Protein AF-0000000083547717 (afdb_homodimer)

Organism: NCBI:txid360422

pLDDT: mean 96.99, std 3.71, range [54.91, 98.94]

Secondary structure (DSSP, 8-state):
--HHHHHHHHHHHHHHHS---EEEEEEETTEEEEEEEESEEETTTTEEP-TT-BEE-GGGHHHHHHHHHHHHHHTTSS-TTSBHHHHH---S-SS-TT-BHHHHHTT-S-PPPSS-GGGT--GGGGGGTS-GGG--SGGGGGGGTTTSPPSS-TTS-----SHHHHHHHHHHHHHHSS-HHHHHIIIIIIHHT-TT-B---TTS--TTBPPPEEEEE-TT--EEEEEE-TTSS-SS-BTTB--EE-HHHHHHHHHHHHTTSSS-HHHHHHHTS--EEEEE-SSEEEEE-SS-EEEEETTT--EEEEEEEEEETTEEEEEEEEGGGTEEEEEEESB---HHHHHHHHHHHHH----/--HHHHHHHHHHHHHHHS---EEEEEEETTEEEEEEEESEEETTTTEEP-TT-BEE-GGGHHHHHHHHHHHHHHTTSS-TT-BHHHHH---S-SS-TT-BHHHHHTT-S-PPPSS-GGGT--GGGGGGTS-GGG--SGGGGGGGTTTSPPSS-TTS-----SHHHHHHHHHHHHHHSS-HHHHHIIIIIIHHT-TT-B---TTS--TTBPPPEEEEE-TT--EEEEEE-TTSS-SS-BTTB--EE-HHHHHHHHHHHHTTSSS-HHHHHHHTS--EEEEE-SSEEEEE-SS-EEEEETTT--EEEEEEEEEETTEEEEEEEEGGGTEEEEEEESB---HHHHHHHHHHHHH----

Sequence (710 aa):
MNIQEQVKQIFNEYAKENNFSGAALVKKGELTLFHEAYGDAHKGFGIKNTITTKFDTASITKLFTTVGILQLIDKDLISFEDKVLDILDIKDTNISKEVNIYHLLTHTSGIGDDADEEAGEEYEDIWREKPNYSVRETVDFLPQFINKKPNFEPGKGCRYNNVAFVLLGLVIEKITGRKYREYIKENVFEKIGMKDTGFYSMDGVNENVAEGYAEICNEKDEVIGWRKNIYAYPPIGSPDSGAFTTVADLDLFVRQLYNGRVLSKAITEDLFTPKVVHTKYEKITHMMGYGYEFIVSNDNNEVIYITKDGCNPGVACKFNYYPSIDTTLVVLANQDCNVWDLAGKVEKILIGKISMNIQEQVKQIFNEYAKENNFSGAALVKKGELTLFHEAYGDAHKGFGIKNTITTKFDTASITKLFTTVGILQLIDKDLISFEDKVLDILDIKDTNISKEVNIYHLLTHTSGIGDDADEEAGEEYEDIWREKPNYSVRETVDFLPQFINKKPNFEPGKGCRYNNVAFVLLGLVIEKITGRKYREYIKENVFEKIGMKDTGFYSMDGVNENVAEGYAEICNEKDEVIGWRKNIYAYPPIGSPDSGAFTTVADLDLFVRQLYNGRVLSKAITEDLFTPKVVHTKYEKITHMMGYGYEFIVSNDNNEVIYITKDGCNPGVACKFNYYPSIDTTLVVLANQDCNVWDLAGKVEKILIGKIS

Solvent-accessible surface area (backbone atoms only — not comparable to full-atom values): 36397 Å² total; per-residue (Å²): 126,56,71,43,55,50,49,50,49,53,51,57,53,40,40,74,72,46,59,42,22,31,31,34,30,32,30,44,71,89,47,74,53,40,76,48,43,35,52,50,24,35,70,34,77,64,39,61,36,42,68,74,37,18,32,53,30,26,38,43,24,24,46,57,43,39,50,55,53,47,51,37,36,74,67,67,75,47,52,54,75,42,35,48,48,77,73,66,65,71,72,93,54,49,60,63,70,75,27,20,45,46,25,38,40,42,23,13,31,27,59,34,38,68,47,42,56,93,80,66,42,57,63,45,64,65,31,66,72,33,30,30,76,67,36,71,52,72,74,57,54,44,88,60,24,42,70,35,71,51,79,50,58,57,71,74,53,56,52,90,48,58,51,40,31,34,53,51,31,50,47,50,21,68,76,69,74,39,57,49,69,60,46,42,43,57,71,44,31,55,66,73,60,29,83,62,45,47,74,61,43,70,45,45,74,47,70,54,56,43,50,32,28,17,72,34,59,49,98,85,68,43,76,75,47,57,27,43,36,78,67,46,47,51,38,35,40,50,35,35,22,31,31,26,28,25,46,63,41,53,52,52,50,54,52,41,42,72,68,38,74,75,44,54,64,71,58,35,55,53,54,77,38,74,72,41,76,62,49,78,55,92,62,35,32,38,22,25,15,57,52,40,32,30,40,24,31,63,87,78,66,44,70,60,35,40,33,40,55,15,66,49,74,4,26,22,26,37,40,38,38,26,71,89,70,39,30,38,44,28,37,37,18,36,18,52,41,66,49,65,62,53,48,50,59,48,43,36,73,73,73,38,80,86,129,125,56,70,43,56,50,51,50,49,52,51,54,52,38,40,73,71,48,60,42,20,31,30,35,30,31,32,46,72,88,46,74,52,42,76,50,44,34,52,50,25,35,70,33,78,65,38,63,37,42,70,75,37,20,31,52,29,26,38,43,24,25,45,57,43,38,51,53,54,49,50,38,37,74,67,67,75,47,54,55,75,43,36,48,49,78,72,68,67,69,73,93,55,50,61,63,71,74,28,20,45,47,24,37,42,42,23,13,31,27,58,34,38,67,47,42,55,92,79,68,42,56,65,45,62,63,30,67,70,33,30,30,76,67,36,71,52,72,74,56,54,45,87,61,23,42,71,34,70,50,78,48,57,57,70,75,53,56,53,89,46,57,50,40,30,34,52,51,30,49,46,50,20,67,78,68,74,38,57,49,69,60,46,40,43,56,70,43,30,56,67,74,60,27,83,62,45,48,72,60,44,70,45,46,73,48,70,56,56,41,48,32,28,18,72,34,58,51,97,86,66,44,75,76,47,57,27,42,34,76,67,46,46,49,38,36,39,49,36,35,23,31,32,26,29,27,46,64,40,53,52,50,49,54,53,41,41,73,68,39,75,76,44,55,65,70,58,35,54,53,54,76,38,72,72,42,77,60,48,80,54,93,60,36,32,39,22,25,14,57,53,38,32,30,38,24,32,62,87,78,67,43,69,59,32,39,33,40,54,14,66,49,76,3,25,23,26,37,40,38,38,26,70,90,70,41,29,39,43,28,38,36,18,37,19,53,42,68,48,65,60,54,48,50,58,49,42,35,74,74,74,39,81,85,129

InterPro domains:
  IPR001466 Beta-lactamase-related [PF00144] (8-336)
  IPR012338 Beta-lactamase/transpeptidase-like [G3DSA:3.40.710.10] (6-350)
  IPR012338 Beta-lactamase/transpeptidase-like [SSF56601] (3-341)
  IPR050491 Beta-lactamase AmpC-like [PTHR46825] (5-335)

Radius of gyration: 29.64 Å; Cα contacts (8 Å, |Δi|>4): 1596; chains: 2; bounding box: 58×97×63 Å

Structure (mmCIF, N/CA/C/O backbone):
data_AF-0000000083547717-model_v1
#
loop_
_entity.id
_entity.type
_entity.pdbx_description
1 polymer 'Serine hydrolase'
#
loop_
_atom_site.group_PDB
_atom_site.id
_atom_site.type_symbol
_atom_site.label_atom_id
_atom_site.label_alt_id
_atom_site.label_comp_id
_atom_site.label_asym_id
_atom_site.label_entity_id
_atom_site.label_seq_i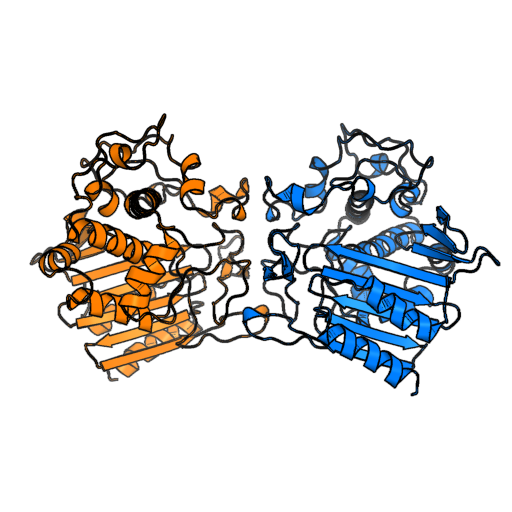d
_atom_site.pdbx_PDB_ins_code
_atom_site.Cartn_x
_atom_site.Cartn_y
_atom_site.Cartn_z
_atom_site.occupancy
_atom_site.B_iso_or_equiv
_atom_site.auth_seq_id
_atom_site.auth_comp_id
_atom_site.auth_asym_id
_atom_site.auth_atom_id
_atom_site.pdbx_PDB_model_num
ATOM 1 N N . MET A 1 1 ? -30.547 33.062 -3.402 1 81.25 1 MET A N 1
ATOM 2 C CA . MET A 1 1 ? -30.078 31.906 -2.652 1 81.25 1 MET A CA 1
ATOM 3 C C . MET A 1 1 ? -29.391 32.344 -1.358 1 81.25 1 MET A C 1
ATOM 5 O O . MET A 1 1 ? -28.625 33.281 -1.348 1 81.25 1 MET A O 1
ATOM 9 N N . ASN A 1 2 ? -29.766 31.766 -0.263 1 93.06 2 ASN A N 1
ATOM 10 C CA . ASN A 1 2 ? -29.047 32.062 0.964 1 93.06 2 ASN A CA 1
ATOM 11 C C . ASN A 1 2 ? -27.625 31.5 0.94 1 93.06 2 ASN A C 1
ATOM 13 O O . ASN A 1 2 ? -27.25 30.812 -0.005 1 93.06 2 ASN A O 1
ATOM 17 N N . ILE A 1 3 ? -26.859 31.922 1.79 1 94.31 3 ILE A N 1
ATOM 18 C CA . ILE A 1 3 ? -25.438 31.609 1.784 1 94.31 3 ILE A CA 1
ATOM 19 C C . ILE A 1 3 ? -25.25 30.094 1.798 1 94.31 3 ILE A C 1
ATOM 21 O O . ILE A 1 3 ? -2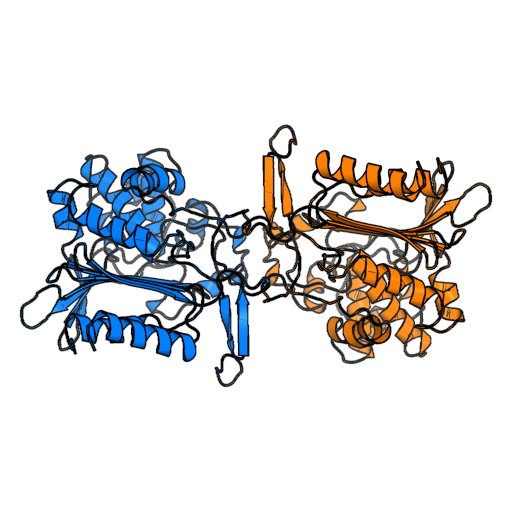4.359 29.562 1.127 1 94.31 3 ILE A O 1
ATOM 25 N N . GLN A 1 4 ? -26.062 29.359 2.514 1 96.75 4 GLN A N 1
ATOM 26 C CA . GLN A 1 4 ? -25.969 27.906 2.588 1 96.75 4 GLN A CA 1
ATOM 27 C C . GLN A 1 4 ? -26.188 27.266 1.219 1 96.75 4 GLN A C 1
ATOM 29 O O . GLN A 1 4 ? -25.438 26.375 0.815 1 96.75 4 GLN A O 1
ATOM 34 N N . GLU A 1 5 ? -27.188 27.75 0.541 1 97 5 GLU A N 1
ATOM 35 C CA . GLU A 1 5 ? -27.5 27.234 -0.786 1 97 5 GLU A CA 1
ATOM 36 C C . GLU A 1 5 ? -26.391 27.547 -1.783 1 97 5 GLU A C 1
ATOM 38 O O . GLU A 1 5 ? -26.078 26.734 -2.652 1 97 5 GLU A O 1
ATOM 43 N N . GLN A 1 6 ? -25.859 28.719 -1.66 1 97.12 6 GLN A N 1
ATOM 44 C CA . GLN A 1 6 ? -24.781 29.141 -2.553 1 97.12 6 GLN A CA 1
ATOM 45 C C . GLN A 1 6 ? -23.547 28.266 -2.361 1 97.12 6 GLN A C 1
ATOM 47 O O . GLN A 1 6 ? -22.938 27.828 -3.336 1 97.12 6 GLN A O 1
ATOM 52 N N . VAL A 1 7 ? -23.156 28.031 -1.105 1 97.69 7 VAL A N 1
ATOM 53 C CA . VAL A 1 7 ? -22 27.219 -0.792 1 97.69 7 VAL A CA 1
ATOM 54 C C . VAL A 1 7 ? -22.219 25.781 -1.277 1 97.69 7 VAL A C 1
ATOM 56 O O . VAL A 1 7 ? -21.344 25.188 -1.905 1 97.69 7 VAL A O 1
ATOM 59 N N . LYS A 1 8 ? -23.375 25.297 -1.029 1 97.44 8 LYS A N 1
ATOM 60 C CA . LYS A 1 8 ? -23.719 23.938 -1.462 1 97.44 8 LYS A CA 1
ATOM 61 C C . LYS A 1 8 ? -23.609 23.812 -2.979 1 97.44 8 LYS A C 1
ATOM 63 O O . LYS A 1 8 ? -23.109 22.797 -3.484 1 97.44 8 LYS A O 1
ATOM 68 N N . GLN A 1 9 ? -24.109 24.766 -3.674 1 97.38 9 GLN A N 1
ATOM 69 C CA . GLN A 1 9 ? -24.062 24.75 -5.133 1 97.38 9 GLN A CA 1
ATOM 70 C C . GLN A 1 9 ? -22.625 24.719 -5.633 1 97.38 9 GLN A C 1
ATOM 72 O O . GLN A 1 9 ? -22.297 24.016 -6.59 1 97.38 9 GLN A O 1
ATOM 77 N N . ILE A 1 10 ? -21.75 25.469 -5.02 1 97.5 10 ILE A N 1
ATOM 78 C CA . ILE A 1 10 ? -20.344 25.516 -5.395 1 97.5 10 ILE A CA 1
ATOM 79 C C . ILE A 1 10 ? -19.734 24.125 -5.25 1 97.5 10 ILE A C 1
ATOM 81 O O . ILE A 1 10 ? -19.078 23.625 -6.172 1 97.5 10 ILE A O 1
ATOM 85 N N . PHE A 1 11 ? -19.984 23.484 -4.109 1 97.81 11 PHE A N 1
ATOM 86 C CA . PHE A 1 11 ? -19.391 22.172 -3.846 1 97.81 11 PHE A CA 1
ATOM 87 C C . PHE A 1 11 ? -19.969 21.109 -4.777 1 97.81 11 PHE A C 1
ATOM 89 O O . PHE A 1 11 ? -19.234 20.266 -5.293 1 97.81 11 PHE A O 1
ATOM 96 N N . ASN A 1 12 ? -21.281 21.141 -5.008 1 97.5 12 ASN A N 1
ATOM 97 C CA . ASN A 1 12 ? -21.938 20.188 -5.906 1 97.5 12 ASN A CA 1
ATOM 98 C C . ASN A 1 12 ? -21.359 20.281 -7.316 1 97.5 12 ASN A C 1
ATOM 100 O O . ASN A 1 12 ? -21.047 19.25 -7.934 1 97.5 12 ASN A O 1
ATOM 104 N N . GLU A 1 13 ? -21.234 21.469 -7.773 1 96.69 13 GLU A N 1
ATOM 105 C CA . GLU A 1 13 ? -20.703 21.688 -9.117 1 96.69 13 GLU A CA 1
ATOM 106 C C . GLU A 1 13 ? -19.234 21.25 -9.203 1 96.69 13 GLU A C 1
ATOM 108 O O . GLU A 1 13 ? -18.828 20.625 -10.18 1 96.69 13 GLU A O 1
ATOM 113 N N . TYR A 1 14 ? -18.5 21.609 -8.156 1 95.69 14 TYR A N 1
ATOM 114 C CA . TYR A 1 14 ? -17.078 21.266 -8.156 1 95.69 14 TYR A CA 1
ATOM 115 C C . TYR A 1 14 ? -16.891 19.75 -8.086 1 95.69 14 TYR A C 1
ATOM 117 O O . TYR A 1 14 ? -16.016 19.203 -8.742 1 95.69 14 TYR A O 1
ATOM 125 N N . ALA A 1 15 ? -17.656 19.047 -7.297 1 95.44 15 ALA A N 1
ATOM 126 C CA . ALA A 1 15 ? -17.578 17.594 -7.168 1 95.44 15 ALA A CA 1
ATOM 127 C C . ALA A 1 15 ? -17.891 16.906 -8.5 1 95.44 15 ALA A C 1
ATOM 129 O O . ALA A 1 15 ? -17.312 15.867 -8.82 1 95.44 15 ALA A O 1
ATOM 130 N N . LYS A 1 16 ? -18.75 17.453 -9.258 1 93.12 16 LYS A N 1
ATOM 131 C CA . LYS A 1 16 ? -19.156 16.891 -10.539 1 93.12 16 LYS A CA 1
ATOM 132 C C . LYS A 1 16 ? -18.109 17.141 -11.609 1 93.12 16 LYS A C 1
ATOM 134 O O . LYS A 1 16 ? -17.859 16.281 -12.461 1 93.12 16 LYS A O 1
ATOM 139 N N . GLU A 1 17 ? -17.391 18.25 -11.461 1 93.19 17 GLU A N 1
ATOM 140 C CA . GLU A 1 17 ? -16.609 18.719 -12.609 1 93.19 17 GLU A CA 1
ATOM 141 C C . GLU A 1 17 ? -15.117 18.594 -12.352 1 93.19 17 GLU A C 1
ATOM 143 O O . GLU A 1 17 ? -14.312 18.609 -13.289 1 93.19 17 GLU A O 1
ATOM 148 N N . ASN A 1 18 ? -14.734 18.531 -11.078 1 91.5 18 ASN A N 1
ATOM 149 C CA . ASN A 1 18 ? -13.312 18.688 -10.781 1 91.5 18 ASN A CA 1
ATOM 150 C C . ASN A 1 18 ? -12.789 17.562 -9.906 1 91.5 18 ASN A C 1
ATOM 152 O O . ASN A 1 18 ? -11.883 17.766 -9.094 1 91.5 18 ASN A O 1
ATOM 156 N N . ASN A 1 19 ? -13.297 16.391 -9.992 1 87.38 19 ASN A N 1
ATOM 157 C CA . ASN A 1 19 ? -12.758 15.18 -9.359 1 87.38 19 ASN A CA 1
ATOM 158 C C . ASN A 1 19 ? -12.648 15.352 -7.848 1 87.38 19 ASN A C 1
ATOM 160 O O . ASN A 1 19 ? -11.727 14.812 -7.227 1 87.38 19 ASN A O 1
ATOM 164 N N . PHE A 1 20 ? -13.516 16.203 -7.281 1 97 20 PHE A N 1
ATOM 165 C CA . PHE A 1 20 ? -13.445 16.375 -5.836 1 97 20 PHE A CA 1
ATOM 166 C C . PHE A 1 20 ? -13.945 15.117 -5.121 1 97 20 PHE A C 1
ATOM 168 O O . PHE A 1 20 ? -15.078 14.688 -5.332 1 97 20 PHE A O 1
ATOM 175 N N . SER A 1 21 ? -13.172 14.523 -4.324 1 98.38 21 SER A N 1
ATOM 176 C CA . SER A 1 21 ? -13.477 13.453 -3.375 1 98.38 21 SER A CA 1
ATOM 177 C C . SER A 1 21 ? -12.953 13.789 -1.981 1 98.38 21 SER A C 1
ATOM 179 O O . SER A 1 21 ? -11.75 13.93 -1.78 1 98.38 21 SER A O 1
ATOM 181 N N . GLY A 1 22 ? -13.773 14.008 -1.066 1 98.62 22 GLY A N 1
ATOM 182 C CA . GLY A 1 22 ? -13.414 14.492 0.257 1 98.62 22 GLY A CA 1
ATOM 183 C C . GLY A 1 22 ? -14.594 15.031 1.038 1 98.62 22 GLY A C 1
ATOM 184 O O . GLY A 1 22 ? -15.742 14.648 0.784 1 98.62 22 GLY A O 1
ATOM 185 N N . ALA A 1 23 ? -14.344 15.742 2.053 1 98.81 23 ALA A N 1
ATOM 186 C CA . ALA A 1 23 ? -15.344 16.375 2.904 1 98.81 23 ALA A CA 1
ATOM 187 C C . ALA A 1 23 ? -15 17.844 3.145 1 98.81 23 ALA A C 1
ATOM 189 O O . ALA A 1 23 ? -13.844 18.25 3.039 1 98.81 23 ALA A O 1
ATOM 190 N N . ALA A 1 24 ? -16.062 18.594 3.43 1 98.81 24 ALA A N 1
ATOM 191 C CA . ALA A 1 24 ? -15.859 20.016 3.701 1 98.81 24 ALA A CA 1
ATOM 192 C C . ALA A 1 24 ? -16.812 20.516 4.785 1 98.81 24 ALA A C 1
ATOM 194 O O . ALA A 1 24 ? -17.891 19.938 4.984 1 98.81 24 ALA A O 1
ATOM 195 N N . LEU A 1 25 ? -16.406 21.5 5.457 1 98.81 25 LEU A N 1
ATOM 196 C CA . LEU A 1 25 ? -17.172 22.172 6.504 1 98.81 25 LEU A CA 1
ATOM 197 C C . LEU A 1 25 ? -16.984 23.688 6.426 1 98.81 25 LEU A C 1
ATOM 199 O O . LEU A 1 25 ? -15.867 24.172 6.281 1 98.81 25 LEU A O 1
ATOM 203 N N . VAL A 1 26 ? -18.078 24.422 6.375 1 98.81 26 VAL A N 1
ATOM 204 C CA . VAL A 1 26 ? -18.125 25.859 6.609 1 98.81 26 VAL A CA 1
ATOM 205 C C . VAL A 1 26 ? -18.969 26.156 7.844 1 98.81 26 VAL A C 1
ATOM 207 O O . VAL A 1 26 ? -20.172 25.859 7.871 1 98.81 26 VAL A O 1
ATOM 210 N N . LYS A 1 27 ? -18.344 26.75 8.805 1 98.62 27 LYS A N 1
ATOM 211 C CA . LYS A 1 27 ? -19.047 27 10.062 1 98.62 27 LYS A CA 1
ATOM 212 C C . LYS A 1 27 ? -18.797 28.422 10.555 1 98.62 27 LYS A C 1
ATOM 214 O O . LYS A 1 27 ? -17.656 28.844 10.695 1 98.62 27 LYS A O 1
ATOM 219 N N . LYS A 1 28 ? -19.797 29.219 10.82 1 97.5 28 LYS A N 1
ATOM 220 C CA . LYS A 1 28 ? -19.781 30.578 11.375 1 97.5 28 LYS A CA 1
ATOM 221 C C . LYS A 1 28 ? -20.234 30.562 12.836 1 97.5 28 LYS A C 1
ATOM 223 O O . LYS A 1 28 ? -21.422 30.469 13.125 1 97.5 28 LYS A O 1
ATOM 228 N N . GLY A 1 29 ? -19.188 30.844 13.711 1 95.56 29 GLY A N 1
ATOM 229 C CA . GLY A 1 29 ? -19.516 30.641 15.117 1 95.56 29 GLY A CA 1
ATOM 230 C C . GLY A 1 29 ? -20.062 29.25 15.406 1 95.56 29 GLY A C 1
ATOM 231 O O . GLY A 1 29 ? -19.406 28.25 15.109 1 95.56 29 GLY A O 1
ATOM 232 N N . GLU A 1 30 ? -21.281 29.188 15.844 1 94.75 30 GLU A N 1
ATOM 233 C CA . GLU A 1 30 ? -21.891 27.891 16.156 1 94.75 30 GLU A CA 1
ATOM 234 C C . GLU A 1 30 ? -22.797 27.422 15.008 1 94.75 30 GLU A C 1
ATOM 236 O O . GLU A 1 30 ? -23.266 26.281 15.008 1 94.75 30 GLU A O 1
ATOM 241 N N . LEU A 1 31 ? -23 28.203 14.031 1 96.69 31 LEU A N 1
ATOM 242 C CA . LEU A 1 31 ? -23.875 27.875 12.914 1 96.69 31 LEU A CA 1
ATOM 243 C C . LEU A 1 31 ? -23.125 27.125 11.828 1 96.69 31 LEU A C 1
ATOM 245 O O . LEU A 1 31 ? -22.172 27.641 11.25 1 96.69 31 LEU A O 1
ATOM 249 N N . THR A 1 32 ? -23.594 25.938 11.547 1 98.19 32 THR A N 1
ATOM 250 C CA . THR A 1 32 ? -23.047 25.188 10.438 1 98.19 32 THR A CA 1
ATOM 251 C C . THR A 1 32 ? -23.672 25.609 9.117 1 98.19 32 THR A C 1
ATOM 253 O O . THR A 1 32 ? -24.859 25.344 8.883 1 98.19 32 THR A O 1
ATOM 256 N N . LEU A 1 33 ? -22.922 26.188 8.258 1 98.06 33 LEU A N 1
ATOM 257 C CA . LEU A 1 33 ? -23.422 26.641 6.961 1 98.06 33 LEU A CA 1
ATOM 258 C C . LEU A 1 33 ? -23.375 25.5 5.945 1 98.06 33 LEU A C 1
ATOM 260 O O . LEU A 1 33 ? -24.188 25.469 5.02 1 98.06 33 LEU A O 1
ATOM 264 N N . PHE A 1 34 ? -22.406 24.625 6.098 1 98.5 34 PHE A N 1
ATOM 265 C CA . PHE A 1 34 ? -22.203 23.531 5.156 1 98.5 34 PHE A CA 1
ATOM 266 C C . PHE A 1 34 ? -21.391 22.406 5.789 1 98.5 34 PHE A C 1
ATOM 268 O O . PHE A 1 34 ? -20.406 22.672 6.492 1 98.5 34 PHE A O 1
ATOM 275 N N . HIS A 1 35 ? -21.766 21.219 5.652 1 98.75 35 HIS A N 1
ATOM 276 C CA . HIS A 1 35 ? -21.078 20.031 6.141 1 98.75 35 HIS A CA 1
ATOM 277 C C . HIS A 1 35 ? -21.453 18.797 5.328 1 98.75 35 HIS A C 1
ATOM 279 O O . HIS A 1 35 ? -22.453 18.141 5.621 1 98.75 35 HIS A O 1
ATOM 285 N N . GLU A 1 36 ? -20.641 18.516 4.277 1 98.62 36 GLU A N 1
ATOM 286 C CA . GLU A 1 36 ? -20.969 17.406 3.383 1 98.62 36 GLU A CA 1
ATOM 287 C C . GLU A 1 36 ? -19.719 16.688 2.9 1 98.62 36 GLU A C 1
ATOM 289 O O . GLU A 1 36 ? -18.594 17.203 3.059 1 98.62 36 GLU A O 1
ATOM 294 N N . ALA A 1 37 ? -19.906 15.5 2.463 1 98.75 37 ALA A N 1
ATOM 295 C CA . ALA A 1 37 ? -18.844 14.68 1.888 1 98.75 37 ALA A CA 1
ATOM 296 C C . ALA A 1 37 ? -19.188 14.242 0.469 1 98.75 37 ALA A C 1
ATOM 298 O O . ALA A 1 37 ? -20.375 14.227 0.092 1 98.75 37 ALA A O 1
ATOM 299 N N . TYR A 1 38 ? -18.219 13.969 -0.305 1 98.62 38 TYR A N 1
ATOM 300 C CA . TYR A 1 38 ? -18.344 13.602 -1.712 1 98.62 38 TYR A CA 1
ATOM 301 C C . TYR A 1 38 ? -17.359 12.492 -2.078 1 98.62 38 TYR A C 1
ATOM 303 O O . TYR A 1 38 ? -16.328 12.336 -1.427 1 98.62 38 TYR A O 1
ATOM 311 N N . GLY A 1 39 ? -17.672 11.68 -3.1 1 98.31 39 GLY A N 1
ATOM 312 C CA . GLY A 1 39 ? -16.75 10.703 -3.666 1 98.31 39 GLY A CA 1
ATOM 313 C C . GLY A 1 39 ? -16.578 9.477 -2.797 1 98.31 39 GLY A C 1
ATOM 314 O O . GLY A 1 39 ? -17.469 9.117 -2.027 1 98.31 39 GLY A O 1
ATOM 315 N N . ASP A 1 40 ? -15.383 8.789 -3.037 1 98.31 40 ASP A N 1
ATOM 316 C CA . ASP A 1 40 ? -15.195 7.477 -2.439 1 98.31 40 ASP A CA 1
ATOM 317 C C . ASP A 1 40 ? -14.023 7.48 -1.46 1 98.31 40 ASP A C 1
ATOM 319 O O . ASP A 1 40 ? -12.938 7.965 -1.788 1 98.31 40 ASP A O 1
ATOM 323 N N . ALA A 1 41 ? -14.258 6.914 -0.239 1 98.75 41 ALA A N 1
ATOM 324 C CA . ALA A 1 41 ? -13.172 6.645 0.702 1 98.75 41 ALA A CA 1
ATOM 325 C C . ALA A 1 41 ? -12.289 5.504 0.211 1 98.75 41 ALA A C 1
ATOM 327 O O . ALA A 1 41 ? -11.094 5.465 0.502 1 98.75 41 ALA A O 1
ATOM 328 N N . HIS A 1 42 ? -12.922 4.574 -0.482 1 98.44 42 HIS A N 1
ATOM 329 C CA . HIS A 1 42 ? -12.242 3.453 -1.12 1 98.44 42 HIS A CA 1
ATOM 330 C C . HIS A 1 42 ? -12.867 3.129 -2.473 1 98.44 42 HIS A C 1
ATOM 332 O O . HIS A 1 42 ? -13.961 2.557 -2.535 1 98.44 42 HIS A O 1
ATOM 338 N N . LYS A 1 43 ? -12.203 3.35 -3.545 1 97.94 43 LYS A N 1
ATOM 339 C CA . LYS A 1 43 ? -12.758 3.215 -4.891 1 97.94 43 LYS A CA 1
ATOM 340 C C . LYS A 1 43 ? -12.977 1.748 -5.246 1 97.94 43 LYS A C 1
ATOM 342 O O . LYS A 1 43 ? -14 1.4 -5.852 1 97.94 43 LYS A O 1
ATOM 347 N N . GLY A 1 44 ? -12.047 0.9 -4.883 1 97.25 44 GLY A N 1
ATOM 348 C CA . GLY A 1 44 ? -12.109 -0.498 -5.277 1 97.25 44 GLY A CA 1
ATOM 349 C C . GLY A 1 44 ? -13.344 -1.21 -4.758 1 97.25 44 GLY A C 1
ATOM 350 O O . GLY A 1 44 ? -13.914 -2.062 -5.441 1 97.25 44 GLY A O 1
ATOM 351 N N . PHE A 1 45 ? -13.797 -0.848 -3.539 1 97.5 45 PHE A N 1
ATOM 352 C CA . PHE A 1 45 ? -14.961 -1.479 -2.93 1 97.5 45 PHE A CA 1
ATOM 353 C C . PHE A 1 45 ? -16.156 -0.54 -2.955 1 97.5 45 PHE A C 1
ATOM 355 O O . PHE A 1 45 ? -17.219 -0.869 -2.426 1 97.5 45 PHE A O 1
ATOM 362 N N . GLY A 1 46 ? -16.016 0.665 -3.498 1 97.62 46 GLY A N 1
ATOM 363 C CA . GLY A 1 46 ? -17.109 1.62 -3.627 1 97.62 46 GLY A CA 1
ATOM 364 C C . GLY A 1 46 ? -17.578 2.174 -2.295 1 97.62 46 GLY A C 1
ATOM 365 O O . GLY A 1 46 ? -18.781 2.395 -2.096 1 97.62 46 GLY A O 1
ATOM 366 N N . ILE A 1 47 ? -16.672 2.295 -1.304 1 98.31 47 ILE A N 1
ATOM 367 C CA . ILE A 1 47 ? -17.031 2.887 -0.017 1 98.31 47 ILE A CA 1
ATOM 368 C C . ILE A 1 47 ? -17.094 4.406 -0.149 1 98.31 47 ILE A C 1
ATOM 370 O O . ILE A 1 47 ? -16.078 5.051 -0.458 1 98.31 47 ILE A O 1
ATOM 374 N N . LYS A 1 48 ? -18.203 4.996 0.142 1 98.62 48 LYS A N 1
ATOM 375 C CA . LYS A 1 48 ? -18.391 6.438 0.013 1 98.62 48 LYS A CA 1
ATOM 376 C C . LYS A 1 48 ? -17.766 7.18 1.186 1 98.62 48 LYS A C 1
ATOM 378 O O . LYS A 1 48 ? -17.766 6.684 2.314 1 98.62 48 LYS A O 1
ATOM 383 N N . ASN A 1 49 ? -17.266 8.344 0.909 1 98.81 49 ASN A N 1
ATOM 384 C CA . ASN A 1 49 ? -16.906 9.25 1.998 1 98.81 49 ASN A CA 1
ATOM 385 C C . ASN A 1 49 ? -18.141 9.68 2.789 1 98.81 49 ASN A C 1
ATOM 387 O O . ASN A 1 49 ? -19.219 9.828 2.225 1 98.81 49 ASN A O 1
ATOM 391 N N . THR A 1 50 ? -17.953 9.883 4.02 1 98.69 50 THR A N 1
ATOM 392 C CA . THR A 1 50 ? -18.938 10.484 4.914 1 98.69 50 THR A CA 1
ATOM 393 C C . THR A 1 50 ? -18.312 11.625 5.711 1 98.69 50 THR A C 1
ATOM 395 O O . THR A 1 50 ? -17.094 11.859 5.621 1 98.69 50 THR A O 1
ATOM 398 N N . ILE A 1 51 ? -19.078 12.305 6.469 1 98.19 51 ILE A N 1
ATOM 399 C CA . ILE A 1 51 ? -18.594 13.438 7.25 1 98.19 51 ILE A CA 1
ATOM 400 C C . ILE A 1 51 ? -17.703 12.938 8.383 1 98.19 51 ILE A C 1
ATOM 402 O O . ILE A 1 51 ? -17 13.727 9.023 1 98.19 51 ILE A O 1
ATOM 406 N N . THR A 1 52 ? -17.656 11.586 8.609 1 98 52 THR A N 1
ATOM 407 C CA . THR A 1 52 ? -16.828 11.047 9.68 1 98 52 THR A CA 1
ATOM 408 C C . THR A 1 52 ? -15.578 10.367 9.102 1 98 52 THR A C 1
ATOM 410 O O . THR A 1 52 ? -14.734 9.867 9.852 1 98 52 THR A O 1
ATOM 413 N N . THR A 1 53 ? -15.516 10.312 7.773 1 98.75 53 THR A N 1
ATOM 414 C CA . THR A 1 53 ? -14.312 9.75 7.16 1 98.75 53 THR A CA 1
ATOM 415 C C . THR A 1 53 ? -13.078 10.523 7.59 1 98.75 53 THR A C 1
ATOM 417 O O . THR A 1 53 ? -13.094 11.758 7.645 1 98.75 53 THR A O 1
ATOM 420 N N . LYS A 1 54 ? -12.016 9.805 7.988 1 98.88 54 LYS A N 1
ATOM 421 C CA . LYS A 1 54 ? -10.734 10.414 8.336 1 98.88 54 LYS A CA 1
ATOM 422 C C . LYS A 1 54 ? -9.852 10.578 7.098 1 98.88 54 LYS A C 1
ATOM 424 O O . LYS A 1 54 ? -9.672 9.633 6.328 1 98.88 54 LYS A O 1
ATOM 429 N N . PHE A 1 55 ? -9.336 11.797 6.914 1 98.94 55 PHE A N 1
ATOM 430 C CA . PHE A 1 55 ? -8.531 12.133 5.746 1 98.94 55 PHE A CA 1
ATOM 431 C C . PHE A 1 55 ? -7.121 12.547 6.156 1 98.94 55 PHE A C 1
ATOM 433 O O . PHE A 1 55 ? -6.934 13.156 7.211 1 98.94 55 PHE A O 1
ATOM 440 N N . ASP A 1 56 ? -6.168 12.172 5.285 1 98.81 56 ASP A N 1
ATOM 441 C CA . ASP A 1 56 ? -4.801 12.656 5.441 1 98.81 56 ASP A CA 1
ATOM 442 C C . ASP A 1 56 ? -4.75 14.188 5.375 1 98.81 56 ASP A C 1
ATOM 444 O O . ASP A 1 56 ? -5.441 14.797 4.559 1 98.81 56 ASP A O 1
ATOM 448 N N . THR A 1 57 ? -3.912 14.758 6.199 1 98.38 57 THR A N 1
ATOM 449 C CA . THR A 1 57 ? -3.889 16.219 6.25 1 98.38 57 THR A CA 1
ATOM 450 C C . THR A 1 57 ? -2.598 16.75 5.645 1 98.38 57 THR A C 1
ATOM 452 O O . THR A 1 57 ? -2.359 17.969 5.656 1 98.38 57 THR A O 1
ATOM 455 N N . ALA A 1 58 ? -1.756 15.867 5.195 1 98.25 58 ALA A N 1
ATOM 456 C CA . ALA A 1 58 ? -0.446 16.312 4.734 1 98.25 58 ALA A CA 1
ATOM 457 C C . ALA A 1 58 ? 0.135 17.375 5.672 1 98.25 58 ALA A C 1
ATOM 459 O O . ALA A 1 58 ? 0.247 17.141 6.879 1 98.25 58 ALA A O 1
ATOM 460 N N . SER A 1 59 ? 0.477 18.516 5.238 1 98.56 59 SER A N 1
ATOM 461 C CA . SER A 1 59 ? 1.253 19.5 5.973 1 98.56 59 SER A CA 1
ATOM 462 C C . SER A 1 59 ? 0.404 20.203 7.035 1 98.56 59 SER A C 1
ATOM 464 O O . SER A 1 59 ? 0.934 20.875 7.914 1 98.56 59 SER A O 1
ATOM 466 N N . ILE A 1 60 ? -0.88 20.062 7.023 1 98.81 60 ILE A N 1
ATOM 467 C CA . ILE A 1 60 ? -1.675 20.625 8.109 1 98.81 60 ILE A CA 1
ATOM 468 C C . ILE A 1 60 ? -1.232 20.016 9.438 1 98.81 60 ILE A C 1
ATOM 470 O O . ILE A 1 60 ? -1.391 20.641 10.5 1 98.81 60 ILE A O 1
ATOM 474 N N . THR A 1 61 ? -0.644 18.859 9.391 1 98.88 61 THR A N 1
ATOM 475 C CA . THR A 1 61 ? -0.085 18.188 10.562 1 98.88 61 THR A CA 1
ATOM 476 C C . THR A 1 61 ? 0.857 19.125 11.32 1 98.88 61 THR A C 1
ATOM 478 O O . THR A 1 61 ? 0.942 19.062 12.547 1 98.88 61 THR A O 1
ATOM 481 N N . LYS A 1 62 ? 1.525 19.969 10.648 1 98.88 62 LYS A N 1
ATOM 482 C CA . LYS A 1 62 ? 2.486 20.875 11.266 1 98.88 62 LYS A CA 1
ATOM 483 C C . LYS A 1 62 ? 1.834 21.688 12.383 1 98.88 62 LYS A C 1
ATOM 485 O O . LYS A 1 62 ? 2.494 22.062 13.352 1 98.88 62 LYS A O 1
ATOM 490 N N . LEU A 1 63 ? 0.57 21.938 12.273 1 98.81 63 LEU A N 1
ATOM 491 C CA . LEU A 1 63 ? -0.137 22.719 13.289 1 98.81 63 LEU A CA 1
ATOM 492 C C . LEU A 1 63 ? -0.173 21.969 14.617 1 98.81 63 LEU A C 1
ATOM 494 O O . LEU A 1 63 ? -0.058 22.578 15.68 1 98.81 63 LEU A O 1
ATOM 498 N N . PHE A 1 64 ? -0.354 20.656 14.547 1 98.88 64 PHE A N 1
ATOM 499 C CA . PHE A 1 64 ? -0.376 19.859 15.766 1 98.88 64 PHE A CA 1
ATOM 500 C C . PHE A 1 64 ? 0.997 19.828 16.422 1 98.88 64 PHE A C 1
ATOM 502 O O . PHE A 1 64 ? 1.103 19.922 17.656 1 98.88 64 PHE A O 1
ATOM 509 N N . THR A 1 65 ? 2.031 19.688 15.602 1 98.94 65 THR A N 1
ATOM 510 C CA . THR A 1 65 ? 3.402 19.75 16.094 1 98.94 65 THR A CA 1
ATOM 511 C C . THR A 1 65 ? 3.676 21.094 16.766 1 98.94 65 THR A C 1
ATOM 513 O O . THR A 1 65 ? 4.297 21.141 17.828 1 98.94 65 THR A O 1
ATOM 516 N N . THR A 1 66 ? 3.225 22.156 16.125 1 98.88 66 THR A N 1
ATOM 517 C CA . THR A 1 66 ? 3.373 23.5 16.672 1 98.88 66 THR A CA 1
ATOM 518 C C . THR A 1 66 ? 2.777 23.594 18.078 1 98.88 66 THR A C 1
ATOM 520 O O . THR A 1 66 ? 3.42 24.094 19 1 98.88 66 THR A O 1
ATOM 523 N N . VAL A 1 67 ? 1.613 23.078 18.25 1 98.75 67 VAL A N 1
ATOM 524 C CA . VAL A 1 67 ? 0.954 23.125 19.547 1 98.75 67 VAL A CA 1
ATOM 525 C C . VAL A 1 67 ? 1.761 22.328 20.578 1 98.75 67 VAL A C 1
ATOM 527 O O . VAL A 1 67 ? 1.927 22.766 21.719 1 98.75 67 VAL A O 1
ATOM 530 N N . GLY A 1 68 ? 2.23 21.125 20.156 1 98.81 68 GLY A N 1
ATOM 531 C CA . GLY A 1 68 ? 3.08 20.359 21.047 1 98.81 68 GLY A CA 1
ATOM 532 C C . GLY A 1 68 ? 4.289 21.141 21.531 1 98.81 68 GLY A C 1
ATOM 533 O O . GLY A 1 68 ? 4.605 21.125 22.719 1 98.81 68 GLY A O 1
ATOM 534 N N . ILE A 1 69 ? 4.984 21.844 20.656 1 98.88 69 ILE A N 1
ATOM 535 C CA . ILE A 1 69 ? 6.164 22.625 21 1 98.88 69 ILE A CA 1
ATOM 536 C C . ILE A 1 69 ? 5.773 23.781 21.906 1 98.88 69 ILE A C 1
ATOM 538 O O . ILE A 1 69 ? 6.441 24.047 22.906 1 98.88 69 ILE A O 1
ATOM 542 N N . LEU A 1 70 ? 4.695 24.469 21.594 1 98.81 70 LEU A N 1
ATOM 543 C CA . LEU A 1 70 ? 4.262 25.625 22.375 1 98.81 70 LEU A CA 1
ATOM 544 C C . LEU A 1 70 ? 3.84 25.203 23.781 1 98.81 70 LEU A C 1
ATOM 546 O O . LEU A 1 70 ? 4.004 25.969 24.734 1 98.81 70 LEU A O 1
ATOM 550 N N . GLN A 1 71 ? 3.285 23.969 23.891 1 98.56 71 GLN A N 1
ATOM 551 C CA . GLN A 1 71 ? 2.992 23.453 25.219 1 98.56 71 GLN A CA 1
ATOM 552 C C . GLN A 1 71 ? 4.258 23.359 26.062 1 98.56 71 GLN A C 1
ATOM 554 O O . GLN A 1 71 ? 4.238 23.688 27.25 1 98.56 71 GLN A O 1
ATOM 559 N N . LEU A 1 72 ? 5.336 22.906 25.484 1 98.81 72 LEU A N 1
ATOM 560 C CA . LEU A 1 72 ? 6.602 22.812 26.203 1 98.81 72 LEU A CA 1
ATOM 561 C C . LEU A 1 72 ? 7.121 24.203 26.578 1 98.81 72 LEU A C 1
ATOM 563 O O . LEU A 1 72 ? 7.664 24.391 27.656 1 98.81 72 LEU A O 1
ATOM 567 N N . ILE A 1 73 ? 6.977 25.156 25.703 1 98.75 73 ILE A N 1
ATOM 568 C CA . ILE A 1 73 ? 7.387 26.531 25.969 1 98.75 73 ILE A CA 1
ATOM 569 C C . ILE A 1 73 ? 6.523 27.125 27.078 1 98.75 73 ILE A C 1
ATOM 571 O O . ILE A 1 73 ? 7.039 27.766 28 1 98.75 73 ILE A O 1
ATOM 575 N N . ASP A 1 74 ? 5.254 26.875 26.938 1 98.19 74 ASP A N 1
ATOM 576 C CA . ASP A 1 74 ? 4.293 27.375 27.922 1 98.19 74 ASP A CA 1
ATOM 577 C C . ASP A 1 74 ? 4.617 26.844 29.312 1 98.19 74 ASP A C 1
ATOM 579 O O . ASP A 1 74 ? 4.359 27.516 30.312 1 98.19 74 ASP A O 1
ATOM 583 N N . LYS A 1 75 ? 5.195 25.688 29.438 1 97.75 75 LYS A N 1
ATOM 584 C CA . LYS A 1 75 ? 5.566 25.062 30.688 1 97.75 75 LYS A CA 1
ATOM 585 C C . LYS A 1 75 ? 7.004 25.406 31.078 1 97.75 75 LYS A C 1
ATOM 587 O O . LYS A 1 75 ? 7.539 24.844 32.031 1 97.75 75 LYS A O 1
ATOM 592 N N . ASP A 1 76 ? 7.617 26.234 30.391 1 98.19 76 ASP A N 1
ATOM 593 C CA . ASP A 1 76 ? 8.977 26.719 30.625 1 98.19 76 ASP A CA 1
ATOM 594 C C . ASP A 1 76 ? 9.984 25.562 30.562 1 98.19 76 ASP A C 1
ATOM 596 O O . ASP A 1 76 ? 10.969 25.562 31.312 1 98.19 76 ASP A O 1
ATOM 600 N N . LEU A 1 77 ? 9.727 24.547 29.766 1 98.56 77 LEU A N 1
ATOM 601 C CA . LEU A 1 77 ? 10.664 23.438 29.578 1 98.56 77 LEU A CA 1
ATOM 602 C C . LEU A 1 77 ? 11.68 23.766 28.484 1 98.56 77 LEU A C 1
ATOM 604 O O . LEU A 1 77 ? 12.797 23.234 28.5 1 98.56 77 LEU A O 1
ATOM 608 N N . ILE A 1 78 ? 11.234 24.562 27.516 1 98.75 78 ILE A N 1
ATOM 609 C CA . ILE A 1 78 ? 12.109 25.141 26.5 1 98.75 78 ILE A CA 1
ATOM 610 C C . ILE A 1 78 ? 11.664 26.562 26.172 1 98.75 78 ILE A C 1
ATOM 612 O O . ILE A 1 78 ? 10.641 27.031 26.672 1 98.75 78 ILE A O 1
ATOM 616 N N . SER A 1 79 ? 12.484 27.266 25.406 1 98.69 79 SER A N 1
ATOM 617 C CA . SER A 1 79 ? 12.141 28.609 24.953 1 98.69 79 SER A CA 1
ATOM 618 C C . SER A 1 79 ? 12.32 28.75 23.453 1 98.69 79 SER A C 1
ATOM 620 O O . SER A 1 79 ? 12.938 27.906 22.812 1 98.69 79 SER A O 1
ATOM 622 N N . PHE A 1 80 ? 11.82 29.781 22.922 1 98.75 80 PHE A N 1
ATOM 623 C CA . PHE A 1 80 ? 11.945 30.078 21.5 1 98.75 80 PHE A CA 1
ATOM 624 C C . PHE A 1 80 ? 13.406 30.234 21.109 1 98.75 80 PHE A C 1
ATOM 626 O O . PHE A 1 80 ? 13.781 29.938 19.969 1 98.75 80 PHE A O 1
ATOM 633 N N . GLU A 1 81 ? 14.227 30.656 22 1 98.56 81 GLU A N 1
ATOM 634 C CA . GLU A 1 81 ? 15.602 31.031 21.703 1 98.56 81 GLU A CA 1
ATOM 635 C C . GLU A 1 81 ? 16.547 29.844 21.875 1 98.56 81 GLU A C 1
ATOM 637 O O . GLU A 1 81 ? 17.703 29.891 21.453 1 98.56 81 GLU A O 1
ATOM 642 N N . ASP A 1 82 ? 16.031 28.766 22.422 1 98.75 82 ASP A N 1
ATOM 643 C CA . ASP A 1 82 ? 16.891 27.594 22.625 1 98.75 82 ASP A CA 1
ATOM 644 C C . ASP A 1 82 ? 17.438 27.078 21.297 1 98.75 82 ASP A C 1
ATOM 646 O O . ASP A 1 82 ? 16.703 26.969 20.312 1 98.75 82 ASP A O 1
ATOM 650 N N . LYS A 1 83 ? 18.75 26.797 21.25 1 98.5 83 LYS A N 1
ATOM 651 C CA . LYS A 1 83 ? 19.391 26.25 20.062 1 98.5 83 LYS A CA 1
ATOM 652 C C . LYS A 1 83 ? 19.047 24.781 19.891 1 98.5 83 LYS A C 1
ATOM 654 O O . LYS A 1 83 ? 19.203 23.984 20.812 1 98.5 83 LYS A O 1
ATOM 659 N N . VAL A 1 84 ? 18.594 24.438 18.672 1 98.56 84 VAL A N 1
ATOM 660 C CA . VAL A 1 84 ? 18.031 23.125 18.422 1 98.56 84 VAL A CA 1
ATOM 661 C C . VAL A 1 84 ? 19.109 22.047 18.578 1 98.56 84 VAL A C 1
ATOM 663 O O . VAL A 1 84 ? 18.859 20.984 19.125 1 98.56 84 VAL A O 1
ATOM 666 N N . LEU A 1 85 ? 20.344 22.328 18.141 1 97.94 85 LEU A N 1
ATOM 667 C CA . LEU A 1 85 ? 21.422 21.344 18.188 1 97.94 85 LEU A CA 1
ATOM 668 C C . LEU A 1 85 ? 21.906 21.141 19.625 1 97.94 85 LEU A C 1
ATOM 670 O O . LEU A 1 85 ? 22.484 20.094 19.938 1 97.94 85 LEU A O 1
ATOM 674 N N . ASP A 1 86 ? 21.734 22.125 20.484 1 97.25 86 ASP A N 1
ATOM 675 C CA . ASP A 1 86 ? 22.062 21.953 21.891 1 97.25 86 ASP A CA 1
ATOM 676 C C . ASP A 1 86 ? 21.094 20.953 22.547 1 97.25 86 ASP A C 1
ATOM 678 O O . ASP A 1 86 ? 21.484 20.234 23.469 1 97.25 86 ASP A O 1
ATOM 682 N N . ILE A 1 87 ? 19.891 20.953 22.047 1 98.19 87 ILE A N 1
ATOM 683 C CA . ILE A 1 87 ? 18.875 20.062 22.594 1 98.19 87 ILE A CA 1
ATOM 684 C C . ILE A 1 87 ? 19.078 18.656 22.047 1 98.19 87 ILE A C 1
ATOM 686 O O . ILE A 1 87 ? 19.094 17.672 22.797 1 98.19 87 ILE A O 1
ATOM 690 N N . LEU A 1 88 ? 19.172 18.328 20.703 1 97.31 88 LEU A N 1
ATOM 691 C CA . LEU A 1 88 ? 19.109 17.031 20.016 1 97.31 88 LEU A CA 1
ATOM 692 C C . LEU A 1 88 ? 20.5 16.391 19.953 1 97.31 88 LEU A C 1
ATOM 694 O O . LEU A 1 88 ? 20.625 15.203 19.672 1 97.31 88 LEU A O 1
ATOM 698 N N . ASP A 1 89 ? 21.484 16.969 20.281 1 89.44 89 ASP A N 1
ATOM 699 C CA . ASP A 1 89 ? 22.859 16.453 20.297 1 89.44 89 ASP A CA 1
ATOM 700 C C . ASP A 1 89 ? 23.219 15.805 18.953 1 89.44 89 ASP A C 1
ATOM 702 O O . ASP A 1 89 ? 23.734 14.688 18.922 1 89.44 89 ASP A O 1
ATOM 706 N N . ILE A 1 90 ? 22.703 16.234 17.828 1 91.75 90 ILE A N 1
ATOM 707 C CA . ILE A 1 90 ? 23.094 15.805 16.484 1 91.75 90 ILE A CA 1
ATOM 708 C C . ILE A 1 90 ? 24.484 16.344 16.156 1 91.75 90 ILE A C 1
ATOM 710 O O . ILE A 1 90 ? 24.703 17.562 16.141 1 91.75 90 ILE A O 1
ATOM 714 N N . LYS A 1 91 ? 25.438 15.289 15.945 1 86.81 91 LYS A N 1
ATOM 715 C CA . LYS A 1 91 ? 26.812 15.664 15.609 1 86.81 91 LYS A CA 1
ATOM 716 C C . LYS A 1 91 ? 27.062 15.555 14.102 1 86.81 91 LYS A C 1
ATOM 718 O O . LYS A 1 91 ? 26.281 14.914 13.391 1 86.81 91 LYS A O 1
ATOM 723 N N . ASP A 1 92 ? 27.938 16.234 13.547 1 93.19 92 ASP A N 1
ATOM 724 C CA . ASP A 1 92 ? 28.344 16.156 12.148 1 93.19 92 ASP A CA 1
ATOM 725 C C . ASP A 1 92 ? 27.188 16.5 11.219 1 93.19 92 ASP A C 1
ATOM 727 O O . ASP A 1 92 ? 26.672 15.633 10.523 1 93.19 92 ASP A O 1
ATOM 731 N N . THR A 1 93 ? 26.75 17.547 11.125 1 97.94 93 THR A N 1
ATOM 732 C CA . THR A 1 93 ? 25.641 18.078 10.328 1 97.94 93 THR A CA 1
ATOM 733 C C . THR A 1 93 ? 26.016 19.422 9.719 1 97.94 93 THR A C 1
ATOM 735 O O . THR A 1 93 ? 26.953 20.078 10.156 1 97.94 93 THR A O 1
ATOM 738 N N . ASN A 1 94 ? 25.328 19.766 8.688 1 98.25 94 ASN A N 1
ATOM 739 C CA . ASN A 1 94 ? 25.5 21.078 8.086 1 98.25 94 ASN A CA 1
ATOM 740 C C . ASN A 1 94 ? 24.5 22.094 8.648 1 98.25 94 ASN A C 1
ATOM 742 O O . ASN A 1 94 ? 24.484 23.25 8.242 1 98.25 94 ASN A O 1
ATOM 746 N N . ILE A 1 95 ? 23.719 21.688 9.578 1 98.44 95 ILE A N 1
ATOM 747 C CA . ILE A 1 95 ? 22.781 22.594 10.234 1 98.44 95 ILE A CA 1
ATOM 748 C C . ILE A 1 95 ? 23.531 23.547 11.148 1 98.44 95 ILE A C 1
ATOM 750 O O . ILE A 1 95 ? 24.375 23.125 11.953 1 98.44 95 ILE A O 1
ATOM 754 N N . SER A 1 96 ? 23.266 24.812 11.008 1 98.25 96 SER A N 1
ATOM 755 C CA . SER A 1 96 ? 23.938 25.828 11.82 1 98.25 96 SER A CA 1
ATOM 756 C C . SER A 1 96 ? 23.609 25.656 13.297 1 98.25 96 SER A C 1
ATOM 758 O O . SER A 1 96 ? 22.453 25.375 13.648 1 98.25 96 SER A O 1
ATOM 760 N N . LYS A 1 97 ? 24.547 25.922 14.188 1 97.38 97 LYS A N 1
ATOM 761 C CA . LYS A 1 97 ? 24.359 25.859 15.633 1 97.38 97 LYS A CA 1
ATOM 762 C C . LYS A 1 97 ? 23.469 27 16.109 1 97.38 97 LYS A C 1
ATOM 764 O O . LYS A 1 97 ? 22.969 26.969 17.25 1 97.38 97 LYS A O 1
ATOM 769 N N . GLU A 1 98 ? 23.25 27.938 15.227 1 98.31 98 GLU A N 1
ATOM 770 C CA . GLU A 1 98 ? 22.469 29.125 15.609 1 98.31 98 GLU A CA 1
ATOM 771 C C . GLU A 1 98 ? 20.984 28.906 15.398 1 98.31 98 GLU A C 1
ATOM 773 O O . GLU A 1 98 ? 20.156 29.688 15.859 1 98.31 98 GLU A O 1
ATOM 778 N N . VAL A 1 99 ? 20.641 27.844 14.727 1 98.81 99 VAL A N 1
ATOM 779 C CA . VAL A 1 99 ? 19.234 27.562 14.5 1 98.81 99 VAL A CA 1
ATOM 780 C C . VAL A 1 99 ? 18.531 27.344 15.836 1 98.81 99 VAL A C 1
ATOM 782 O O . VAL A 1 99 ? 18.969 26.531 16.656 1 98.81 99 VAL A O 1
ATOM 785 N N . ASN A 1 100 ? 17.484 28.062 16.125 1 98.88 100 ASN A N 1
ATOM 786 C CA . ASN A 1 100 ? 16.734 27.922 17.359 1 98.88 100 ASN A CA 1
ATOM 787 C C . ASN A 1 100 ? 15.289 27.516 17.094 1 98.88 100 ASN A C 1
ATOM 789 O O . ASN A 1 100 ? 14.898 27.297 15.953 1 98.88 100 ASN A O 1
ATOM 793 N N . ILE A 1 101 ? 14.523 27.344 18.125 1 98.94 101 ILE A N 1
ATOM 794 C CA . ILE A 1 101 ? 13.148 26.844 18.047 1 98.94 101 ILE A CA 1
ATOM 795 C C . ILE A 1 101 ? 12.289 27.828 17.25 1 98.94 101 ILE A C 1
ATOM 797 O O . ILE A 1 101 ? 11.484 27.406 16.406 1 98.94 101 ILE A O 1
ATOM 801 N N . TYR A 1 102 ? 12.453 29.109 17.438 1 98.94 102 TYR A N 1
ATOM 802 C CA . TYR A 1 102 ? 11.703 30.141 16.703 1 98.94 102 TYR A CA 1
ATOM 803 C C . TYR A 1 102 ? 11.938 30.016 15.211 1 98.94 102 TYR A C 1
ATOM 805 O O . TYR A 1 102 ? 10.992 30.094 14.422 1 98.94 102 TYR A O 1
ATOM 813 N N . HIS A 1 103 ? 13.195 29.828 14.844 1 98.94 103 HIS A N 1
ATOM 814 C CA . HIS A 1 103 ? 13.539 29.703 13.43 1 98.94 103 HIS A CA 1
ATOM 815 C C . HIS A 1 103 ? 12.812 28.531 12.781 1 98.94 103 HIS A C 1
ATOM 817 O O . HIS A 1 103 ? 12.336 28.641 11.656 1 98.94 103 HIS A O 1
ATOM 823 N N . LEU A 1 104 ? 12.766 27.422 13.477 1 98.94 104 LEU A N 1
ATOM 824 C CA . LEU A 1 104 ? 12.102 26.234 12.953 1 98.94 104 LEU A CA 1
ATOM 825 C C . LEU A 1 104 ? 10.602 26.453 12.805 1 98.94 104 LEU A C 1
ATOM 827 O O . LEU A 1 104 ? 10.016 26.125 11.773 1 98.94 104 LEU A O 1
ATOM 831 N N . LEU A 1 105 ? 9.977 27.062 13.742 1 98.94 105 LEU A N 1
ATOM 832 C CA . LEU A 1 105 ? 8.531 27.266 13.766 1 98.94 105 LEU A CA 1
ATOM 833 C C . LEU A 1 105 ? 8.094 28.25 12.68 1 98.94 105 LEU A C 1
ATOM 835 O O . LEU A 1 105 ? 6.973 28.156 12.18 1 98.94 105 LEU A O 1
ATOM 839 N N . THR A 1 106 ? 9 29.188 12.273 1 98.88 106 THR A N 1
ATOM 840 C CA . THR A 1 106 ? 8.594 30.297 11.43 1 98.88 106 THR A CA 1
ATOM 841 C C . THR A 1 106 ? 9.172 30.156 10.023 1 98.88 106 THR A C 1
ATOM 843 O O . THR A 1 106 ? 9.078 31.078 9.203 1 98.88 106 THR A O 1
ATOM 846 N N . HIS A 1 107 ? 9.828 29.031 9.758 1 98.69 107 HIS A N 1
ATOM 847 C CA . HIS A 1 107 ? 10.438 28.75 8.461 1 98.69 107 HIS A CA 1
ATOM 848 C C . HIS A 1 107 ? 11.539 29.766 8.141 1 98.69 107 HIS A C 1
ATOM 850 O O . HIS A 1 107 ? 11.688 30.188 6.992 1 98.69 107 HIS A O 1
ATOM 856 N N . THR A 1 108 ? 12.266 30.141 9.211 1 98.81 108 THR A N 1
ATOM 857 C CA . THR A 1 108 ? 13.359 31.094 9.016 1 98.81 108 THR A CA 1
ATOM 858 C C . THR A 1 108 ? 14.695 30.453 9.391 1 98.81 108 THR A C 1
ATOM 860 O O . THR A 1 108 ? 15.68 31.156 9.633 1 98.81 108 THR A O 1
ATOM 863 N N . SER A 1 109 ? 14.805 29.141 9.453 1 98.62 109 SER A N 1
ATOM 864 C CA . SER A 1 109 ? 16.016 28.438 9.875 1 98.62 109 SER A CA 1
ATOM 865 C C . SER A 1 109 ? 17.062 28.438 8.781 1 98.62 109 SER A C 1
ATOM 867 O O . SER A 1 109 ? 18.266 28.359 9.062 1 98.62 109 SER A O 1
ATOM 869 N N . GLY A 1 110 ? 16.594 28.406 7.539 1 98.44 110 GLY A N 1
ATOM 870 C CA . GLY A 1 110 ? 17.5 28.359 6.406 1 98.44 110 GLY A CA 1
ATOM 871 C C . GLY A 1 110 ? 18.047 26.969 6.137 1 98.44 110 GLY A C 1
ATOM 872 O O . GLY A 1 110 ? 18.75 26.75 5.145 1 98.44 110 GLY A O 1
ATOM 873 N N . ILE A 1 111 ? 17.766 25.953 6.871 1 98.62 111 ILE A N 1
ATOM 874 C CA . ILE A 1 111 ? 18.312 24.609 6.691 1 98.62 111 ILE A CA 1
ATOM 875 C C . ILE A 1 111 ? 17.812 24.016 5.375 1 98.62 111 ILE A C 1
ATOM 877 O O . ILE A 1 111 ? 16.766 24.422 4.867 1 98.62 111 ILE A O 1
ATOM 881 N N . GLY A 1 112 ? 18.578 23.109 4.832 1 98.19 112 GLY A N 1
ATOM 882 C CA . GLY A 1 112 ? 18.125 22.391 3.656 1 98.19 112 GLY A CA 1
ATOM 883 C C . GLY A 1 112 ? 16.969 21.453 3.938 1 98.19 112 GLY A C 1
ATOM 884 O O . GLY A 1 112 ? 16.938 20.797 4.98 1 98.19 112 GLY A O 1
ATOM 885 N N . ASP A 1 113 ? 16.047 21.438 3.004 1 98.31 113 ASP A N 1
ATOM 886 C CA . ASP A 1 113 ? 14.906 20.531 3.119 1 98.31 113 ASP A CA 1
ATOM 887 C C . ASP A 1 113 ? 15.195 19.203 2.432 1 98.31 113 ASP A C 1
ATOM 889 O O . ASP A 1 113 ? 16.094 19.109 1.603 1 98.31 113 ASP A O 1
ATOM 893 N N . ASP A 1 114 ? 14.5 18.125 2.828 1 96.94 114 ASP A N 1
ATOM 894 C CA . ASP A 1 114 ? 14.672 16.859 2.129 1 96.94 114 ASP A CA 1
ATOM 895 C C . ASP A 1 114 ? 14.219 16.969 0.675 1 96.94 114 ASP A C 1
ATOM 897 O O . ASP A 1 114 ? 14.891 16.453 -0.228 1 96.94 114 ASP A O 1
ATOM 901 N N . ALA A 1 115 ? 13.109 17.578 0.436 1 95.81 115 ALA A N 1
ATOM 902 C CA . ALA A 1 115 ? 12.664 18.031 -0.877 1 95.81 115 ALA A CA 1
ATOM 903 C C . ALA A 1 115 ? 12.312 19.516 -0.847 1 95.81 115 ALA A C 1
ATOM 905 O O . ALA A 1 115 ? 11.336 19.922 -0.208 1 95.81 115 ALA A O 1
ATOM 906 N N . ASP A 1 116 ? 13.062 20.297 -1.505 1 95.62 116 ASP A N 1
ATOM 907 C CA . ASP A 1 116 ? 12.828 21.734 -1.544 1 95.62 116 ASP A CA 1
ATOM 908 C C . ASP A 1 116 ? 11.719 22.094 -2.539 1 95.62 116 ASP A C 1
ATOM 910 O O . ASP A 1 116 ? 11.992 22.359 -3.711 1 95.62 116 ASP A O 1
ATOM 914 N N . GLU A 1 117 ? 10.562 22.219 -2.033 1 90.75 117 GLU A N 1
ATOM 915 C CA . GLU A 1 117 ? 9.391 22.438 -2.885 1 90.75 117 GLU A CA 1
ATOM 916 C C . GLU A 1 117 ? 9.461 23.797 -3.574 1 90.75 117 GLU A C 1
ATOM 918 O O . GLU A 1 117 ? 8.969 23.953 -4.695 1 90.75 117 GLU A O 1
ATOM 923 N N . GLU A 1 118 ? 9.984 24.766 -2.936 1 92.56 118 GLU A N 1
ATOM 924 C CA . GLU A 1 118 ? 10.117 26.094 -3.533 1 92.56 118 GLU A CA 1
ATOM 925 C C . GLU A 1 118 ? 11.125 26.078 -4.68 1 92.56 118 GLU A C 1
ATOM 927 O O . GLU A 1 118 ? 11.102 26.969 -5.539 1 92.56 118 GLU A O 1
ATOM 932 N N . ALA A 1 119 ? 12.016 25.109 -4.695 1 93.5 119 ALA A N 1
ATOM 933 C CA . ALA A 1 119 ? 12.961 24.938 -5.793 1 93.5 119 ALA A CA 1
ATOM 934 C C . ALA A 1 119 ? 12.391 24.016 -6.867 1 93.5 119 ALA A C 1
ATOM 936 O O . ALA A 1 119 ? 13.062 23.703 -7.855 1 93.5 119 ALA A O 1
ATOM 937 N N . GLY A 1 120 ? 11.227 23.531 -6.664 1 92.94 120 GLY A N 1
ATOM 938 C CA . GLY A 1 120 ? 10.562 22.719 -7.672 1 92.94 120 GLY A CA 1
ATOM 939 C C . GLY A 1 120 ? 10.758 21.219 -7.453 1 92.94 120 GLY A C 1
ATOM 940 O O . GLY A 1 120 ? 10.383 20.422 -8.305 1 92.94 120 GLY A O 1
ATOM 941 N N . GLU A 1 121 ? 11.383 20.859 -6.359 1 94.5 121 GLU A N 1
ATOM 942 C CA . GLU A 1 121 ? 11.586 19.438 -6.078 1 94.5 121 GLU A CA 1
ATOM 943 C C . GLU A 1 121 ? 10.281 18.781 -5.621 1 94.5 121 GLU A C 1
ATOM 945 O O . GLU A 1 121 ? 9.461 19.422 -4.965 1 94.5 121 GLU A O 1
ATOM 950 N N . GLU A 1 122 ? 10.117 17.531 -6.004 1 94 122 GLU A N 1
ATOM 951 C CA . GLU A 1 122 ? 8.953 16.75 -5.594 1 94 122 GLU A CA 1
ATOM 952 C C . GLU A 1 122 ? 9.312 15.773 -4.477 1 94 122 GLU A C 1
ATOM 954 O O . GLU A 1 122 ? 10.273 15.008 -4.602 1 94 122 GLU A O 1
ATOM 959 N N . TYR A 1 123 ? 8.539 15.812 -3.48 1 95.62 123 TYR A N 1
ATOM 960 C CA . TYR A 1 123 ? 8.805 14.953 -2.332 1 95.62 123 TYR A CA 1
ATOM 961 C C . TYR A 1 123 ? 8.758 13.484 -2.729 1 95.62 123 TYR A C 1
ATOM 963 O O . TYR A 1 123 ? 9.578 12.68 -2.271 1 95.62 123 TYR A O 1
ATOM 971 N N . GLU A 1 124 ? 7.852 13.086 -3.602 1 96.19 124 GLU A N 1
ATOM 972 C CA . GLU A 1 124 ? 7.668 11.695 -4.012 1 96.19 124 GLU A CA 1
ATOM 973 C C . GLU A 1 124 ? 8.914 11.156 -4.711 1 96.19 124 GLU A C 1
ATOM 975 O O . GLU A 1 124 ? 9.164 9.953 -4.699 1 96.19 124 GLU A O 1
ATOM 980 N N . ASP A 1 125 ? 9.734 12.016 -5.262 1 96.44 125 ASP A N 1
ATOM 981 C CA . ASP A 1 125 ? 10.906 11.594 -6.02 1 96.44 125 ASP A CA 1
ATOM 982 C C . ASP A 1 125 ? 11.953 10.953 -5.105 1 96.44 125 ASP A C 1
ATOM 984 O O . ASP A 1 125 ? 12.766 10.141 -5.555 1 96.44 125 ASP A O 1
ATOM 988 N N . ILE A 1 126 ? 11.906 11.312 -3.84 1 95.94 126 ILE A N 1
ATOM 989 C CA . ILE A 1 126 ? 12.844 10.75 -2.871 1 95.94 126 ILE A CA 1
ATOM 990 C C . ILE A 1 126 ? 12.695 9.234 -2.826 1 95.94 126 ILE A C 1
ATOM 992 O O . ILE A 1 126 ? 13.688 8.516 -2.65 1 95.94 126 ILE A O 1
ATOM 996 N N . TRP A 1 127 ? 11.57 8.766 -3.068 1 96.88 127 TRP A N 1
ATOM 997 C CA . TRP A 1 127 ? 11.227 7.387 -2.76 1 96.88 127 TRP A CA 1
ATOM 998 C C . TRP A 1 127 ? 11.359 6.5 -3.994 1 96.88 127 TRP A C 1
ATOM 1000 O O . TRP A 1 127 ? 11.062 5.305 -3.947 1 96.88 127 TRP A O 1
ATOM 1010 N N . ARG A 1 128 ? 11.742 7.035 -5.07 1 93.75 128 ARG A N 1
ATOM 1011 C CA . ARG A 1 128 ? 11.977 6.246 -6.281 1 93.75 128 ARG A CA 1
ATOM 1012 C C . ARG A 1 128 ? 13.086 5.227 -6.066 1 93.75 128 ARG A C 1
ATOM 1014 O O . ARG A 1 128 ? 13 4.102 -6.562 1 93.75 128 ARG A O 1
ATOM 1021 N N . GLU A 1 129 ? 14.039 5.609 -5.25 1 91.69 129 GLU A N 1
ATOM 1022 C CA . GLU A 1 129 ? 15.195 4.734 -5.074 1 91.69 129 GLU A CA 1
ATOM 1023 C C . GLU A 1 129 ? 15.266 4.203 -3.645 1 91.69 129 GLU A C 1
ATOM 1025 O O . GLU A 1 129 ? 16.062 3.301 -3.352 1 91.69 129 GLU A O 1
ATOM 1030 N N . LYS A 1 130 ? 14.5 4.742 -2.773 1 95.12 130 LYS A N 1
ATOM 1031 C CA . LYS A 1 130 ? 14.453 4.359 -1.365 1 95.12 130 LYS A CA 1
ATOM 1032 C C . LYS A 1 130 ? 13.07 3.84 -0.981 1 95.12 130 LYS A C 1
ATOM 1034 O O . LYS A 1 130 ? 12.055 4.434 -1.349 1 95.12 130 LYS A O 1
ATOM 1039 N N . PRO A 1 131 ? 13.078 2.678 -0.244 1 97.94 131 PRO A N 1
ATOM 1040 C CA . PRO A 1 131 ? 11.758 2.248 0.209 1 97.94 131 PRO A CA 1
ATOM 1041 C C . PRO A 1 131 ? 11.07 3.285 1.098 1 97.94 131 PRO A C 1
ATOM 1043 O O . PRO A 1 131 ? 11.594 3.631 2.162 1 97.94 131 PRO A O 1
ATOM 1046 N N . ASN A 1 132 ? 9.938 3.736 0.66 1 98.19 132 ASN A N 1
ATOM 1047 C CA . ASN A 1 132 ? 9.234 4.734 1.458 1 98.19 132 ASN A CA 1
ATOM 1048 C C . ASN A 1 132 ? 8.891 4.207 2.848 1 98.19 132 ASN A C 1
ATOM 1050 O O . ASN A 1 132 ? 8.805 4.977 3.807 1 98.19 132 ASN A O 1
ATOM 1054 N N . TYR A 1 133 ? 8.734 2.91 2.979 1 98.12 133 TYR A N 1
ATOM 1055 C CA . TYR A 1 133 ? 8.32 2.277 4.223 1 98.12 133 TYR A CA 1
ATOM 1056 C C . TYR A 1 133 ? 9.508 2.053 5.148 1 98.12 133 TYR A C 1
ATOM 1058 O O . TYR A 1 133 ? 9.367 1.469 6.223 1 98.12 133 TYR A O 1
ATOM 1066 N N . SER A 1 134 ? 10.727 2.482 4.758 1 97.19 134 SER A N 1
ATOM 1067 C CA . SER A 1 134 ? 11.898 2.416 5.617 1 97.19 134 SER A CA 1
ATOM 1068 C C . SER A 1 134 ? 11.906 3.555 6.629 1 97.19 134 SER A C 1
ATOM 1070 O O . SER A 1 134 ? 12.68 3.531 7.59 1 97.19 134 SER A O 1
ATOM 1072 N N . VAL A 1 135 ? 11.109 4.578 6.484 1 98 135 VAL A N 1
ATOM 1073 C CA . VAL A 1 135 ? 11.016 5.734 7.367 1 98 135 VAL A CA 1
ATOM 1074 C C . VAL A 1 135 ? 9.734 5.645 8.203 1 98 135 VAL A C 1
ATOM 1076 O O . VAL A 1 135 ? 8.641 5.914 7.703 1 98 135 VAL A O 1
ATOM 1079 N N . ARG A 1 136 ? 9.883 5.312 9.492 1 98 136 ARG A N 1
ATOM 1080 C CA . ARG A 1 136 ? 8.703 5.102 10.328 1 98 136 ARG A CA 1
ATOM 1081 C C . ARG A 1 136 ? 8.812 5.895 11.625 1 98 136 ARG A C 1
ATOM 1083 O O . ARG A 1 136 ? 7.797 6.285 12.211 1 98 136 ARG A O 1
ATOM 1090 N N . GLU A 1 137 ? 10.055 6.105 12.102 1 98.44 137 GLU A N 1
ATOM 1091 C CA . GLU A 1 137 ? 10.289 6.926 13.289 1 98.44 137 GLU A CA 1
ATOM 1092 C C . GLU A 1 137 ? 10.789 8.32 12.906 1 98.44 137 GLU A C 1
ATOM 1094 O O . GLU A 1 137 ? 11.391 8.5 11.844 1 98.44 137 GLU A O 1
ATOM 1099 N N . THR A 1 138 ? 10.609 9.234 13.805 1 98.75 138 THR A N 1
ATOM 1100 C CA . THR A 1 138 ? 11 10.609 13.516 1 98.75 138 THR A CA 1
ATOM 1101 C C . THR A 1 138 ? 12.477 10.695 13.164 1 98.75 138 THR A C 1
ATOM 1103 O O . THR A 1 138 ? 12.859 11.406 12.234 1 98.75 138 THR A O 1
ATOM 1106 N N . VAL A 1 139 ? 13.305 9.93 13.828 1 98.31 139 VAL A N 1
ATOM 1107 C CA . VAL A 1 139 ? 14.75 9.977 13.672 1 98.31 139 VAL A CA 1
ATOM 1108 C C . VAL A 1 139 ? 15.148 9.43 12.305 1 98.31 139 VAL A C 1
ATOM 1110 O O . VAL A 1 139 ? 16.203 9.766 11.773 1 98.31 139 VAL A O 1
ATOM 1113 N N . ASP A 1 140 ? 14.266 8.617 11.695 1 98.19 140 ASP A N 1
ATOM 1114 C CA . ASP A 1 140 ? 14.578 7.977 10.422 1 98.19 140 ASP A CA 1
ATOM 1115 C C . ASP A 1 140 ? 14.703 9.008 9.305 1 98.19 140 ASP A C 1
ATOM 1117 O O . ASP A 1 140 ? 15.227 8.703 8.227 1 98.19 140 ASP A O 1
ATOM 1121 N N . PHE A 1 141 ? 14.258 10.234 9.5 1 98.19 141 PHE A N 1
ATOM 1122 C CA . PHE A 1 141 ? 14.242 11.266 8.469 1 98.19 141 PHE A CA 1
ATOM 1123 C C . PHE A 1 141 ? 15.602 11.953 8.375 1 98.19 141 PHE A C 1
ATOM 1125 O O . PHE A 1 141 ? 15.906 12.609 7.375 1 98.19 141 PHE A O 1
ATOM 1132 N N . LEU A 1 142 ? 16.469 11.875 9.352 1 98.06 142 LEU A N 1
ATOM 1133 C CA . LEU A 1 142 ? 17.656 12.711 9.523 1 98.06 142 LEU A CA 1
ATOM 1134 C C . LEU A 1 142 ? 18.594 12.555 8.344 1 98.06 142 LEU A C 1
ATOM 1136 O O . LEU A 1 142 ? 19.062 13.547 7.777 1 98.06 142 LEU A O 1
ATOM 1140 N N . PRO A 1 143 ? 18.859 11.289 7.887 1 96.44 143 PRO A N 1
ATOM 1141 C CA . PRO A 1 143 ? 19.844 11.125 6.82 1 96.44 143 PRO A CA 1
ATOM 1142 C C . PRO A 1 143 ? 19.484 11.883 5.547 1 96.44 143 PRO A C 1
ATOM 1144 O O . PRO A 1 143 ? 20.344 12.188 4.727 1 96.44 143 PRO A O 1
ATOM 1147 N N . GLN A 1 144 ? 18.25 12.25 5.406 1 96.5 144 GLN A N 1
ATOM 1148 C CA . GLN A 1 144 ? 17.766 12.836 4.156 1 96.5 144 GLN A CA 1
ATOM 1149 C C . GLN A 1 144 ? 18.094 14.32 4.078 1 96.5 144 GLN A C 1
ATOM 1151 O O . GLN A 1 144 ? 18 14.93 3.01 1 96.5 144 GLN A O 1
ATOM 1156 N N . PHE A 1 145 ? 18.516 14.914 5.242 1 97.56 145 PHE A N 1
ATOM 1157 C CA . PHE A 1 145 ? 18.609 16.359 5.105 1 97.56 145 PHE A CA 1
ATOM 1158 C C . PHE A 1 145 ? 19.719 16.906 5.984 1 97.56 145 PHE A C 1
ATOM 1160 O O . PHE A 1 145 ? 20.156 18.062 5.812 1 97.56 145 PHE A O 1
ATOM 1167 N N . ILE A 1 146 ? 20.281 16.219 6.969 1 97.31 146 ILE A N 1
ATOM 1168 C CA . ILE A 1 146 ? 21.109 16.812 8 1 97.31 146 ILE A CA 1
ATOM 1169 C C . ILE A 1 146 ? 22.422 17.312 7.387 1 97.31 146 ILE A C 1
ATOM 1171 O O . ILE A 1 146 ? 23.094 18.172 7.953 1 97.31 146 ILE A O 1
ATOM 1175 N N . ASN A 1 147 ? 22.781 16.797 6.199 1 97.94 147 ASN A N 1
ATOM 1176 C CA . ASN A 1 147 ? 24.047 17.219 5.574 1 97.94 147 ASN A CA 1
ATOM 1177 C C . ASN A 1 147 ? 23.797 18.094 4.355 1 97.94 147 ASN A C 1
ATOM 1179 O O . ASN A 1 147 ? 24.734 18.406 3.613 1 97.94 147 ASN A O 1
ATOM 1183 N N . LYS A 1 148 ? 22.609 18.5 4.09 1 97.94 148 LYS A N 1
ATOM 1184 C CA . LYS A 1 148 ? 22.312 19.375 2.971 1 97.94 148 LYS A CA 1
ATOM 1185 C C . LYS A 1 148 ? 22.797 20.797 3.244 1 97.94 148 LYS A C 1
ATOM 1187 O O . LYS A 1 148 ? 22.828 21.234 4.395 1 97.94 148 LYS A O 1
ATOM 1192 N N . LYS A 1 149 ? 23.172 21.484 2.16 1 97.31 149 LYS A N 1
ATOM 1193 C CA . LYS A 1 149 ? 23.609 22.875 2.268 1 97.31 149 LYS A CA 1
ATOM 1194 C C . LYS A 1 149 ? 22.453 23.781 2.674 1 97.31 149 LYS A C 1
ATOM 1196 O O . LYS A 1 149 ? 21.359 23.703 2.107 1 97.31 149 LYS A O 1
ATOM 1201 N N . PRO A 1 150 ? 22.672 24.656 3.678 1 98.12 150 PRO A N 1
ATOM 1202 C CA . PRO A 1 150 ? 21.625 25.609 4.035 1 98.12 150 PRO A CA 1
ATOM 1203 C C . PRO A 1 150 ? 21.344 26.609 2.92 1 98.12 150 PRO A C 1
ATOM 1205 O O . PRO A 1 150 ? 22.219 26.922 2.125 1 98.12 150 PRO A O 1
ATOM 1208 N N . ASN A 1 151 ? 20.172 27.094 2.873 1 98.12 151 ASN A N 1
ATOM 1209 C CA . ASN A 1 151 ? 19.75 28.078 1.88 1 98.12 151 ASN A CA 1
ATOM 1210 C C . ASN A 1 151 ? 20.219 29.484 2.262 1 98.12 151 ASN A C 1
ATOM 1212 O O . ASN A 1 151 ? 20.469 30.312 1.39 1 98.12 151 ASN A O 1
ATOM 1216 N N . PHE A 1 152 ? 20.281 29.875 3.547 1 98.31 152 PHE A N 1
ATOM 1217 C CA . PHE A 1 152 ? 20.703 31.156 4.105 1 98.31 152 PHE A CA 1
ATOM 1218 C C . PHE A 1 152 ? 20.969 31.031 5.602 1 98.31 152 PHE A C 1
ATOM 1220 O O . PHE A 1 152 ? 20.672 30 6.207 1 98.31 152 PHE A O 1
ATOM 1227 N N . GLU A 1 153 ? 21.5 32.031 6.223 1 98.44 153 GLU A N 1
ATOM 1228 C CA . GLU A 1 153 ? 21.75 32.062 7.66 1 98.44 153 GLU A CA 1
ATOM 1229 C C . GLU A 1 153 ? 20.453 32.156 8.453 1 98.44 153 GLU A C 1
ATOM 1231 O O . GLU A 1 153 ? 19.5 32.812 8.023 1 98.44 153 GLU A O 1
ATOM 1236 N N . PRO A 1 154 ? 20.484 31.5 9.594 1 98.69 154 PRO A N 1
ATOM 1237 C CA . PRO A 1 154 ? 19.266 31.547 10.414 1 98.69 154 PRO A CA 1
ATOM 1238 C C . PRO A 1 154 ? 18.781 32.969 10.641 1 98.69 154 PRO A C 1
ATOM 1240 O O . PRO A 1 154 ? 19.562 33.844 10.992 1 98.69 154 PRO A O 1
ATOM 1243 N N . GLY A 1 155 ? 17.5 33.219 10.367 1 98.38 155 GLY A N 1
ATOM 1244 C CA . GLY A 1 155 ? 16.859 34.5 10.633 1 98.38 155 GLY A CA 1
ATOM 1245 C C . GLY A 1 155 ? 17.047 35.5 9.5 1 98.38 155 GLY A C 1
ATOM 1246 O O . GLY A 1 155 ? 16.516 36.594 9.555 1 98.38 155 GLY A O 1
ATOM 1247 N N . LYS A 1 156 ? 17.734 35.125 8.453 1 98.38 156 LYS A N 1
ATOM 1248 C CA . LYS A 1 156 ? 18.062 36.094 7.406 1 98.38 156 LYS A CA 1
ATOM 1249 C C . LYS A 1 156 ? 17.156 35.906 6.188 1 98.38 156 LYS A C 1
ATOM 1251 O O . LYS A 1 156 ? 17.344 36.562 5.164 1 98.38 156 LYS A O 1
ATOM 1256 N N . GLY A 1 157 ? 16.203 35.031 6.312 1 97.94 157 GLY A N 1
ATOM 1257 C CA . GLY A 1 157 ? 15.242 34.75 5.258 1 97.94 157 GLY A CA 1
ATOM 1258 C C . GLY A 1 157 ? 14.047 33.938 5.738 1 97.94 157 GLY A C 1
ATOM 1259 O O . GLY A 1 157 ? 13.922 33.656 6.93 1 97.94 157 GLY A O 1
ATOM 1260 N N . CYS A 1 158 ? 13.18 33.75 4.828 1 98.19 158 CYS A N 1
ATOM 1261 C CA . CYS A 1 158 ? 12 32.938 5.082 1 98.19 158 CYS A CA 1
ATOM 1262 C C . CYS A 1 158 ? 11.727 31.984 3.922 1 98.19 158 CYS A C 1
ATOM 1264 O O . CYS A 1 158 ? 11.453 32.406 2.805 1 98.19 158 CYS A O 1
ATOM 1266 N N . ARG A 1 159 ? 11.844 30.703 4.164 1 97.81 159 ARG A N 1
ATOM 1267 C CA . ARG A 1 159 ? 11.641 29.656 3.164 1 97.81 159 ARG A CA 1
ATOM 1268 C C . ARG A 1 159 ? 10.992 28.422 3.779 1 97.81 159 ARG A C 1
ATOM 1270 O O . ARG A 1 159 ? 11.5 27.875 4.758 1 97.81 159 ARG A O 1
ATOM 1277 N N . TYR A 1 160 ? 9.898 28.109 3.197 1 97.06 160 TYR A N 1
ATOM 1278 C CA . TYR A 1 160 ? 9.133 26.984 3.705 1 97.06 160 TYR A CA 1
ATOM 1279 C C . TYR A 1 160 ? 9.992 25.734 3.779 1 97.06 160 TYR A C 1
ATOM 1281 O O . TYR A 1 160 ? 10.695 25.391 2.824 1 97.06 160 TYR A O 1
ATOM 1289 N N . ASN A 1 161 ? 9.953 25.062 4.91 1 98.12 161 ASN A N 1
ATOM 1290 C CA . ASN A 1 161 ? 10.812 23.906 5.176 1 98.12 161 ASN A CA 1
ATOM 1291 C C . ASN A 1 161 ? 10.078 22.828 5.957 1 98.12 161 ASN A C 1
ATOM 1293 O O . ASN A 1 161 ? 9.656 23.047 7.094 1 98.12 161 ASN A O 1
ATOM 1297 N N . ASN A 1 162 ? 9.953 21.625 5.367 1 98.38 162 ASN A N 1
ATOM 1298 C CA . ASN A 1 162 ? 9.242 20.516 6.004 1 98.38 162 ASN A CA 1
ATOM 1299 C C . ASN A 1 162 ? 10.039 19.938 7.168 1 98.38 162 ASN A C 1
ATOM 1301 O O . ASN A 1 162 ? 9.508 19.766 8.266 1 98.38 162 ASN A O 1
ATOM 1305 N N . VAL A 1 163 ? 11.32 19.688 7.02 1 98.56 163 VAL A N 1
ATOM 1306 C CA . VAL A 1 163 ? 12.109 18.906 7.961 1 98.56 163 VAL A CA 1
ATOM 1307 C C . VAL A 1 163 ? 12.422 19.734 9.203 1 98.56 163 VAL A C 1
ATOM 1309 O O . VAL A 1 163 ? 12.828 19.188 10.234 1 98.56 163 VAL A O 1
ATOM 1312 N N . ALA A 1 164 ? 12.219 21.062 9.102 1 98.81 164 ALA A N 1
ATOM 1313 C CA . ALA A 1 164 ? 12.25 21.859 10.32 1 98.81 164 ALA A CA 1
ATOM 1314 C C . ALA A 1 164 ? 11.281 21.297 11.367 1 98.81 164 ALA A C 1
ATOM 1316 O O . ALA A 1 164 ? 11.594 21.266 12.562 1 98.81 164 ALA A O 1
ATOM 1317 N N . PHE A 1 165 ? 10.195 20.812 10.922 1 98.88 165 PHE A N 1
ATOM 1318 C CA . PHE A 1 165 ? 9.195 20.281 11.836 1 98.88 165 PHE A CA 1
ATOM 1319 C C . PHE A 1 165 ? 9.562 18.875 12.281 1 98.88 165 PHE A C 1
ATOM 1321 O O . PHE A 1 165 ? 9.188 18.438 13.375 1 98.88 165 PHE A O 1
ATOM 1328 N N . VAL A 1 166 ? 10.289 18.156 11.469 1 98.88 166 VAL A N 1
ATOM 1329 C CA . VAL A 1 166 ? 10.859 16.891 11.93 1 98.88 166 VAL A CA 1
ATOM 1330 C C . VAL A 1 166 ? 11.773 17.141 13.125 1 98.88 166 VAL A C 1
ATOM 1332 O O . VAL A 1 166 ? 11.688 16.438 14.133 1 98.88 166 VAL A O 1
ATOM 1335 N N . LEU A 1 167 ? 12.633 18.156 13.023 1 98.88 167 LEU A N 1
ATOM 1336 C CA . LEU A 1 167 ? 13.5 18.516 14.141 1 98.88 167 LEU A CA 1
ATOM 1337 C C . LEU A 1 167 ? 12.672 18.891 15.367 1 98.88 167 LEU A C 1
ATOM 1339 O O . LEU A 1 167 ? 13.016 18.5 16.484 1 98.88 167 LEU A O 1
ATOM 1343 N N . LEU A 1 168 ? 11.57 19.656 15.148 1 98.94 168 LEU A N 1
ATOM 1344 C CA . LEU A 1 168 ? 10.695 20 16.266 1 98.94 168 LEU A CA 1
ATOM 1345 C C . LEU A 1 168 ? 10.109 18.766 16.906 1 98.94 168 LEU A C 1
ATOM 1347 O O . LEU A 1 168 ? 9.977 18.688 18.141 1 98.94 168 LEU A O 1
ATOM 1351 N N . GLY A 1 169 ? 9.695 17.797 16.094 1 98.94 169 GLY A N 1
ATOM 1352 C CA . GLY A 1 169 ? 9.234 16.531 16.641 1 98.94 169 GLY A CA 1
ATOM 1353 C C . GLY A 1 169 ? 10.281 15.828 17.484 1 98.94 169 GLY A C 1
ATOM 1354 O O . GLY A 1 169 ? 9.969 15.297 18.562 1 98.94 169 GLY A O 1
ATOM 1355 N N . LEU A 1 170 ? 11.539 15.82 17.016 1 98.88 170 LEU A N 1
ATOM 1356 C CA . LEU A 1 170 ? 12.625 15.227 17.781 1 98.88 170 LEU A CA 1
ATOM 1357 C C . LEU A 1 170 ? 12.844 15.969 19.094 1 98.88 170 LEU A C 1
ATOM 1359 O O . LEU A 1 170 ? 13.188 15.359 20.109 1 98.88 170 LEU A O 1
ATOM 1363 N N . VAL A 1 171 ? 12.695 17.281 19.109 1 98.94 171 VAL A N 1
ATOM 1364 C CA . VAL A 1 171 ? 12.789 18.078 20.328 1 98.94 171 VAL A CA 1
ATOM 1365 C C . VAL A 1 171 ? 11.727 17.609 21.328 1 98.94 171 VAL A C 1
ATOM 1367 O O . VAL A 1 171 ? 12.023 17.422 22.516 1 98.94 171 VAL A O 1
ATOM 1370 N N . ILE A 1 172 ? 10.477 17.438 20.859 1 98.94 172 ILE A N 1
ATOM 1371 C CA . ILE A 1 172 ? 9.406 16.953 21.719 1 98.94 172 ILE A CA 1
ATOM 1372 C C . ILE A 1 172 ? 9.812 15.609 22.344 1 98.94 172 ILE A C 1
ATOM 1374 O O . ILE A 1 172 ? 9.68 15.414 23.547 1 98.94 172 ILE A O 1
ATOM 1378 N N . GLU A 1 173 ? 10.305 14.727 21.469 1 98.88 173 GLU A N 1
ATOM 1379 C CA . GLU A 1 173 ? 10.703 13.414 21.969 1 98.88 173 GLU A CA 1
ATOM 1380 C C . GLU A 1 173 ? 11.805 13.539 23.016 1 98.88 173 GLU A C 1
ATOM 1382 O O . GLU A 1 173 ? 11.75 12.883 24.062 1 98.88 173 GLU A O 1
ATOM 1387 N N . LYS A 1 174 ? 12.797 14.359 22.766 1 98.75 174 LYS A N 1
ATOM 1388 C CA . LYS A 1 174 ? 13.938 14.523 23.656 1 98.75 174 LYS A CA 1
ATOM 1389 C C . LYS A 1 174 ? 13.508 15.078 25.016 1 98.75 174 LYS A C 1
ATOM 1391 O O . LYS A 1 174 ? 13.938 14.586 26.062 1 98.75 174 LYS A O 1
ATOM 1396 N N . ILE A 1 175 ? 12.703 16.094 25.016 1 98.75 175 ILE A N 1
ATOM 1397 C CA . ILE A 1 175 ? 12.328 16.812 26.219 1 98.75 175 ILE A CA 1
ATOM 1398 C C . ILE A 1 175 ? 11.359 15.984 27.047 1 98.75 175 ILE A C 1
ATOM 1400 O O . ILE A 1 175 ? 11.422 15.992 28.281 1 98.75 175 ILE A O 1
ATOM 1404 N N . THR A 1 176 ? 10.453 15.195 26.438 1 98.62 176 THR A N 1
ATOM 1405 C CA . THR A 1 176 ? 9.359 14.547 27.156 1 98.62 176 THR A CA 1
ATOM 1406 C C . THR A 1 176 ? 9.688 13.078 27.422 1 98.62 176 THR A C 1
ATOM 1408 O O . THR A 1 176 ? 9.039 12.438 28.25 1 98.62 176 THR A O 1
ATOM 1411 N N . GLY A 1 177 ? 10.609 12.523 26.594 1 98.31 177 GLY A N 1
ATOM 1412 C CA . GLY A 1 177 ? 10.898 11.102 26.672 1 98.31 177 GLY A CA 1
ATOM 1413 C C . GLY A 1 177 ? 9.852 10.234 26 1 98.31 177 GLY A C 1
ATOM 1414 O O . GLY A 1 177 ? 9.898 9.008 26.109 1 98.31 177 GLY A O 1
ATOM 1415 N N . ARG A 1 178 ? 8.914 10.828 25.406 1 98.25 178 ARG A N 1
ATOM 1416 C CA . ARG A 1 178 ? 7.84 10.117 24.719 1 98.25 178 ARG A CA 1
ATOM 1417 C C . ARG A 1 178 ? 8 10.203 23.203 1 98.25 178 ARG A C 1
ATOM 1419 O O . ARG A 1 178 ? 8.57 11.172 22.688 1 98.25 178 ARG A O 1
ATOM 1426 N N . LYS A 1 179 ? 7.453 9.18 22.531 1 98.75 179 LYS A N 1
ATOM 1427 C CA . LYS A 1 179 ? 7.414 9.273 21.078 1 98.75 179 LYS A CA 1
ATOM 1428 C C . LYS A 1 179 ? 6.516 10.422 20.625 1 98.75 179 LYS A C 1
ATOM 1430 O O . LYS A 1 179 ? 5.488 10.695 21.25 1 98.75 179 LYS A O 1
ATOM 1435 N N . TYR A 1 180 ? 6.902 11.031 19.516 1 98.81 180 TYR A N 1
ATOM 1436 C CA . TYR A 1 180 ? 6.203 12.203 19.016 1 98.81 180 TYR A CA 1
ATOM 1437 C C . TYR A 1 180 ? 4.715 11.93 18.859 1 98.81 180 TYR A C 1
ATOM 1439 O O . TYR A 1 180 ? 3.881 12.672 19.375 1 98.81 180 TYR A O 1
ATOM 1447 N N . ARG A 1 181 ? 4.352 10.859 18.156 1 98.94 181 ARG A N 1
ATOM 1448 C CA . ARG A 1 181 ? 2.959 10.57 17.844 1 98.94 181 ARG A CA 1
ATOM 1449 C C . ARG A 1 181 ? 2.145 10.32 19.109 1 98.94 181 ARG A C 1
ATOM 1451 O O . ARG A 1 181 ? 0.991 10.742 19.203 1 98.94 181 ARG A O 1
ATOM 1458 N N . GLU A 1 182 ? 2.746 9.664 20.062 1 98.62 182 GLU A N 1
ATOM 1459 C CA . GLU A 1 182 ? 2.068 9.406 21.328 1 98.62 182 GLU A CA 1
ATOM 1460 C C . GLU A 1 182 ? 1.829 10.703 22.094 1 98.62 182 GLU A C 1
ATOM 1462 O O . GLU A 1 182 ? 0.758 10.898 22.672 1 98.62 182 GLU A O 1
ATOM 1467 N N . TYR A 1 183 ? 2.822 11.523 22.125 1 98.81 183 TYR A N 1
ATOM 1468 C CA . TYR A 1 183 ? 2.689 12.797 22.812 1 98.81 183 TYR A CA 1
ATOM 1469 C C . TYR A 1 183 ? 1.571 13.633 22.203 1 98.81 183 TYR A C 1
ATOM 1471 O O . TYR A 1 183 ? 0.732 14.188 22.922 1 98.81 183 TYR A O 1
ATOM 1479 N N . ILE A 1 184 ? 1.545 13.773 20.906 1 98.88 184 ILE A N 1
ATOM 1480 C CA . ILE A 1 184 ? 0.555 14.594 20.219 1 98.88 184 ILE A CA 1
ATOM 1481 C C . ILE A 1 184 ? -0.838 14.008 20.438 1 98.88 184 ILE A C 1
ATOM 1483 O O . ILE A 1 184 ? -1.799 14.742 20.672 1 98.88 184 ILE A O 1
ATOM 1487 N N . LYS A 1 185 ? -0.957 12.703 20.312 1 98.69 185 LYS A N 1
ATOM 1488 C CA . LYS A 1 185 ? -2.25 12.062 20.531 1 98.69 185 LYS A CA 1
ATOM 1489 C C . LYS A 1 185 ? -2.801 12.406 21.922 1 98.69 185 LYS A C 1
ATOM 1491 O O . LYS A 1 185 ? -3.947 12.844 22.047 1 98.69 185 LYS A O 1
ATOM 1496 N N . GLU A 1 186 ? -2.004 12.273 22.891 1 98 186 GLU A N 1
ATOM 1497 C CA . GLU A 1 186 ? -2.453 12.43 24.266 1 98 186 GLU A CA 1
ATOM 1498 C C . GLU A 1 186 ? -2.623 13.906 24.625 1 98 186 GLU A C 1
ATOM 1500 O O . GLU A 1 186 ? -3.613 14.281 25.25 1 98 186 GLU A O 1
ATOM 1505 N N . ASN A 1 187 ? -1.694 14.742 24.234 1 97.62 187 ASN A N 1
ATOM 1506 C CA . ASN A 1 187 ? -1.618 16.094 24.766 1 97.62 187 ASN A CA 1
ATOM 1507 C C . ASN A 1 187 ? -2.275 17.109 23.828 1 97.62 187 ASN A C 1
ATOM 1509 O O . ASN A 1 187 ? -2.488 18.266 24.203 1 97.62 187 ASN A O 1
ATOM 1513 N N . VAL A 1 188 ? -2.615 16.688 22.672 1 98.06 188 VAL A N 1
ATOM 1514 C CA . VAL A 1 188 ? -3.277 17.594 21.75 1 98.06 188 VAL A CA 1
ATOM 1515 C C . VAL A 1 188 ? -4.633 17.031 21.328 1 98.06 188 VAL A C 1
ATOM 1517 O O . VAL A 1 188 ? -5.676 17.531 21.75 1 98.06 188 VAL A O 1
ATOM 1520 N N . PHE A 1 189 ? -4.66 15.867 20.672 1 98.56 189 PHE A N 1
ATOM 1521 C CA . PHE A 1 189 ? -5.902 15.336 20.125 1 98.56 189 PHE A CA 1
ATOM 1522 C C . PHE A 1 189 ? -6.895 15.023 21.234 1 98.56 189 PHE A C 1
ATOM 1524 O O . PHE A 1 189 ? -8.016 15.539 21.25 1 98.56 189 PHE A O 1
ATOM 1531 N N . GLU A 1 190 ? -6.473 14.211 22.172 1 97.62 190 GLU A N 1
ATOM 1532 C CA . GLU A 1 190 ? -7.371 13.781 23.25 1 97.62 190 GLU A CA 1
ATOM 1533 C C . GLU A 1 190 ? -7.734 14.945 24.156 1 97.62 190 GLU A C 1
ATOM 1535 O O . GLU A 1 190 ? -8.883 15.07 24.594 1 97.62 190 GLU A O 1
ATOM 1540 N N . LYS A 1 191 ? -6.801 15.758 24.438 1 95.62 191 LYS A N 1
ATOM 1541 C CA . LYS A 1 191 ? -7.035 16.906 25.297 1 95.62 191 LYS A CA 1
ATOM 1542 C C . LYS A 1 191 ? -8.102 17.828 24.703 1 95.62 191 LYS A C 1
ATOM 1544 O O . LYS A 1 191 ? -8.922 18.391 25.438 1 95.62 191 LYS A O 1
ATOM 1549 N N . ILE A 1 192 ? -8.094 18.016 23.422 1 96.56 192 ILE A N 1
ATOM 1550 C CA . ILE A 1 192 ? -8.992 18.938 22.75 1 96.56 192 ILE A CA 1
ATOM 1551 C C . ILE A 1 192 ? -10.312 18.234 22.422 1 96.56 192 ILE A C 1
ATOM 1553 O O . ILE A 1 192 ? -11.312 18.891 22.125 1 96.56 192 ILE A O 1
ATOM 1557 N N . GLY A 1 193 ? -10.32 16.922 22.453 1 97.25 193 GLY A N 1
ATOM 1558 C CA . GLY A 1 193 ? -11.508 16.141 22.141 1 97.25 193 GLY A CA 1
ATOM 1559 C C . GLY A 1 193 ? -11.617 15.773 20.688 1 97.25 193 GLY A C 1
ATOM 1560 O O . GLY A 1 193 ? -12.719 15.547 20.172 1 97.25 193 GLY A O 1
ATOM 1561 N N . MET A 1 194 ? -10.539 15.789 19.984 1 98.25 194 MET A N 1
ATOM 1562 C CA . MET A 1 194 ? -10.5 15.336 18.594 1 98.25 194 MET A CA 1
ATOM 1563 C C . MET A 1 194 ? -10.516 13.812 18.516 1 98.25 194 MET A C 1
ATOM 1565 O O . MET A 1 194 ? -9.508 13.195 18.156 1 98.25 194 MET A O 1
ATOM 1569 N N . LYS A 1 195 ? -11.625 13.211 18.594 1 97.25 195 LYS A N 1
ATOM 1570 C CA . LYS A 1 195 ? -11.789 11.773 18.812 1 97.25 195 LYS A CA 1
ATOM 1571 C C . LYS A 1 195 ? -11.523 10.992 17.531 1 97.25 195 LYS A C 1
ATOM 1573 O O . LYS A 1 195 ? -11.305 9.781 17.562 1 97.25 195 LYS A O 1
ATOM 1578 N N . ASP A 1 196 ? -11.641 11.641 16.438 1 98.19 196 ASP A N 1
ATOM 1579 C CA . ASP A 1 196 ? -11.461 10.977 15.148 1 98.19 196 ASP A CA 1
ATOM 1580 C C . ASP A 1 196 ? -10.195 11.461 14.445 1 98.19 196 ASP A C 1
ATOM 1582 O O . ASP A 1 196 ? -10.188 11.656 13.227 1 98.19 196 ASP A O 1
ATOM 1586 N N . THR A 1 197 ? -9.219 11.758 15.227 1 98.75 197 THR A N 1
ATOM 1587 C CA . THR A 1 197 ? -7.93 12.219 14.727 1 98.75 197 THR A CA 1
ATOM 1588 C C . THR A 1 197 ? -6.805 11.336 15.242 1 98.75 197 THR A C 1
ATOM 1590 O O . THR A 1 197 ? -6.828 10.891 16.391 1 98.75 197 THR A O 1
ATOM 1593 N N . GLY A 1 198 ? -5.852 10.992 14.414 1 98.69 198 GLY A N 1
ATOM 1594 C CA . GLY A 1 198 ? -4.719 10.172 14.805 1 98.69 198 GLY A CA 1
ATOM 1595 C C . GLY A 1 198 ? -3.721 9.953 13.688 1 98.69 198 GLY A C 1
ATOM 1596 O O . GLY A 1 198 ? -3.846 10.539 12.609 1 98.69 198 GLY A O 1
ATOM 1597 N N . PHE A 1 199 ? -2.682 9.211 14.008 1 98.81 199 PHE A N 1
ATOM 1598 C CA . PHE A 1 199 ? -1.692 8.766 13.039 1 98.81 199 PHE A CA 1
ATOM 1599 C C . PHE A 1 199 ? -1.943 7.312 12.641 1 98.81 199 PHE A C 1
ATOM 1601 O O . PHE A 1 199 ? -1.815 6.406 13.469 1 98.81 199 PHE A O 1
ATOM 1608 N N . TYR A 1 200 ? -2.295 7.078 11.383 1 98.62 200 TYR A N 1
ATOM 1609 C CA . TYR A 1 200 ? -2.666 5.758 10.883 1 98.62 200 TYR A CA 1
ATOM 1610 C C . TYR A 1 200 ? -1.718 5.305 9.781 1 98.62 200 TYR A C 1
ATOM 1612 O O . TYR A 1 200 ? -1.597 5.969 8.75 1 98.62 200 TYR A O 1
ATOM 1620 N N . SER A 1 201 ? -1.05 4.199 10.047 1 98.44 201 SER A N 1
ATOM 1621 C CA . SER A 1 201 ? -0.107 3.693 9.055 1 98.44 201 SER A CA 1
ATOM 1622 C C . SER A 1 201 ? -0.833 3.123 7.844 1 98.44 201 SER A C 1
ATOM 1624 O O . SER A 1 201 ? -1.857 2.449 7.988 1 98.44 201 SER A O 1
ATOM 1626 N N . MET A 1 202 ? -0.278 3.324 6.645 1 98.31 202 MET A N 1
ATOM 1627 C CA . MET A 1 202 ? -0.897 2.885 5.398 1 98.31 202 MET A CA 1
ATOM 1628 C C . MET A 1 202 ? -0.992 1.363 5.344 1 98.31 202 MET A C 1
ATOM 1630 O O . MET A 1 202 ? -1.886 0.816 4.695 1 98.31 202 MET A O 1
ATOM 1634 N N . ASP A 1 203 ? -0.09 0.65 5.984 1 98.25 203 ASP A N 1
ATOM 1635 C CA . ASP A 1 203 ? -0.118 -0.809 5.98 1 98.25 203 ASP A CA 1
ATOM 1636 C C . ASP A 1 203 ? -0.786 -1.349 7.242 1 98.25 203 ASP A C 1
ATOM 1638 O O . ASP A 1 203 ? -0.693 -2.543 7.539 1 98.25 203 ASP A O 1
ATOM 1642 N N . GLY A 1 204 ? -1.38 -0.505 8.031 1 98.12 204 GLY A N 1
ATOM 1643 C CA . GLY A 1 204 ? -2.129 -0.939 9.203 1 98.12 204 GLY A CA 1
ATOM 1644 C C . GLY A 1 204 ? -3.578 -1.266 8.898 1 98.12 204 GLY A C 1
ATOM 1645 O O . GLY A 1 204 ? -4.039 -1.071 7.77 1 98.12 204 GLY A O 1
ATOM 1646 N N . VAL A 1 205 ? -4.254 -1.831 9.867 1 98 205 VAL A N 1
ATOM 1647 C CA . VAL A 1 205 ? -5.703 -1.998 9.828 1 98 205 VAL A CA 1
ATOM 1648 C C . VAL A 1 205 ? -6.383 -0.79 10.469 1 98 205 VAL A C 1
ATOM 1650 O O . VAL A 1 205 ? -6.367 -0.637 11.688 1 98 205 VAL A O 1
ATOM 1653 N N . ASN A 1 206 ? -6.941 0.082 9.648 1 97.69 206 ASN A N 1
ATOM 1654 C CA . ASN A 1 206 ? -7.512 1.346 10.102 1 97.69 206 ASN A CA 1
ATOM 1655 C C . ASN A 1 206 ? -9 1.438 9.789 1 97.69 206 ASN A C 1
ATOM 1657 O O . ASN A 1 206 ? -9.422 1.155 8.664 1 97.69 206 ASN A O 1
ATOM 1661 N N . GLU A 1 207 ? -9.773 1.828 10.703 1 97.25 207 GLU A N 1
ATOM 1662 C CA . GLU A 1 207 ? -11.211 1.98 10.492 1 97.25 207 GLU A CA 1
ATOM 1663 C C . GLU A 1 207 ? -11.547 3.383 9.992 1 97.25 207 GLU A C 1
ATOM 1665 O O . GLU A 1 207 ? -11.133 4.379 10.586 1 97.25 207 GLU A O 1
ATOM 1670 N N . ASN A 1 208 ? -12.25 3.441 8.914 1 97.44 208 ASN A N 1
ATOM 1671 C CA . ASN A 1 208 ? -12.836 4.68 8.414 1 97.44 208 ASN A CA 1
ATOM 1672 C C . ASN A 1 208 ? -11.766 5.68 7.992 1 97.44 208 ASN A C 1
ATOM 1674 O O . ASN A 1 208 ? -11.891 6.879 8.25 1 97.44 208 ASN A O 1
ATOM 1678 N N . VAL A 1 209 ? -10.68 5.246 7.484 1 98.75 209 VAL A N 1
ATOM 1679 C CA . VAL A 1 209 ? -9.586 6.047 6.938 1 98.75 209 VAL A CA 1
ATOM 1680 C C . VAL A 1 209 ? -9.602 5.977 5.414 1 98.75 209 VAL A C 1
ATOM 1682 O O . VAL A 1 209 ? -9.531 4.887 4.836 1 98.75 209 VAL A O 1
ATOM 1685 N N . ALA A 1 210 ? -9.727 7.125 4.762 1 98.81 210 ALA A N 1
ATOM 1686 C CA . ALA A 1 210 ? -9.82 7.164 3.305 1 98.81 210 ALA A CA 1
ATOM 1687 C C . ALA A 1 210 ? -8.477 6.812 2.662 1 98.81 210 ALA A C 1
ATOM 1689 O O . ALA A 1 210 ? -7.422 7.227 3.148 1 98.81 210 ALA A O 1
ATOM 1690 N N . GLU A 1 211 ? -8.555 6.059 1.61 1 98.19 211 GLU A N 1
ATOM 1691 C CA . GLU A 1 211 ? -7.402 5.855 0.74 1 98.19 211 GLU A CA 1
ATOM 1692 C C . GLU A 1 211 ? -7.141 7.082 -0.128 1 98.19 211 GLU A C 1
ATOM 1694 O O . GLU A 1 211 ? -8.078 7.695 -0.639 1 98.19 211 GLU A O 1
ATOM 1699 N N . GLY A 1 212 ? -5.887 7.48 -0.272 1 98.5 212 GLY A N 1
ATOM 1700 C CA . GLY A 1 212 ? -5.547 8.57 -1.172 1 98.5 212 GLY A CA 1
ATOM 1701 C C . GLY A 1 212 ? -5.355 8.117 -2.607 1 98.5 212 GLY A C 1
ATOM 1702 O O . GLY A 1 212 ? -4.789 7.055 -2.861 1 98.5 212 GLY A O 1
ATOM 1703 N N . TYR A 1 213 ? -5.848 8.938 -3.584 1 98.62 213 TYR A N 1
ATOM 1704 C CA . TYR A 1 213 ? -5.77 8.578 -4.996 1 98.62 213 TYR A CA 1
ATOM 1705 C C . TYR A 1 213 ? -5.113 9.695 -5.805 1 98.62 213 TYR A C 1
ATOM 1707 O O . TYR A 1 213 ? -5.656 10.797 -5.914 1 98.62 213 TYR A O 1
ATOM 1715 N N . ALA A 1 214 ? -3.99 9.398 -6.332 1 98.25 214 ALA A N 1
ATOM 1716 C CA . ALA A 1 214 ? -3.283 10.32 -7.215 1 98.25 214 ALA A CA 1
ATOM 1717 C C . ALA A 1 214 ? -3.729 10.148 -8.664 1 98.25 214 ALA A C 1
ATOM 1719 O O . ALA A 1 214 ? -4.078 9.039 -9.086 1 98.25 214 ALA A O 1
ATOM 1720 N N . GLU A 1 215 ? -3.656 11.172 -9.406 1 96.75 215 GLU A N 1
ATOM 1721 C CA . GLU A 1 215 ? -4.055 11.148 -10.805 1 96.75 215 GLU A CA 1
ATOM 1722 C C . GLU A 1 215 ? -3.031 10.406 -11.664 1 96.75 215 GLU A C 1
ATOM 1724 O O . GLU A 1 215 ? -1.826 10.516 -11.43 1 96.75 215 GLU A O 1
ATOM 1729 N N . ILE A 1 216 ? -3.51 9.602 -12.5 1 96.94 216 ILE A N 1
ATOM 1730 C CA . ILE A 1 216 ? -2.73 9.109 -13.633 1 96.94 216 ILE A CA 1
ATOM 1731 C C . ILE A 1 216 ? -3.035 9.945 -14.875 1 96.94 216 ILE A C 1
ATOM 1733 O O . ILE A 1 216 ? -4.191 10.047 -15.297 1 96.94 216 ILE A O 1
ATOM 1737 N N . CYS A 1 217 ? -2.045 10.547 -15.445 1 95.12 217 CYS A N 1
ATOM 1738 C CA . CYS A 1 217 ? -2.248 11.438 -16.578 1 95.12 217 CYS A CA 1
ATOM 1739 C C . CYS A 1 217 ? -1.594 10.883 -17.828 1 95.12 217 CYS A C 1
ATOM 1741 O O . CYS A 1 217 ? -0.603 10.156 -17.75 1 95.12 217 CYS A O 1
ATOM 1743 N N . ASN A 1 218 ? -2.195 11.203 -18.984 1 94.81 218 ASN A N 1
ATOM 1744 C CA . ASN A 1 218 ? -1.563 10.867 -20.25 1 94.81 218 ASN A CA 1
ATOM 1745 C C . ASN A 1 218 ? -0.578 11.945 -20.688 1 94.81 218 ASN A C 1
ATOM 1747 O O . ASN A 1 218 ? -0.26 12.852 -19.922 1 94.81 218 ASN A O 1
ATOM 1751 N N . GLU A 1 219 ? -0.072 11.781 -21.875 1 93.5 219 GLU A N 1
ATOM 1752 C CA . GLU A 1 219 ? 0.945 12.695 -22.391 1 93.5 219 GLU A CA 1
ATOM 1753 C C . GLU A 1 219 ? 0.39 14.109 -22.531 1 93.5 219 GLU A C 1
ATOM 1755 O O . GLU A 1 219 ? 1.149 15.078 -22.562 1 93.5 219 GLU A O 1
ATOM 1760 N N . LYS A 1 220 ? -0.961 14.219 -22.75 1 93.75 220 LYS A N 1
ATOM 1761 C CA . LYS A 1 220 ? -1.609 15.516 -22.891 1 93.75 220 LYS A CA 1
ATOM 1762 C C . LYS A 1 220 ? -2.041 16.078 -21.547 1 93.75 220 LYS A C 1
ATOM 1764 O O . LYS A 1 220 ? -2.844 17.016 -21.484 1 93.75 220 LYS A O 1
ATOM 1769 N N . ASP A 1 221 ? -1.608 15.414 -20.375 1 89.62 221 ASP A N 1
ATOM 1770 C CA . ASP A 1 221 ? -1.877 15.82 -19 1 89.62 221 ASP A CA 1
ATOM 1771 C C . ASP A 1 221 ? -3.357 15.664 -18.656 1 89.62 221 ASP A C 1
ATOM 1773 O O . ASP A 1 221 ? -3.873 16.359 -17.781 1 89.62 221 ASP A O 1
ATOM 1777 N N . GLU A 1 222 ? -4.012 14.945 -19.438 1 93.19 222 GLU A N 1
ATOM 1778 C CA . GLU A 1 222 ? -5.391 14.594 -19.109 1 93.19 222 GLU A CA 1
ATOM 1779 C C . GLU A 1 222 ? -5.445 13.445 -18.094 1 93.19 222 GLU A C 1
ATOM 1781 O O . GLU A 1 222 ? -4.672 12.484 -18.203 1 93.19 222 GLU A O 1
ATOM 1786 N N . VAL A 1 223 ? -6.27 13.602 -17.141 1 93.69 223 VAL A N 1
ATOM 1787 C CA . VAL A 1 223 ? -6.43 12.547 -16.156 1 93.69 223 VAL A CA 1
ATOM 1788 C C . VAL A 1 223 ? -7.105 11.336 -16.797 1 93.69 223 VAL A C 1
ATOM 1790 O O . VAL A 1 223 ? -8.227 11.43 -17.297 1 93.69 223 VAL A O 1
ATOM 1793 N N . ILE A 1 224 ? -6.457 10.172 -16.734 1 95.12 224 ILE A N 1
ATOM 1794 C CA . ILE A 1 224 ? -7.004 8.992 -17.391 1 95.12 224 ILE A CA 1
ATOM 1795 C C . ILE A 1 224 ? -7.227 7.883 -16.375 1 95.12 224 ILE A C 1
ATOM 1797 O O . ILE A 1 224 ? -7.688 6.793 -16.719 1 95.12 224 ILE A O 1
ATOM 1801 N N . GLY A 1 225 ? -6.906 8.164 -15.18 1 95.88 225 GLY A N 1
ATOM 1802 C CA . GLY A 1 225 ? -7.102 7.172 -14.133 1 95.88 225 GLY A CA 1
ATOM 1803 C C . GLY A 1 225 ? -6.59 7.617 -12.781 1 95.88 225 GLY A C 1
ATOM 1804 O O . GLY A 1 225 ? -6.223 8.781 -12.602 1 95.88 225 GLY A O 1
ATOM 1805 N N . TRP A 1 226 ? -6.648 6.703 -11.789 1 97.75 226 TRP A N 1
ATOM 1806 C CA . TRP A 1 226 ? -6.238 6.965 -10.414 1 97.75 226 TRP A CA 1
ATOM 1807 C C . TRP A 1 226 ? -5.348 5.844 -9.883 1 97.75 226 TRP A C 1
ATOM 1809 O O . TRP A 1 226 ? -5.531 4.68 -10.242 1 97.75 226 TRP A O 1
ATOM 1819 N N . ARG A 1 227 ? -4.391 6.156 -9.125 1 98.06 227 ARG A N 1
ATOM 1820 C CA . ARG A 1 227 ? -3.59 5.191 -8.375 1 98.06 227 ARG A CA 1
ATOM 1821 C C . ARG A 1 227 ? -3.578 5.527 -6.887 1 98.06 227 ARG A C 1
ATOM 1823 O O . ARG A 1 227 ? -3.613 6.699 -6.508 1 98.06 227 ARG A O 1
ATOM 1830 N N . LYS A 1 228 ? -3.592 4.543 -6.07 1 98.5 228 LYS A N 1
ATOM 1831 C CA . LYS A 1 228 ? -3.381 4.77 -4.641 1 98.5 228 LYS A CA 1
ATOM 1832 C C . LYS A 1 228 ? -2.02 5.406 -4.383 1 98.5 228 LYS A C 1
ATOM 1834 O O . LYS A 1 228 ? -1.065 5.168 -5.125 1 98.5 228 LYS A O 1
ATOM 1839 N N . ASN A 1 229 ? -1.876 6.109 -3.322 1 98.56 229 ASN A N 1
ATOM 1840 C CA . ASN A 1 229 ? -0.662 6.875 -3.053 1 98.56 229 ASN A CA 1
ATOM 1841 C C . ASN A 1 229 ? 0.244 6.152 -2.059 1 98.56 229 ASN A C 1
ATOM 1843 O O . ASN A 1 229 ? 1.111 6.773 -1.441 1 98.56 229 ASN A O 1
ATOM 1847 N N . ILE A 1 230 ? 0.101 4.855 -1.899 1 98.44 230 ILE A N 1
ATOM 1848 C CA . ILE A 1 230 ? 0.696 4.062 -0.829 1 98.44 230 ILE A CA 1
ATOM 1849 C C . ILE A 1 230 ? 2.215 4.039 -0.988 1 98.44 230 ILE A C 1
ATOM 1851 O O . ILE A 1 230 ? 2.936 3.66 -0.063 1 98.44 230 ILE A O 1
ATOM 1855 N N . TYR A 1 231 ? 2.734 4.418 -2.146 1 98.25 231 TYR A N 1
ATOM 1856 C CA . TYR A 1 231 ? 4.176 4.355 -2.367 1 98.25 231 TYR A CA 1
ATOM 1857 C C . TYR A 1 231 ? 4.77 5.758 -2.473 1 98.25 231 TYR A C 1
ATOM 1859 O O . TYR A 1 231 ? 5.953 5.914 -2.779 1 98.25 231 TYR A O 1
ATOM 1867 N N . ALA A 1 232 ? 4.004 6.828 -2.207 1 97.81 232 ALA A N 1
ATOM 1868 C CA . ALA A 1 232 ? 4.387 8.195 -2.568 1 97.81 232 ALA A CA 1
ATOM 1869 C C . ALA A 1 232 ? 5.137 8.875 -1.428 1 97.81 232 ALA A C 1
ATOM 1871 O O . ALA A 1 232 ? 5.82 9.875 -1.637 1 97.81 232 ALA A O 1
ATOM 1872 N N . TYR A 1 233 ? 5.043 8.484 -0.28 1 97.94 233 TYR A N 1
ATOM 1873 C CA . TYR A 1 233 ? 5.641 9.055 0.921 1 97.94 233 TYR A CA 1
ATOM 1874 C C . TYR A 1 233 ? 5.598 8.07 2.078 1 97.94 233 TYR A C 1
ATOM 1876 O O . TYR A 1 233 ? 4.996 6.996 1.965 1 97.94 233 TYR A O 1
ATOM 1884 N N . PRO A 1 234 ? 6.258 8.32 3.213 1 98.19 234 PRO A N 1
ATOM 1885 C CA . PRO A 1 234 ? 6.34 7.355 4.316 1 98.19 234 PRO A CA 1
ATOM 1886 C C . PRO A 1 234 ? 4.965 6.891 4.793 1 98.19 234 PRO A C 1
ATOM 1888 O O . PRO A 1 234 ? 3.998 7.652 4.738 1 98.19 234 PRO A O 1
ATOM 1891 N N . PRO A 1 235 ? 4.824 5.711 5.281 1 98.19 235 PRO A N 1
ATOM 1892 C CA . PRO A 1 235 ? 3.525 5.062 5.5 1 98.19 235 PRO A CA 1
ATOM 1893 C C . PRO A 1 235 ? 2.793 5.605 6.723 1 98.19 235 PRO A C 1
ATOM 1895 O O . PRO A 1 235 ? 1.599 5.348 6.895 1 98.19 235 PRO A O 1
ATOM 1898 N N . ILE A 1 236 ? 3.49 6.23 7.633 1 98.69 236 ILE A N 1
ATOM 1899 C CA . ILE A 1 236 ? 2.855 6.758 8.836 1 98.69 236 ILE A CA 1
ATOM 1900 C C . ILE A 1 236 ? 3.262 8.219 9.039 1 98.69 236 ILE A C 1
ATOM 1902 O O . ILE A 1 236 ? 4.406 8.586 8.773 1 98.69 236 ILE A O 1
ATOM 1906 N N . GLY A 1 237 ? 2.336 8.969 9.461 1 98.56 237 GLY A N 1
ATOM 1907 C CA . GLY A 1 237 ? 2.545 10.398 9.609 1 98.56 237 GLY A CA 1
ATOM 1908 C C . GLY A 1 237 ? 3.699 10.734 10.539 1 98.56 237 GLY A C 1
ATOM 1909 O O . GLY A 1 237 ? 4.078 9.93 11.383 1 98.56 237 GLY A O 1
ATOM 1910 N N . SER A 1 238 ? 4.242 11.891 10.391 1 98.62 238 SER A N 1
ATOM 1911 C CA . SER A 1 238 ? 5.379 12.469 11.102 1 98.62 238 SER A CA 1
ATOM 1912 C C . SER A 1 238 ? 5.117 13.922 11.484 1 98.62 238 SER A C 1
ATOM 1914 O O . SER A 1 238 ? 4.035 14.453 11.219 1 98.62 238 SER A O 1
ATOM 1916 N N . PRO A 1 239 ? 6.039 14.539 12.156 1 98.94 239 PRO A N 1
ATOM 1917 C CA . PRO A 1 239 ? 5.785 15.891 12.656 1 98.94 239 PRO A CA 1
ATOM 1918 C C . PRO A 1 239 ? 5.492 16.891 11.539 1 98.94 239 PRO A C 1
ATOM 1920 O O . PRO A 1 239 ? 4.844 17.906 11.773 1 98.94 239 PRO A O 1
ATOM 1923 N N . ASP A 1 240 ? 5.918 16.594 10.367 1 98.62 240 ASP A N 1
ATOM 1924 C CA . ASP A 1 240 ? 5.754 17.547 9.281 1 98.62 240 ASP A CA 1
ATOM 1925 C C . ASP A 1 240 ? 4.512 17.234 8.445 1 98.62 240 ASP A C 1
ATOM 1927 O O . ASP A 1 240 ? 4.062 18.047 7.648 1 98.62 240 ASP A O 1
ATOM 1931 N N . SER A 1 241 ? 3.93 16 8.609 1 98.31 241 SER A N 1
ATOM 1932 C CA . SER A 1 241 ? 2.859 15.633 7.691 1 98.31 241 SER A CA 1
ATOM 1933 C C . SER A 1 241 ? 2.17 14.352 8.133 1 98.31 241 SER A C 1
ATOM 1935 O O . SER A 1 241 ? 2.734 13.57 8.906 1 98.31 241 SER A O 1
ATOM 1937 N N . GLY A 1 242 ? 0.933 14.195 7.75 1 98.31 242 GLY A N 1
ATOM 1938 C CA . GLY A 1 242 ? 0.403 12.844 7.609 1 98.31 242 GLY A CA 1
ATOM 1939 C C . GLY A 1 242 ? -0.48 12.422 8.766 1 98.31 242 GLY A C 1
ATOM 1940 O O . GLY A 1 242 ? -0.758 11.234 8.945 1 98.31 242 GLY A O 1
ATOM 1941 N N . ALA A 1 243 ? -0.87 13.297 9.664 1 98.81 243 ALA A N 1
ATOM 1942 C CA . ALA A 1 243 ? -1.98 12.969 10.555 1 98.81 243 ALA A CA 1
ATOM 1943 C C . ALA A 1 243 ? -3.287 12.844 9.773 1 98.81 243 ALA A C 1
ATOM 1945 O O . ALA A 1 243 ? -3.426 13.398 8.68 1 98.81 243 ALA A O 1
ATOM 1946 N N . PHE A 1 244 ? -4.16 12.055 10.281 1 98.94 244 PHE A N 1
ATOM 1947 C CA . PHE A 1 244 ? -5.5 11.938 9.719 1 98.94 244 PHE A CA 1
ATOM 1948 C C . PHE A 1 244 ? -6.531 12.57 10.648 1 98.94 244 PHE A C 1
ATOM 1950 O O . PHE A 1 244 ? -6.414 12.469 11.875 1 98.94 244 PHE A O 1
ATOM 1957 N N . THR A 1 245 ? -7.57 13.188 10.078 1 98.88 245 THR A N 1
ATOM 1958 C CA . THR A 1 245 ? -8.578 13.875 10.875 1 98.88 245 THR A CA 1
ATOM 1959 C C . THR A 1 245 ? -9.883 14.008 10.094 1 98.88 245 THR A C 1
ATOM 1961 O O . THR A 1 245 ? -10.047 13.406 9.031 1 98.88 245 THR A O 1
ATOM 1964 N N . THR A 1 246 ? -10.914 14.633 10.695 1 98.88 246 THR A N 1
ATOM 1965 C CA . THR A 1 246 ? -12.156 15.023 10.047 1 98.88 246 THR A CA 1
ATOM 1966 C C . THR A 1 246 ? -12.273 16.547 9.977 1 98.88 246 THR A C 1
ATOM 1968 O O . THR A 1 246 ? -11.555 17.266 10.68 1 98.88 246 THR A O 1
ATOM 1971 N N . VAL A 1 247 ? -13.141 16.984 9.07 1 98.75 247 VAL A N 1
ATOM 1972 C CA . VAL A 1 247 ? -13.328 18.422 8.945 1 98.75 247 VAL A CA 1
ATOM 1973 C C . VAL A 1 247 ? -13.875 18.984 10.258 1 98.75 247 VAL A C 1
ATOM 1975 O O . VAL A 1 247 ? -13.508 20.094 10.672 1 98.75 247 VAL A O 1
ATOM 1978 N N . ALA A 1 248 ? -14.695 18.219 10.984 1 98.69 248 ALA A N 1
ATOM 1979 C CA . ALA A 1 248 ? -15.25 18.656 12.258 1 98.69 248 ALA A CA 1
ATOM 1980 C C . ALA A 1 248 ? -14.164 18.766 13.32 1 98.69 248 ALA A C 1
ATOM 1982 O O . ALA A 1 248 ? -14.141 19.719 14.109 1 98.69 248 ALA A O 1
ATOM 1983 N N . ASP A 1 249 ? -13.289 17.797 13.414 1 98.75 249 ASP A N 1
ATOM 1984 C CA . ASP A 1 249 ? -12.203 17.828 14.391 1 98.75 249 ASP A CA 1
ATOM 1985 C C . ASP A 1 249 ? -11.273 19.016 14.156 1 98.75 249 ASP A C 1
ATOM 1987 O O . ASP A 1 249 ? -10.758 19.609 15.109 1 98.75 249 ASP A O 1
ATOM 1991 N N . LEU A 1 250 ? -11 19.391 12.906 1 98.44 250 LEU A N 1
ATOM 1992 C CA . LEU A 1 250 ? -10.125 20.531 12.625 1 98.44 250 LEU A CA 1
ATOM 1993 C C . LEU A 1 250 ? -10.789 21.844 13.047 1 98.44 250 LEU A C 1
ATOM 1995 O O . LEU A 1 250 ? -10.109 22.75 13.523 1 98.44 250 LEU A O 1
ATOM 1999 N N . ASP A 1 251 ? -12.094 21.906 12.781 1 98.38 251 ASP A N 1
ATOM 2000 C CA . ASP A 1 251 ? -12.82 23.062 13.297 1 98.38 251 ASP A CA 1
ATOM 2001 C C . ASP A 1 251 ? -12.703 23.141 14.82 1 98.38 251 ASP A C 1
ATOM 2003 O O . ASP A 1 251 ? -12.422 24.203 15.367 1 98.38 251 ASP A O 1
ATOM 2007 N N . LEU A 1 252 ? -12.969 22.031 15.484 1 97.88 252 LEU A N 1
ATOM 2008 C CA . LEU A 1 252 ? -12.844 21.969 16.938 1 97.88 252 LEU A CA 1
ATOM 2009 C C . LEU A 1 252 ? -11.453 22.406 17.375 1 97.88 252 LEU A C 1
ATOM 2011 O O . LEU A 1 252 ? -11.312 23.156 18.359 1 97.88 252 LEU A O 1
ATOM 2015 N N . PHE A 1 253 ? -10.438 21.969 16.688 1 98.19 253 PHE A N 1
ATOM 2016 C CA . PHE A 1 253 ? -9.031 22.25 16.984 1 98.19 253 PHE A CA 1
ATOM 2017 C C . PHE A 1 253 ? -8.789 23.75 17.047 1 98.19 253 PHE A C 1
ATOM 2019 O O . PHE A 1 253 ? -8.32 24.266 18.078 1 98.19 253 PHE A O 1
ATOM 2026 N N . VAL A 1 254 ? -9.148 24.516 15.992 1 96.88 254 VAL A N 1
ATOM 2027 C CA . VAL A 1 254 ? -8.82 25.938 15.914 1 96.88 254 VAL A CA 1
ATOM 2028 C C . VAL A 1 254 ? -9.656 26.719 16.922 1 96.88 254 VAL A C 1
ATOM 2030 O O . VAL A 1 254 ? -9.172 27.656 17.547 1 96.88 254 VAL A O 1
ATOM 2033 N N . ARG A 1 255 ? -10.859 26.312 17.156 1 95.19 255 ARG A N 1
ATOM 2034 C CA . ARG A 1 255 ? -11.734 27.031 18.078 1 95.19 255 ARG A CA 1
ATOM 2035 C C . ARG A 1 255 ? -11.281 26.844 19.516 1 95.19 255 ARG A C 1
ATOM 2037 O O . ARG A 1 255 ? -11.281 27.797 20.297 1 95.19 255 ARG A O 1
ATOM 2044 N N . GLN A 1 256 ? -10.891 25.641 19.812 1 95.12 256 GLN A N 1
ATOM 2045 C CA . GLN A 1 256 ? -10.406 25.375 21.156 1 95.12 256 GLN A CA 1
ATOM 2046 C C . GLN A 1 256 ? -9.086 26.109 21.422 1 95.12 256 GLN A C 1
ATOM 2048 O O . GLN A 1 256 ? -8.836 26.562 22.531 1 95.12 256 GLN A O 1
ATOM 2053 N N . LEU A 1 257 ? -8.242 26.172 20.438 1 94.88 257 LEU A N 1
ATOM 2054 C CA . LEU A 1 257 ? -6.996 26.922 20.562 1 94.88 257 LEU A CA 1
ATOM 2055 C C . LEU A 1 257 ? -7.277 28.422 20.719 1 94.88 257 LEU A C 1
ATOM 2057 O O . LEU A 1 257 ? -6.719 29.062 21.594 1 94.88 257 LEU A O 1
ATOM 2061 N N . TYR A 1 258 ? -8.164 28.859 19.891 1 90 258 TYR A N 1
ATOM 2062 C CA . TYR A 1 258 ? -8.453 30.297 19.844 1 90 258 TYR A CA 1
ATOM 2063 C C . TYR A 1 258 ? -9.109 30.766 21.141 1 90 258 TYR A C 1
ATOM 2065 O O . TYR A 1 258 ? -8.875 31.891 21.578 1 90 258 TYR A O 1
ATOM 2073 N N . ASN A 1 259 ? -9.812 29.875 21.797 1 88.25 259 ASN A N 1
ATOM 2074 C CA . ASN A 1 259 ? -10.523 30.219 23.016 1 88.25 259 ASN A CA 1
ATOM 2075 C C . ASN A 1 259 ? -9.656 30.016 24.25 1 88.25 259 ASN A C 1
ATOM 2077 O O . ASN A 1 259 ? -10.117 30.188 25.375 1 88.25 259 ASN A O 1
ATOM 2081 N N . GLY A 1 260 ? -8.406 29.672 24.047 1 87.56 260 GLY A N 1
ATOM 2082 C CA . GLY A 1 260 ? -7.441 29.609 25.141 1 87.56 260 GLY A CA 1
ATOM 2083 C C . GLY A 1 260 ? -7.605 28.391 26.016 1 87.56 260 GLY A C 1
ATOM 2084 O O . GLY A 1 260 ? -7.254 28.422 27.203 1 87.56 260 GLY A O 1
ATOM 2085 N N . ARG A 1 261 ? -8.117 27.359 25.531 1 87.62 261 ARG A N 1
ATOM 2086 C CA . ARG A 1 261 ? -8.391 26.172 26.344 1 87.62 261 ARG A CA 1
ATOM 2087 C C . ARG A 1 261 ? -7.211 25.219 26.312 1 87.62 261 ARG A C 1
ATOM 2089 O O . ARG A 1 261 ? -7.16 24.266 27.109 1 87.62 261 ARG A O 1
ATOM 2096 N N . VAL A 1 262 ? -6.246 25.453 25.469 1 92.5 262 VAL A N 1
ATOM 2097 C CA . VAL A 1 262 ? -5.18 24.484 25.266 1 92.5 262 VAL A CA 1
ATOM 2098 C C . VAL A 1 262 ? -3.85 25.062 25.734 1 92.5 262 VAL A C 1
ATOM 2100 O O . VAL A 1 262 ? -3.027 24.359 26.328 1 92.5 262 VAL A O 1
ATOM 2103 N N . LEU A 1 263 ? -3.602 26.312 25.516 1 97.31 263 LEU A N 1
ATOM 2104 C CA . LEU A 1 263 ? -2.4 27.062 25.859 1 97.31 263 LEU A CA 1
ATOM 2105 C C . LEU A 1 263 ? -2.746 28.281 26.734 1 97.31 263 LEU A C 1
ATOM 2107 O O . LEU A 1 263 ? -3.904 28.703 26.781 1 97.31 263 LEU A O 1
ATOM 2111 N N . SER A 1 264 ? -1.793 28.828 27.438 1 97.2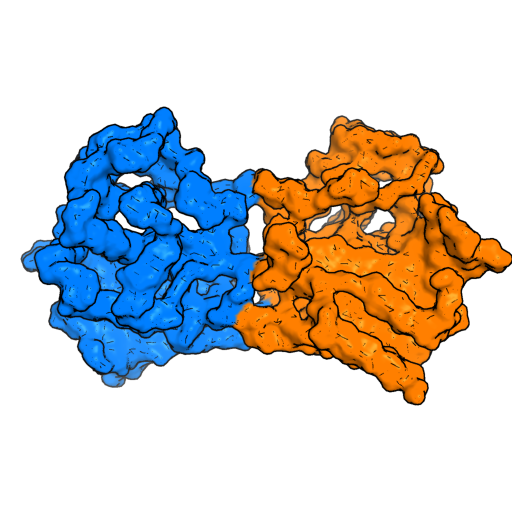5 264 SER A N 1
ATOM 2112 C CA . SER A 1 264 ? -2.01 30.062 28.172 1 97.25 264 SER A CA 1
ATOM 2113 C C . SER A 1 264 ? -2.451 31.188 27.25 1 97.25 264 SER A C 1
ATOM 2115 O O . SER A 1 264 ? -2.227 31.125 26.031 1 97.25 264 SER A O 1
ATOM 2117 N N . LYS A 1 265 ? -3.078 32.188 27.828 1 96.56 265 LYS A N 1
ATOM 2118 C CA . LYS A 1 265 ? -3.564 33.312 27.047 1 96.56 265 LYS A CA 1
ATOM 2119 C C . LYS A 1 265 ? -2.43 33.969 26.266 1 96.56 265 LYS A C 1
ATOM 2121 O O . LYS A 1 265 ? -2.59 34.312 25.094 1 96.56 265 LYS A O 1
ATOM 2126 N N . ALA A 1 266 ? -1.328 34.188 26.891 1 96.88 266 ALA A N 1
ATOM 2127 C CA . ALA A 1 266 ? -0.189 34.875 26.266 1 96.88 266 ALA A CA 1
ATOM 2128 C C . ALA A 1 266 ? 0.323 34.062 25.062 1 96.88 266 ALA A C 1
ATOM 2130 O O . ALA A 1 266 ? 0.566 34.656 24 1 96.88 266 ALA A O 1
ATOM 2131 N N . ILE A 1 267 ? 0.498 32.75 25.219 1 97.62 267 ILE A N 1
ATOM 2132 C CA . ILE A 1 267 ? 1.022 31.922 24.156 1 97.62 267 ILE A CA 1
ATOM 2133 C C . ILE A 1 267 ? -0.013 31.797 23.031 1 97.62 267 ILE A C 1
ATOM 2135 O O . ILE A 1 267 ? 0.339 31.75 21.859 1 97.62 267 ILE A O 1
ATOM 2139 N N . THR A 1 268 ? -1.272 31.734 23.406 1 97.5 268 THR A N 1
ATOM 2140 C CA . THR A 1 268 ? -2.34 31.672 22.406 1 97.5 268 THR A CA 1
ATOM 2141 C C . THR A 1 268 ? -2.346 32.938 21.547 1 97.5 268 THR A C 1
ATOM 2143 O O . THR A 1 268 ? -2.436 32.844 20.328 1 97.5 268 THR A O 1
ATOM 2146 N N . GLU A 1 269 ? -2.312 34.094 22.188 1 96.69 269 GLU A N 1
ATOM 2147 C CA . GLU A 1 269 ? -2.254 35.344 21.453 1 96.69 269 GLU A CA 1
ATOM 2148 C C . GLU A 1 269 ? -1.045 35.406 20.531 1 96.69 269 GLU A C 1
ATOM 2150 O O . GLU A 1 269 ? -1.148 35.844 19.391 1 96.69 269 GLU A O 1
ATOM 2155 N N . ASP A 1 270 ? 0.047 34.938 21.031 1 97.81 270 ASP A N 1
ATOM 2156 C CA . ASP A 1 270 ? 1.269 34.906 20.234 1 97.81 270 ASP A CA 1
ATOM 2157 C C . ASP A 1 270 ? 1.112 33.969 19.047 1 97.81 270 ASP A C 1
ATOM 2159 O O . ASP A 1 270 ? 1.572 34.281 17.938 1 97.81 270 ASP A O 1
ATOM 2163 N N . LEU A 1 271 ? 0.503 32.812 19.219 1 98.12 271 LEU A N 1
ATOM 2164 C CA . LEU A 1 271 ? 0.261 31.828 18.172 1 98.12 271 LEU A CA 1
ATOM 2165 C C . LEU A 1 271 ? -0.509 32.438 17 1 98.12 271 LEU A C 1
ATOM 2167 O O . LEU A 1 271 ? -0.219 32.156 15.844 1 98.12 271 LEU A O 1
ATOM 2171 N N . PHE A 1 272 ? -1.438 33.281 17.297 1 97.25 272 PHE A N 1
ATOM 2172 C CA . PHE A 1 272 ? -2.326 33.781 16.266 1 97.25 272 PHE A CA 1
ATOM 2173 C C . PHE A 1 272 ? -1.89 35.188 15.828 1 97.25 272 PHE A C 1
ATOM 2175 O O . PHE A 1 272 ? -2.699 35.969 15.328 1 97.25 272 PHE A O 1
ATOM 2182 N N . THR A 1 273 ? -0.651 35.531 16 1 97.44 273 THR A N 1
ATOM 2183 C CA . THR A 1 273 ? -0.032 36.75 15.508 1 97.44 273 THR A CA 1
ATOM 2184 C C . THR A 1 273 ? 0.995 36.438 14.422 1 97.44 273 THR A C 1
ATOM 2186 O O . THR A 1 273 ? 1.891 35.625 14.625 1 97.44 273 THR A O 1
ATOM 2189 N N . PRO A 1 274 ? 0.853 37.094 13.219 1 98.38 274 PRO A N 1
ATOM 2190 C CA . PRO A 1 274 ? 1.863 36.875 12.18 1 98.38 274 PRO A CA 1
ATOM 2191 C C . PRO A 1 274 ? 3.273 37.25 12.648 1 98.38 274 PRO A C 1
ATOM 2193 O O . PRO A 1 274 ? 3.449 38.156 13.445 1 98.38 274 PRO A O 1
ATOM 2196 N N . LYS A 1 275 ? 4.301 36.625 12.07 1 98.5 275 LYS A N 1
ATOM 2197 C CA . LYS A 1 275 ? 5.656 36.781 12.586 1 98.5 275 LYS A CA 1
ATOM 2198 C C . LYS A 1 275 ? 6.57 37.375 11.516 1 98.5 275 LYS A C 1
ATOM 2200 O O . LYS A 1 275 ? 7.258 38.375 11.758 1 98.5 275 LYS A O 1
ATOM 2205 N N . VAL A 1 276 ? 6.574 36.656 10.375 1 98.5 276 VAL A N 1
ATOM 2206 C CA . VAL A 1 276 ? 7.582 37 9.375 1 98.5 276 VAL A CA 1
ATOM 2207 C C . VAL A 1 276 ? 6.926 37.156 8.008 1 98.5 276 VAL A C 1
ATOM 2209 O O . VAL A 1 276 ? 6.055 36.344 7.645 1 98.5 276 VAL A O 1
ATOM 2212 N N . VAL A 1 277 ? 7.375 38.156 7.215 1 98 277 VAL A N 1
ATOM 2213 C CA . VAL A 1 277 ? 6.902 38.312 5.844 1 98 277 VAL A CA 1
ATOM 2214 C C . VAL A 1 277 ? 7.512 37.219 4.965 1 98 277 VAL A C 1
ATOM 2216 O O . VAL A 1 277 ? 8.734 37.062 4.938 1 98 277 VAL A O 1
ATOM 2219 N N . HIS A 1 278 ? 6.699 36.5 4.316 1 97.5 278 HIS A N 1
ATOM 2220 C CA . HIS A 1 278 ? 7.164 35.531 3.338 1 97.5 278 HIS A CA 1
ATOM 2221 C C . HIS A 1 278 ? 7.168 36.094 1.932 1 97.5 278 HIS A C 1
ATOM 2223 O O . HIS A 1 278 ? 8.203 36.125 1.259 1 97.5 278 HIS A O 1
ATOM 2229 N N . THR A 1 279 ? 6.008 36.594 1.499 1 96.94 279 THR A N 1
ATOM 2230 C CA . THR A 1 279 ? 5.859 37.188 0.181 1 96.94 279 THR A CA 1
ATOM 2231 C C . THR A 1 279 ? 4.91 38.375 0.238 1 96.94 279 THR A C 1
ATOM 2233 O O . THR A 1 279 ? 3.859 38.312 0.881 1 96.94 279 THR A O 1
ATOM 2236 N N . LYS A 1 280 ? 5.215 39.5 -0.459 1 96.69 280 LYS A N 1
ATOM 2237 C CA . LYS A 1 280 ? 4.363 40.656 -0.562 1 96.69 280 LYS A CA 1
ATOM 2238 C C . LYS A 1 280 ? 3.746 40.781 -1.953 1 96.69 280 LYS A C 1
ATOM 2240 O O . LYS A 1 280 ? 4.449 40.656 -2.961 1 96.69 280 LYS A O 1
ATOM 2245 N N . TYR A 1 281 ? 2.48 40.938 -1.916 1 95.75 281 TYR A N 1
ATOM 2246 C CA . TYR A 1 281 ? 1.743 41.219 -3.145 1 95.75 281 TYR A CA 1
ATOM 2247 C C . TYR A 1 281 ? 1.156 42.625 -3.135 1 95.75 281 TYR A C 1
ATOM 2249 O O . TYR A 1 281 ? 1.422 43.406 -2.221 1 95.75 281 TYR A O 1
ATOM 2257 N N . GLU A 1 282 ? 0.413 42.969 -4.23 1 94.81 282 GLU A N 1
ATOM 2258 C CA . GLU A 1 282 ? -0.101 44.344 -4.379 1 94.81 282 GLU A CA 1
ATOM 2259 C C . GLU A 1 282 ? -1.09 44.688 -3.268 1 94.81 282 GLU A C 1
ATOM 2261 O O . GLU A 1 282 ? -1.003 45.75 -2.656 1 94.81 282 GLU A O 1
ATOM 2266 N N . LYS A 1 283 ? -1.977 43.75 -2.965 1 95.5 283 LYS A N 1
ATOM 2267 C CA . LYS A 1 283 ? -3.07 44.062 -2.055 1 95.5 283 LYS A CA 1
ATOM 2268 C C . LYS A 1 283 ? -2.93 43.312 -0.733 1 95.5 283 LYS A C 1
ATOM 2270 O O . LYS A 1 283 ? -3.559 43.688 0.263 1 95.5 283 LYS A O 1
ATOM 2275 N N . ILE A 1 284 ? -2.143 42.25 -0.726 1 96.62 284 ILE A N 1
ATOM 2276 C CA . ILE A 1 284 ? -2.037 41.438 0.468 1 96.62 284 ILE A CA 1
ATOM 2277 C C . ILE A 1 284 ? -0.576 41.062 0.713 1 96.62 284 ILE A C 1
ATOM 2279 O O . ILE A 1 284 ? 0.238 41.062 -0.213 1 96.62 284 ILE A O 1
ATOM 2283 N N . THR A 1 285 ? -0.275 40.75 1.91 1 98 285 THR A N 1
ATOM 2284 C CA . THR A 1 285 ? 1.013 40.188 2.322 1 98 285 THR A CA 1
ATOM 2285 C C . THR A 1 285 ? 0.836 38.812 2.961 1 98 285 THR A C 1
ATOM 2287 O O . THR A 1 285 ? -0.003 38.656 3.848 1 98 285 THR A O 1
ATOM 2290 N N . HIS A 1 286 ? 1.535 37.875 2.395 1 97.94 286 HIS A N 1
ATOM 2291 C CA . HIS A 1 286 ? 1.599 36.531 2.984 1 97.94 286 HIS A CA 1
ATOM 2292 C C . HIS A 1 286 ? 2.66 36.469 4.078 1 97.94 286 HIS A C 1
ATOM 2294 O O . HIS A 1 286 ? 3.85 36.625 3.803 1 97.94 286 HIS A O 1
ATOM 2300 N N . MET A 1 287 ? 2.232 36.219 5.277 1 98.62 287 MET A N 1
ATOM 2301 C CA . MET A 1 287 ? 3.152 36.156 6.41 1 98.62 287 MET A CA 1
ATOM 2302 C C . MET A 1 287 ? 3.139 34.781 7.066 1 98.62 287 MET A C 1
ATOM 2304 O O . MET A 1 287 ? 2.111 34.094 7.062 1 98.62 287 MET A O 1
ATOM 2308 N N . MET A 1 288 ? 4.301 34.438 7.586 1 98.56 288 MET A N 1
ATOM 2309 C CA . MET A 1 288 ? 4.426 33.188 8.336 1 98.56 288 MET A CA 1
ATOM 2310 C C . MET A 1 288 ? 4.258 33.438 9.828 1 98.56 288 MET A C 1
ATOM 2312 O O . MET A 1 288 ? 4.594 34.5 10.328 1 98.56 288 MET A O 1
ATOM 2316 N N . GLY A 1 289 ? 3.602 32.5 10.5 1 98.56 289 GLY A N 1
ATOM 2317 C CA . GLY A 1 289 ? 3.586 32.406 11.953 1 98.56 289 GLY A CA 1
ATOM 2318 C C . GLY A 1 289 ? 4.207 31.109 12.453 1 98.56 289 GLY A C 1
ATOM 2319 O O . GLY A 1 289 ? 5.191 30.625 11.891 1 98.56 289 GLY A O 1
ATOM 2320 N N . TYR A 1 290 ? 3.742 30.672 13.633 1 98.5 290 TYR A N 1
ATOM 2321 C CA . TYR A 1 290 ? 4.141 29.359 14.117 1 98.5 290 TYR A CA 1
ATOM 2322 C C . TYR A 1 290 ? 3.348 28.266 13.414 1 98.5 290 TYR A C 1
ATOM 2324 O O . TYR A 1 290 ? 2.266 27.875 13.867 1 98.5 290 TYR A O 1
ATOM 2332 N N . GLY A 1 291 ? 3.859 27.703 12.367 1 97.12 291 GLY A N 1
ATOM 2333 C CA . GLY A 1 291 ? 3.172 26.656 11.625 1 97.12 291 GLY A CA 1
ATOM 2334 C C . GLY A 1 291 ? 2.02 27.188 10.789 1 97.12 291 GLY A C 1
ATOM 2335 O O . GLY A 1 291 ? 1.748 26.672 9.703 1 97.12 291 GLY A O 1
ATOM 2336 N N . TYR A 1 292 ? 1.374 28.25 11.18 1 97.94 292 TYR A N 1
ATOM 2337 C CA . TYR A 1 292 ? 0.286 28.891 10.453 1 97.94 292 TYR A CA 1
ATOM 2338 C C . TYR A 1 292 ? 0.826 29.875 9.422 1 97.94 292 TYR A C 1
ATOM 2340 O O . TYR A 1 292 ? 1.976 30.312 9.516 1 97.94 292 TYR A O 1
ATOM 2348 N N . GLU A 1 293 ? -0.038 30.156 8.508 1 98.5 293 GLU A N 1
ATOM 2349 C CA . GLU A 1 293 ? 0.152 31.25 7.57 1 98.5 293 GLU A CA 1
ATOM 2350 C C . GLU A 1 293 ? -0.95 32.312 7.711 1 98.5 293 GLU A C 1
ATOM 2352 O O . GLU A 1 293 ? -2.084 31.969 8.062 1 98.5 293 GLU A O 1
ATOM 2357 N N . PHE A 1 294 ? -0.551 33.562 7.453 1 98.56 294 PHE A N 1
ATOM 2358 C CA . PHE A 1 294 ? -1.46 34.688 7.594 1 98.56 294 PHE A CA 1
ATOM 2359 C C . PHE A 1 294 ? -1.539 35.469 6.297 1 98.56 294 PHE A C 1
ATOM 2361 O O . PHE A 1 294 ? -0.511 35.844 5.727 1 98.56 294 PHE A O 1
ATOM 2368 N N . ILE A 1 295 ? -2.713 35.688 5.883 1 98.19 295 ILE A N 1
ATOM 2369 C CA . ILE A 1 295 ? -2.959 36.594 4.777 1 98.19 295 ILE A CA 1
ATOM 2370 C C . ILE A 1 295 ? -3.402 37.969 5.328 1 98.19 295 ILE A C 1
ATOM 2372 O O . ILE A 1 295 ? -4.48 38.062 5.914 1 98.19 295 ILE A O 1
ATOM 2376 N N . VAL A 1 296 ? -2.586 38.969 5.086 1 98 296 VAL A N 1
ATOM 2377 C CA . VAL A 1 296 ? -2.762 40.281 5.715 1 98 296 VAL A CA 1
ATOM 2378 C C . VAL A 1 296 ? -3.068 41.312 4.652 1 98 296 VAL A C 1
ATOM 2380 O O . VAL A 1 296 ? -2.404 41.375 3.613 1 98 296 VAL A O 1
ATOM 2383 N N . SER A 1 297 ? -4.027 42.188 4.945 1 96.69 297 SER A N 1
ATOM 2384 C CA . SER A 1 297 ? -4.363 43.281 4.043 1 96.69 297 SER A CA 1
ATOM 2385 C C . SER A 1 297 ? -3.301 44.375 4.09 1 96.69 297 SER A C 1
ATOM 2387 O O . SER A 1 297 ? -2.953 44.844 5.168 1 96.69 297 SER A O 1
ATOM 2389 N N . ASN A 1 298 ? -2.889 44.812 2.914 1 96.19 298 ASN A N 1
ATOM 2390 C CA . ASN A 1 298 ? -1.905 45.875 2.863 1 96.19 298 ASN A CA 1
ATOM 2391 C C . ASN A 1 298 ? -2.533 47.219 3.201 1 96.19 298 ASN A C 1
ATOM 2393 O O . ASN A 1 298 ? -1.828 48.188 3.557 1 96.19 298 ASN A O 1
ATOM 2397 N N . ASP A 1 299 ? -3.793 47.344 3.023 1 95.06 299 ASP A N 1
ATOM 2398 C CA . ASP A 1 299 ? -4.5 48.625 3.217 1 95.06 299 ASP A CA 1
ATOM 2399 C C . ASP A 1 299 ? -4.551 49 4.695 1 95.06 299 ASP A C 1
ATOM 2401 O O . ASP A 1 299 ? -4.375 50.156 5.047 1 95.06 299 ASP A O 1
ATOM 2405 N N . ASN A 1 300 ? -4.824 48.031 5.516 1 95 300 ASN A N 1
ATOM 2406 C CA . ASN A 1 300 ? -5.035 48.375 6.918 1 95 300 ASN A CA 1
ATOM 2407 C C . ASN A 1 300 ? -4.234 47.469 7.844 1 95 300 ASN A C 1
ATOM 2409 O O . ASN A 1 300 ? -4.367 47.531 9.07 1 95 300 ASN A O 1
ATOM 2413 N N . ASN A 1 301 ? -3.504 46.5 7.281 1 94.75 301 ASN A N 1
ATOM 2414 C CA . ASN A 1 301 ? -2.625 45.594 8.008 1 94.75 301 ASN A CA 1
ATOM 2415 C C . ASN A 1 301 ? -3.42 44.594 8.859 1 94.75 301 ASN A C 1
ATOM 2417 O O . ASN A 1 301 ? -2.893 44.062 9.828 1 94.75 301 ASN A O 1
ATOM 2421 N N . GLU A 1 302 ? -4.652 44.375 8.477 1 95.88 302 GLU A N 1
ATOM 2422 C CA . GLU A 1 302 ? -5.48 43.406 9.203 1 95.88 302 GLU A CA 1
ATOM 2423 C C . GLU A 1 302 ? -5.336 42.031 8.617 1 95.88 302 GLU A C 1
ATOM 2425 O O . GLU A 1 302 ? -5.191 41.844 7.406 1 95.88 302 GLU A O 1
ATOM 2430 N N . VAL A 1 303 ? -5.43 41.062 9.531 1 97.25 303 VAL A N 1
ATOM 2431 C CA . VAL A 1 303 ? -5.434 39.688 9.086 1 97.25 303 VAL A CA 1
ATOM 2432 C C . VAL A 1 303 ? -6.777 39.344 8.438 1 97.25 303 VAL A C 1
ATOM 2434 O O . VAL A 1 303 ? -7.816 39.375 9.102 1 97.25 303 VAL A O 1
ATOM 2437 N N . ILE A 1 304 ? -6.699 39.031 7.168 1 97.06 304 ILE A N 1
ATOM 2438 C CA . ILE A 1 304 ? -7.906 38.625 6.457 1 97.06 304 ILE A CA 1
ATOM 2439 C C . ILE A 1 304 ? -8.297 37.219 6.887 1 97.06 304 ILE A C 1
ATOM 2441 O O . ILE A 1 304 ? -9.453 36.969 7.25 1 97.06 304 ILE A O 1
ATOM 2445 N N . TYR A 1 305 ? -7.402 36.281 6.879 1 97.19 305 TYR A N 1
ATOM 2446 C CA . TYR A 1 305 ? -7.633 34.938 7.398 1 97.19 305 TYR A CA 1
ATOM 2447 C C . TYR A 1 305 ? -6.312 34.25 7.754 1 97.19 305 TYR A C 1
ATOM 2449 O O . TYR A 1 305 ? -5.242 34.688 7.336 1 97.19 305 TYR A O 1
ATOM 2457 N N . ILE A 1 306 ? -6.383 33.25 8.57 1 98.19 306 ILE A N 1
ATOM 2458 C CA . ILE A 1 306 ? -5.316 32.375 9 1 98.19 306 ILE A CA 1
ATOM 2459 C C . ILE A 1 306 ? -5.477 31 8.32 1 98.19 306 ILE A C 1
ATOM 2461 O O . ILE A 1 306 ? -6.586 30.484 8.227 1 98.19 306 ILE A O 1
ATOM 2465 N N . THR A 1 307 ? -4.332 30.469 7.809 1 98.44 307 THR A N 1
ATOM 2466 C CA . THR A 1 307 ? -4.539 29.328 6.926 1 98.44 307 THR A CA 1
ATOM 2467 C C . THR A 1 307 ? -3.383 28.328 7.047 1 98.44 307 THR A C 1
ATOM 2469 O O . THR A 1 307 ? -2.338 28.656 7.617 1 98.44 307 THR A O 1
ATOM 2472 N N . LYS A 1 308 ? -3.6 27.172 6.727 1 98.69 308 LYS A N 1
ATOM 2473 C CA . LYS A 1 308 ? -2.643 26.109 6.434 1 98.69 308 LYS A CA 1
ATOM 2474 C C . LYS A 1 308 ? -3.195 25.141 5.383 1 98.69 308 LYS A C 1
ATOM 2476 O O . LYS A 1 308 ? -4.383 24.812 5.395 1 98.69 308 LYS A O 1
ATOM 2481 N N . ASP A 1 309 ? -2.438 24.828 4.43 1 97.94 309 ASP A N 1
ATOM 2482 C CA . ASP A 1 309 ? -2.844 23.844 3.439 1 97.94 309 ASP A CA 1
ATOM 2483 C C . ASP A 1 309 ? -1.901 22.641 3.447 1 97.94 309 ASP A C 1
ATOM 2485 O O . ASP A 1 309 ? -0.88 22.656 4.137 1 97.94 309 ASP A O 1
ATOM 2489 N N . GLY A 1 310 ? -2.289 21.578 2.932 1 97.69 310 GLY A N 1
ATOM 2490 C CA . GLY A 1 310 ? -1.511 20.359 2.766 1 97.69 310 GLY A CA 1
ATOM 2491 C C . GLY A 1 310 ? -1.738 19.688 1.427 1 97.69 310 GLY A C 1
ATOM 2492 O O . GLY A 1 310 ? -2.859 19.672 0.915 1 97.69 310 GLY A O 1
ATOM 2493 N N . CYS A 1 311 ? -0.624 19.203 0.91 1 96.75 311 CYS A N 1
ATOM 2494 C CA . CYS A 1 311 ? -0.738 18.5 -0.365 1 96.75 311 CYS A CA 1
ATOM 2495 C C . CYS A 1 311 ? 0.312 17.391 -0.478 1 96.75 311 CYS A C 1
ATOM 2497 O O . CYS A 1 311 ? 1.44 17.562 -0.01 1 96.75 311 CYS A O 1
ATOM 2499 N N . ASN A 1 312 ? -0.001 16.344 -0.982 1 96.81 312 ASN A N 1
ATOM 2500 C CA . ASN A 1 312 ? 0.749 15.188 -1.446 1 96.81 312 ASN A CA 1
ATOM 2501 C C . ASN A 1 312 ? 0.013 14.453 -2.566 1 96.81 312 ASN A C 1
ATOM 2503 O O . ASN A 1 312 ? -1.157 14.734 -2.832 1 96.81 312 ASN A O 1
ATOM 2507 N N . PRO A 1 313 ? 0.689 13.602 -3.322 1 97.56 313 PRO A N 1
ATOM 2508 C CA . PRO A 1 313 ? -0.101 12.812 -4.273 1 97.56 313 PRO A CA 1
ATOM 2509 C C . PRO A 1 313 ? -1.325 12.164 -3.631 1 97.56 313 PRO A C 1
ATOM 2511 O O . PRO A 1 313 ? -1.195 11.445 -2.637 1 97.56 313 PRO A O 1
ATOM 2514 N N . GLY A 1 314 ? -2.484 12.516 -4.141 1 98.31 314 GLY A N 1
ATOM 2515 C CA . GLY A 1 314 ? -3.723 11.906 -3.676 1 98.31 314 GLY A CA 1
ATOM 2516 C C . GLY A 1 314 ? -4.281 12.578 -2.432 1 98.31 314 GLY A C 1
ATOM 2517 O O . GLY A 1 314 ? -5.234 12.078 -1.829 1 98.31 314 GLY A O 1
ATOM 2518 N N . VAL A 1 315 ? -3.678 13.656 -1.968 1 98.56 315 VAL A N 1
ATOM 2519 C CA . VAL A 1 315 ? -4.117 14.398 -0.793 1 98.56 315 VAL A CA 1
ATOM 2520 C C . VAL A 1 315 ? -4.129 15.898 -1.104 1 98.56 315 VAL A C 1
ATOM 2522 O O . VAL A 1 315 ? -3.15 16.438 -1.621 1 98.56 315 VAL A O 1
ATOM 2525 N N . ALA A 1 316 ? -5.188 16.547 -0.837 1 98.31 316 ALA A N 1
ATOM 2526 C CA . ALA A 1 316 ? -5.305 17.984 -0.967 1 98.31 316 ALA A CA 1
ATOM 2527 C C . ALA A 1 316 ? -6.199 18.562 0.124 1 98.31 316 ALA A C 1
ATOM 2529 O O . ALA A 1 316 ? -7.375 18.203 0.229 1 98.31 316 ALA A O 1
ATOM 2530 N N . CYS A 1 317 ? -5.641 19.453 0.909 1 98.38 317 CYS A N 1
ATOM 2531 C CA . CYS A 1 317 ? -6.363 19.953 2.066 1 98.38 317 CYS A CA 1
ATOM 2532 C C . CYS A 1 317 ? -6.215 21.469 2.18 1 98.38 317 CYS A C 1
ATOM 2534 O O . CYS A 1 317 ? -5.172 22.016 1.819 1 98.38 317 CYS A O 1
ATOM 2536 N N . LYS A 1 318 ? -7.25 22.125 2.598 1 98.62 318 LYS A N 1
ATOM 2537 C CA . LYS A 1 318 ? -7.262 23.562 2.896 1 98.62 318 LYS A CA 1
ATOM 2538 C C . LYS A 1 318 ? -7.965 23.844 4.219 1 98.62 318 LYS A C 1
ATOM 2540 O O . LYS A 1 318 ? -9.094 23.391 4.43 1 98.62 318 LYS A O 1
ATOM 2545 N N . PHE A 1 319 ? -7.281 24.453 5.09 1 98.5 319 PHE A N 1
ATOM 2546 C CA . PHE A 1 319 ? -7.816 24.906 6.371 1 98.5 319 PHE A CA 1
ATOM 2547 C C . PHE A 1 319 ? -7.699 26.406 6.504 1 98.5 319 PHE A C 1
ATOM 2549 O O . PHE A 1 319 ? -6.594 26.953 6.539 1 98.5 319 PHE A O 1
ATOM 2556 N N . ASN A 1 320 ? -8.867 27.141 6.59 1 98.44 320 ASN A N 1
ATOM 2557 C CA . ASN A 1 320 ? -8.93 28.594 6.77 1 98.44 320 ASN A CA 1
ATOM 2558 C C . ASN A 1 320 ? -9.766 28.969 7.992 1 98.44 320 ASN A C 1
ATOM 2560 O O . ASN A 1 320 ? -10.812 28.375 8.234 1 98.44 320 ASN A O 1
ATOM 2564 N N . TYR A 1 321 ? -9.273 29.859 8.75 1 97.94 321 TYR A N 1
ATOM 2565 C CA . TYR A 1 321 ? -10.039 30.531 9.797 1 97.94 321 TYR A CA 1
ATOM 2566 C C . TYR A 1 321 ? -10.117 32.031 9.539 1 97.94 321 TYR A C 1
ATOM 2568 O O . TYR A 1 321 ? -9.102 32.688 9.32 1 97.94 321 TYR A O 1
ATOM 2576 N N . TYR A 1 322 ? -11.305 32.562 9.523 1 96.94 322 TYR A N 1
ATOM 2577 C CA . TYR A 1 322 ? -11.586 34 9.352 1 96.94 322 TYR A CA 1
ATOM 2578 C C . TYR A 1 322 ? -11.992 34.625 10.672 1 96.94 322 TYR A C 1
ATOM 2580 O O . TYR A 1 322 ? -13.172 34.656 11.016 1 96.94 322 TYR A O 1
ATOM 2588 N N . PRO A 1 323 ? -11.023 35.281 11.32 1 94.19 323 PRO A N 1
ATOM 2589 C CA . PRO A 1 323 ? -11.305 35.719 12.68 1 94.19 323 PRO A CA 1
ATOM 2590 C C . PRO A 1 323 ? -12.359 36.844 12.719 1 94.19 323 PRO A C 1
ATOM 2592 O O . PRO A 1 323 ? -13.156 36.906 13.664 1 94.19 323 PRO A O 1
ATOM 2595 N N . SER A 1 324 ? -12.383 37.75 11.719 1 93.94 324 SER A N 1
ATOM 2596 C CA . SER A 1 324 ? -13.273 38.906 11.758 1 93.94 324 SER A CA 1
ATOM 2597 C C . SER A 1 324 ? -14.734 38.469 11.766 1 93.94 324 SER A C 1
ATOM 2599 O O . SER A 1 324 ? -15.594 39.156 12.32 1 93.94 324 SER A O 1
ATOM 2601 N N . ILE A 1 325 ? -15.039 37.344 11.172 1 95.56 325 ILE A N 1
ATOM 2602 C CA . ILE A 1 325 ? -16.422 36.875 11.109 1 95.56 325 ILE A CA 1
ATOM 2603 C C . ILE A 1 325 ? -16.562 35.562 11.844 1 95.56 325 ILE A C 1
ATOM 2605 O O . ILE A 1 325 ? -17.609 34.906 11.766 1 95.56 325 ILE A O 1
ATOM 2609 N N . ASP A 1 326 ? -15.523 35.062 12.469 1 96.06 326 ASP A N 1
ATOM 2610 C CA . ASP A 1 326 ? -15.484 33.812 13.227 1 96.06 326 ASP A CA 1
ATOM 2611 C C . ASP A 1 326 ? -15.992 32.656 12.383 1 96.06 326 ASP A C 1
ATOM 2613 O O . ASP A 1 326 ? -16.938 31.953 12.766 1 96.06 326 ASP A O 1
ATOM 2617 N N . THR A 1 327 ? -15.352 32.438 11.297 1 97.88 327 THR A N 1
ATOM 2618 C CA . THR A 1 327 ? -15.781 31.422 10.352 1 97.88 327 THR A CA 1
ATOM 2619 C C . THR A 1 327 ? -14.617 30.5 9.984 1 97.88 327 THR A C 1
ATOM 2621 O O . THR A 1 327 ? -13.492 30.969 9.781 1 97.88 327 THR A O 1
ATOM 2624 N N . THR A 1 328 ? -14.922 29.203 9.992 1 98.38 328 THR A N 1
ATOM 2625 C CA . THR A 1 328 ? -13.953 28.234 9.484 1 98.38 328 THR A CA 1
ATOM 2626 C C . THR A 1 328 ? -14.398 27.688 8.133 1 98.38 328 THR A C 1
ATOM 2628 O O . THR A 1 328 ? -15.594 27.469 7.906 1 98.38 328 THR A O 1
ATOM 2631 N N . LEU A 1 329 ? -13.492 27.562 7.215 1 98.75 329 LEU A N 1
ATOM 2632 C CA . LEU A 1 329 ? -13.594 26.812 5.973 1 98.75 329 LEU A CA 1
ATOM 2633 C C . LEU A 1 329 ? -12.57 25.672 5.941 1 98.75 329 LEU A C 1
ATOM 2635 O O . LEU A 1 329 ? -11.367 25.922 5.836 1 98.75 329 LEU A O 1
ATOM 2639 N N . VAL A 1 330 ? -13.008 24.422 6.059 1 98.88 330 VAL A N 1
ATOM 2640 C CA . VAL A 1 330 ? -12.141 23.25 6.059 1 98.88 330 VAL A CA 1
ATOM 2641 C C . VAL A 1 330 ? -12.5 22.328 4.887 1 98.88 330 VAL A C 1
ATOM 2643 O O . VAL A 1 330 ? -13.672 21.969 4.711 1 98.88 330 VAL A O 1
ATOM 2646 N N . VAL A 1 331 ? -11.562 22.047 4.066 1 98.81 331 VAL A N 1
ATOM 2647 C CA . VAL A 1 331 ? -11.695 21.094 2.961 1 98.81 331 VAL A CA 1
ATOM 2648 C C . VAL A 1 331 ? -10.625 20.016 3.062 1 98.81 331 VAL A C 1
ATOM 2650 O O . VAL A 1 331 ? -9.43 20.328 3.129 1 98.81 331 VAL A O 1
ATOM 2653 N N . LEU A 1 332 ? -11.016 18.797 3.178 1 98.88 332 LEU A N 1
ATOM 2654 C CA . LEU A 1 332 ? -10.125 17.641 3.152 1 98.88 332 LEU A CA 1
ATOM 2655 C C . LEU A 1 332 ? -10.461 16.719 1.978 1 98.88 332 LEU A C 1
ATOM 2657 O O . LEU A 1 332 ? -11.609 16.328 1.799 1 98.88 332 LEU A O 1
ATOM 2661 N N . ALA A 1 333 ? -9.445 16.453 1.168 1 98.81 333 ALA A N 1
ATOM 2662 C CA . ALA A 1 333 ? -9.672 15.617 -0.012 1 98.81 333 ALA A CA 1
ATOM 2663 C C . ALA A 1 333 ? -8.688 14.461 -0.065 1 98.81 333 ALA A C 1
ATOM 2665 O O . ALA A 1 333 ? -7.508 14.625 0.263 1 98.81 333 ALA A O 1
ATOM 2666 N N . ASN A 1 334 ? -9.188 13.266 -0.457 1 98.81 334 ASN A N 1
ATOM 2667 C CA . ASN A 1 334 ? -8.344 12.086 -0.626 1 98.81 334 ASN A CA 1
ATOM 2668 C C . ASN A 1 334 ? -8.07 11.797 -2.1 1 98.81 334 ASN A C 1
ATOM 2670 O O . ASN A 1 334 ? -8.008 10.641 -2.51 1 98.81 334 ASN A O 1
ATOM 2674 N N . GLN A 1 335 ? -8.016 12.812 -2.883 1 98 335 GLN A N 1
ATOM 2675 C CA . GLN A 1 335 ? -7.758 12.789 -4.32 1 98 335 GLN A CA 1
ATOM 2676 C C . GLN A 1 335 ? -7.074 14.07 -4.781 1 98 335 GLN A C 1
ATOM 2678 O O . GLN A 1 335 ? -7.242 15.125 -4.164 1 98 335 GLN A O 1
ATOM 2683 N N . ASP A 1 336 ? -6.234 13.883 -5.84 1 96.44 336 ASP A N 1
ATOM 2684 C CA . ASP A 1 336 ? -5.691 15.102 -6.438 1 96.44 336 ASP A CA 1
ATOM 2685 C C . ASP A 1 336 ? -6.809 16.016 -6.93 1 96.44 336 ASP A C 1
ATOM 2687 O O . ASP A 1 336 ? -7.633 15.609 -7.75 1 96.44 336 ASP A O 1
ATOM 2691 N N . CYS A 1 337 ? -6.895 17.188 -6.367 1 94.88 337 CYS A N 1
ATOM 2692 C CA . CYS A 1 337 ? -7.832 18.203 -6.832 1 94.88 337 CYS A CA 1
ATOM 2693 C C . CYS A 1 337 ? -7.398 19.594 -6.383 1 94.88 337 CYS A C 1
ATOM 2695 O O . CYS A 1 337 ? -6.566 19.734 -5.484 1 94.88 337 CYS A O 1
ATOM 2697 N N . ASN A 1 338 ? -7.867 20.562 -7.027 1 96.44 338 ASN A N 1
ATOM 2698 C CA . ASN A 1 338 ? -7.52 21.953 -6.723 1 96.44 338 ASN A CA 1
ATOM 2699 C C . ASN A 1 338 ? -8.422 22.531 -5.637 1 96.44 338 ASN A C 1
ATOM 2701 O O . ASN A 1 338 ? -9.297 23.344 -5.918 1 96.44 338 ASN A O 1
ATOM 2705 N N . VAL A 1 339 ? -8.125 22.234 -4.402 1 97.56 339 VAL A N 1
ATOM 2706 C CA . VAL A 1 339 ? -8.953 22.672 -3.283 1 97.56 339 VAL A CA 1
ATOM 2707 C C . VAL A 1 339 ? -8.742 24.172 -3.055 1 97.56 339 VAL A C 1
ATOM 2709 O O . VAL A 1 339 ? -9.555 24.828 -2.404 1 97.56 339 VAL A O 1
ATOM 2712 N N . TRP A 1 340 ? -7.672 24.75 -3.516 1 96.94 340 TRP A N 1
ATOM 2713 C CA . TRP A 1 340 ? -7.418 26.188 -3.414 1 96.94 340 TRP A CA 1
ATOM 2714 C C . TRP A 1 340 ? -8.445 26.969 -4.219 1 96.94 340 TRP A C 1
ATOM 2716 O O . TRP A 1 340 ? -8.984 27.969 -3.736 1 96.94 340 TRP A O 1
ATOM 2726 N N . ASP A 1 341 ? -8.656 26.484 -5.449 1 96.69 341 ASP A N 1
ATOM 2727 C CA . ASP A 1 341 ? -9.695 27.094 -6.27 1 96.69 341 ASP A CA 1
ATOM 2728 C C . ASP A 1 341 ? -11.07 26.969 -5.605 1 96.69 341 ASP A C 1
ATOM 2730 O O . ASP A 1 341 ? -11.836 27.938 -5.562 1 96.69 341 ASP A O 1
ATOM 2734 N N . LEU A 1 342 ? -11.359 25.812 -5.125 1 97.56 342 LEU A N 1
ATOM 2735 C CA . LEU A 1 342 ? -12.617 25.547 -4.445 1 97.56 342 LEU A CA 1
ATOM 2736 C C . LEU A 1 342 ? -12.789 26.469 -3.244 1 97.56 342 LEU A C 1
ATOM 2738 O O . LEU A 1 342 ? -13.836 27.109 -3.088 1 97.56 342 LEU A O 1
ATOM 2742 N N . ALA A 1 343 ? -11.797 26.547 -2.4 1 97.56 343 ALA A N 1
ATOM 2743 C CA . ALA A 1 343 ? -11.828 27.406 -1.22 1 97.56 343 ALA A CA 1
ATOM 2744 C C . ALA A 1 343 ? -11.992 28.875 -1.613 1 97.56 343 ALA A C 1
ATOM 2746 O O . ALA A 1 343 ? -12.695 29.625 -0.937 1 97.56 343 ALA A O 1
ATOM 2747 N N . GLY A 1 344 ? -11.266 29.297 -2.678 1 96.62 344 GLY A N 1
ATOM 2748 C CA . GLY A 1 344 ? -11.391 30.656 -3.16 1 96.62 344 GLY A CA 1
ATOM 2749 C C . GLY A 1 344 ? -12.805 31.031 -3.543 1 96.62 344 GLY A C 1
ATOM 2750 O O . GLY A 1 344 ? -13.258 32.156 -3.256 1 96.62 344 GLY A O 1
ATOM 2751 N N . LYS A 1 345 ? -13.523 30.141 -4.195 1 96.81 345 LYS A N 1
ATOM 2752 C CA . LYS A 1 345 ? -14.914 30.375 -4.578 1 96.81 345 LYS A CA 1
ATOM 2753 C C . LYS A 1 345 ? -15.797 30.562 -3.352 1 96.81 345 LYS A C 1
ATOM 2755 O O . LYS A 1 345 ? -16.672 31.438 -3.332 1 96.81 345 LYS A O 1
ATOM 2760 N N . VAL A 1 346 ? -15.602 29.766 -2.369 1 97.81 346 VAL A N 1
ATOM 2761 C CA . VAL A 1 346 ? -16.391 29.859 -1.148 1 97.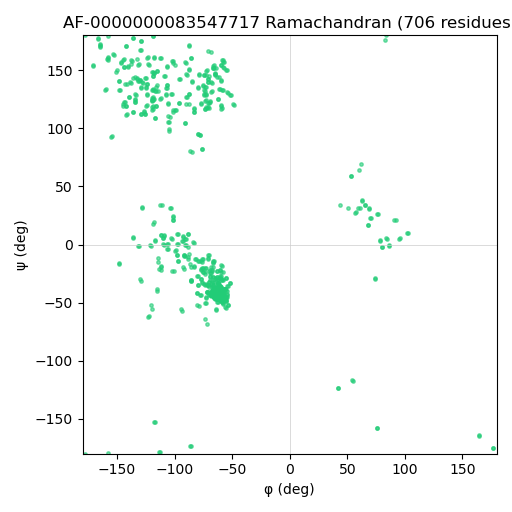81 346 VAL A CA 1
ATOM 2762 C C . VAL A 1 346 ? -16.047 31.141 -0.397 1 97.81 346 VAL A C 1
ATOM 2764 O O . VAL A 1 346 ? -16.922 31.812 0.139 1 97.81 346 VAL A O 1
ATOM 2767 N N . GLU A 1 347 ? -14.734 31.422 -0.321 1 96.25 347 GLU A N 1
ATOM 2768 C CA . GLU A 1 347 ? -14.234 32.594 0.363 1 96.25 347 GLU A CA 1
ATOM 2769 C C . GLU A 1 347 ? -14.891 33.875 -0.188 1 96.25 347 GLU A C 1
ATOM 2771 O O . GLU A 1 347 ? -15.219 34.781 0.569 1 96.25 347 GLU A O 1
ATOM 2776 N N . LYS A 1 348 ? -15.086 33.938 -1.499 1 95.56 348 LYS A N 1
ATOM 2777 C CA . LYS A 1 348 ? -15.719 35.094 -2.133 1 95.56 348 LYS A CA 1
ATOM 2778 C C . LYS A 1 348 ? -17.125 35.312 -1.599 1 95.56 348 LYS A C 1
ATOM 2780 O O . LYS A 1 348 ? -17.578 36.438 -1.459 1 95.56 348 LYS A O 1
ATOM 2785 N N . ILE A 1 349 ? -17.781 34.219 -1.336 1 95.06 349 ILE A N 1
ATOM 2786 C CA . ILE A 1 349 ? -19.141 34.281 -0.808 1 95.06 349 ILE A CA 1
ATOM 2787 C C . ILE A 1 349 ? -19.109 34.75 0.646 1 95.06 349 ILE A C 1
ATOM 2789 O O . ILE A 1 349 ? -19.984 35.5 1.089 1 95.06 349 ILE A O 1
ATOM 2793 N N . LEU A 1 350 ? -18.094 34.375 1.382 1 94.75 350 LEU A N 1
ATOM 2794 C CA . LEU A 1 350 ? -18.016 34.625 2.82 1 94.75 350 LEU A CA 1
ATOM 2795 C C . LEU A 1 350 ? -17.578 36.031 3.115 1 94.75 350 LEU A C 1
ATOM 2797 O O . LEU A 1 350 ? -18.125 36.688 4.012 1 94.75 350 LEU A O 1
ATOM 2801 N N . ILE A 1 351 ? -16.594 36.562 2.369 1 92.81 351 ILE A N 1
ATOM 2802 C CA . ILE A 1 351 ? -16.016 37.844 2.777 1 92.81 351 ILE A CA 1
ATOM 2803 C C . ILE A 1 351 ? -15.844 38.75 1.558 1 92.81 351 ILE A C 1
ATOM 2805 O O . ILE A 1 351 ? -15.32 39.875 1.67 1 92.81 351 ILE A O 1
ATOM 2809 N N . GLY A 1 352 ? -16.312 38.312 0.458 1 88 352 GLY A N 1
ATOM 2810 C CA . GLY A 1 352 ? -16.141 39.125 -0.75 1 88 352 GLY A CA 1
ATOM 2811 C C . GLY A 1 352 ? -14.789 38.906 -1.399 1 88 352 GLY A C 1
ATOM 2812 O O . GLY A 1 352 ? -13.961 38.156 -0.905 1 88 352 GLY A O 1
ATOM 2813 N N . LYS A 1 353 ? -14.586 39.656 -2.547 1 73.25 353 LYS A N 1
ATOM 2814 C CA . LYS A 1 353 ? -13.344 39.531 -3.295 1 73.25 353 LYS A CA 1
ATOM 2815 C C . LYS A 1 353 ? -12.188 40.188 -2.559 1 73.25 353 LYS A C 1
ATOM 2817 O O . LYS A 1 353 ? -12.289 41.344 -2.141 1 73.25 353 LYS A O 1
ATOM 2822 N N . ILE A 1 354 ? -11.266 39.312 -2.254 1 69.75 354 ILE A N 1
ATOM 2823 C CA . ILE A 1 354 ? -10.078 39.906 -1.623 1 69.75 354 ILE A CA 1
ATOM 2824 C C . ILE A 1 354 ? -9.25 40.656 -2.666 1 69.75 354 ILE A C 1
ATOM 2826 O O . ILE A 1 354 ? -8.82 41.781 -2.439 1 69.75 354 ILE A O 1
ATOM 2830 N N . SER A 1 355 ? -8.57 40.094 -3.816 1 56.25 355 SER A N 1
ATOM 2831 C CA . SER A 1 355 ? -7.848 40.719 -4.918 1 56.25 355 SER A CA 1
ATOM 2832 C C . SER A 1 355 ? -8.406 40.281 -6.266 1 56.25 355 SER A C 1
ATOM 2834 O O . SER A 1 355 ? -8.984 39.188 -6.383 1 56.25 355 SER A O 1
ATOM 2836 N N . MET B 1 1 ? -22.766 -37.875 9.438 1 81.69 1 MET B N 1
ATOM 2837 C CA . MET B 1 1 ? -22.688 -36.688 8.633 1 81.69 1 MET B CA 1
ATOM 2838 C C . MET B 1 1 ? -22.25 -37 7.207 1 81.69 1 MET B C 1
ATOM 2840 O O . MET B 1 1 ? -21.344 -37.812 7 1 81.69 1 MET B O 1
ATOM 2844 N N . ASN B 1 2 ? -22.938 -36.5 6.234 1 93 2 ASN B N 1
ATOM 2845 C CA . ASN B 1 2 ? -22.469 -36.719 4.871 1 93 2 ASN B CA 1
ATOM 2846 C C . ASN B 1 2 ? -21.203 -35.906 4.586 1 93 2 ASN B C 1
ATOM 2848 O O . ASN B 1 2 ? -20.75 -35.125 5.434 1 93 2 ASN B O 1
ATOM 2852 N N . ILE B 1 3 ? -20.594 -36.219 3.574 1 94.25 3 ILE B N 1
ATOM 2853 C CA . ILE B 1 3 ? -19.281 -35.656 3.264 1 94.25 3 ILE B CA 1
ATOM 2854 C C . ILE B 1 3 ? -19.375 -34.125 3.24 1 94.25 3 ILE B C 1
ATOM 2856 O O . ILE B 1 3 ? -18.453 -33.438 3.703 1 94.25 3 ILE B O 1
ATOM 2860 N N . GLN B 1 4 ? -20.422 -33.562 2.738 1 96.69 4 GLN B N 1
ATOM 2861 C CA . GLN B 1 4 ? -20.609 -32.125 2.678 1 96.69 4 GLN B CA 1
ATOM 2862 C C . GLN B 1 4 ? -20.625 -31.5 4.074 1 96.69 4 GLN B C 1
ATOM 2864 O O . GLN B 1 4 ? -19.984 -30.484 4.32 1 96.69 4 GLN B O 1
ATOM 2869 N N . GLU B 1 5 ? -21.344 -32.125 4.949 1 97 5 GLU B N 1
ATOM 2870 C CA . GLU B 1 5 ? -21.438 -31.656 6.324 1 97 5 GLU B CA 1
ATOM 2871 C C . GLU B 1 5 ? -20.094 -31.766 7.039 1 97 5 GLU B C 1
ATOM 2873 O O . GLU B 1 5 ? -19.734 -30.891 7.832 1 97 5 GLU B O 1
ATOM 2878 N N . GLN B 1 6 ? -19.406 -32.812 6.773 1 97.06 6 GLN B N 1
ATOM 2879 C CA . GLN B 1 6 ? -18.109 -33.031 7.391 1 97.06 6 GLN B CA 1
ATOM 2880 C C . GLN B 1 6 ? -17.109 -31.953 6.945 1 97.06 6 GLN B C 1
ATOM 2882 O O . GLN B 1 6 ? -16.375 -31.391 7.766 1 97.06 6 GLN B O 1
ATOM 2887 N N . VAL B 1 7 ? -17.062 -31.688 5.637 1 97.62 7 VAL B N 1
ATOM 2888 C CA . VAL B 1 7 ? -16.156 -30.688 5.082 1 97.62 7 VAL B CA 1
ATOM 2889 C C . VAL B 1 7 ? -16.516 -29.312 5.633 1 97.62 7 VAL B C 1
ATOM 2891 O O . VAL B 1 7 ? -15.641 -28.562 6.059 1 97.62 7 VAL B O 1
ATOM 2894 N N . LYS B 1 8 ? -17.766 -29.031 5.664 1 97.44 8 LYS B N 1
ATOM 2895 C CA . LYS B 1 8 ? -18.234 -27.75 6.191 1 97.44 8 LYS B CA 1
ATOM 2896 C C . LYS B 1 8 ? -17.812 -27.562 7.645 1 97.44 8 LYS B C 1
ATOM 2898 O O . LYS B 1 8 ? -17.406 -26.469 8.047 1 97.44 8 LYS B O 1
ATOM 2903 N N . GLN B 1 9 ? -17.953 -28.578 8.422 1 97.38 9 GLN B N 1
ATOM 2904 C CA . GLN B 1 9 ? -17.594 -28.516 9.828 1 97.38 9 GLN B CA 1
ATOM 2905 C C . GLN B 1 9 ? -16.094 -28.234 9.992 1 97.38 9 GLN B C 1
ATOM 2907 O O . GLN B 1 9 ? -15.695 -27.469 10.867 1 97.38 9 GLN B O 1
ATOM 2912 N N . ILE B 1 10 ? -15.266 -28.828 9.188 1 97.44 10 ILE B N 1
ATOM 2913 C CA . ILE B 1 10 ? -13.828 -28.625 9.234 1 97.44 10 ILE B CA 1
ATOM 2914 C C . ILE B 1 10 ? -13.516 -27.156 8.984 1 97.44 10 ILE B C 1
ATOM 2916 O O . ILE B 1 10 ? -12.766 -26.531 9.742 1 97.44 10 ILE B O 1
ATOM 2920 N N . PHE B 1 11 ? -14.133 -26.578 7.938 1 97.75 11 PHE B N 1
ATOM 2921 C CA . PHE B 1 11 ? -13.852 -25.203 7.574 1 97.75 11 PHE B CA 1
ATOM 2922 C C . PHE B 1 11 ? -14.383 -24.25 8.633 1 97.75 11 PHE B C 1
ATOM 2924 O O . PHE B 1 11 ? -13.719 -23.266 8.992 1 97.75 11 PHE B O 1
ATOM 2931 N N . ASN B 1 12 ? -15.602 -24.5 9.156 1 97.5 12 ASN B N 1
ATOM 2932 C CA . ASN B 1 12 ? -16.172 -23.656 10.195 1 97.5 12 ASN B CA 1
ATOM 2933 C C . ASN B 1 12 ? -15.297 -23.609 11.445 1 97.5 12 ASN B C 1
ATOM 2935 O O . ASN B 1 12 ? -15.047 -22.547 12 1 97.5 12 ASN B O 1
ATOM 2939 N N . GLU B 1 13 ? -14.859 -24.766 11.828 1 96.62 13 GLU B N 1
ATOM 2940 C CA . GLU B 1 13 ? -14.008 -24.859 13.008 1 96.62 13 GLU B CA 1
ATOM 2941 C C . GLU B 1 13 ? -12.672 -24.156 12.773 1 96.62 13 GLU B C 1
ATOM 2943 O O . GLU B 1 13 ? -12.172 -23.453 13.656 1 96.62 13 GLU B O 1
ATOM 2948 N N . TYR B 1 14 ? -12.133 -24.391 11.586 1 95.69 14 TYR B N 1
ATOM 2949 C CA . TYR B 1 14 ? -10.844 -23.797 11.273 1 95.69 14 TYR B CA 1
ATOM 2950 C C . TYR B 1 14 ? -10.953 -22.281 11.203 1 95.69 14 TYR B C 1
ATOM 2952 O O . TYR B 1 14 ? -10.055 -21.562 11.648 1 95.69 14 TYR B O 1
ATOM 2960 N N . ALA B 1 15 ? -11.984 -21.734 10.617 1 95.31 15 ALA B N 1
ATOM 2961 C CA . ALA B 1 15 ? -12.203 -20.297 10.508 1 95.31 15 ALA B CA 1
ATOM 2962 C C . ALA B 1 15 ? -12.328 -19.656 11.883 1 95.31 15 ALA B C 1
ATOM 2964 O O . ALA B 1 15 ? -11.891 -18.516 12.094 1 95.31 15 ALA B O 1
ATOM 2965 N N . LYS B 1 16 ? -12.875 -20.312 12.82 1 92.94 16 LYS B N 1
ATOM 2966 C CA . LYS B 1 16 ? -13.07 -19.812 14.172 1 92.94 16 LYS B CA 1
ATOM 2967 C C . LYS B 1 16 ? -11.773 -19.859 14.977 1 92.94 16 LYS B C 1
ATOM 2969 O O . LYS B 1 16 ? -11.5 -18.953 15.766 1 92.94 16 LYS B O 1
ATOM 2974 N N . GLU B 1 17 ? -10.922 -20.828 14.625 1 92.94 17 GLU B N 1
ATOM 2975 C CA . GLU B 1 17 ? -9.844 -21.125 15.562 1 92.94 17 GLU B CA 1
ATOM 2976 C C . GLU B 1 17 ? -8.484 -20.75 14.969 1 92.94 17 GLU B C 1
ATOM 2978 O O . GLU B 1 17 ? -7.5 -20.625 15.703 1 92.94 17 GLU B O 1
ATOM 2983 N N . ASN B 1 18 ? -8.414 -20.641 13.648 1 91.12 18 ASN B N 1
ATOM 2984 C CA . ASN B 1 18 ? -7.094 -20.562 13.031 1 91.12 18 ASN B CA 1
ATOM 2985 C C . ASN B 1 18 ? -6.988 -19.375 12.086 1 91.12 18 ASN B C 1
ATOM 2987 O O . ASN B 1 18 ? -6.273 -19.438 11.078 1 91.12 18 ASN B O 1
ATOM 2991 N N . ASN B 1 19 ? -7.621 -18.297 12.305 1 87.06 19 ASN B N 1
ATOM 2992 C CA . ASN B 1 19 ? -7.461 -17.047 11.586 1 87.06 19 ASN B CA 1
ATOM 2993 C C . ASN B 1 19 ? -7.68 -17.219 10.094 1 87.06 19 ASN B C 1
ATOM 2995 O O . ASN B 1 19 ? -7.039 -16.547 9.281 1 87.06 19 ASN B O 1
ATOM 2999 N N . PHE B 1 20 ? -8.492 -18.219 9.719 1 96.81 20 PHE B N 1
ATOM 3000 C CA . PHE B 1 20 ? -8.727 -18.406 8.289 1 96.81 20 PHE B CA 1
ATOM 3001 C C . PHE B 1 20 ? -9.578 -17.281 7.734 1 96.81 20 PHE B C 1
ATOM 3003 O O . PHE B 1 20 ? -10.695 -17.047 8.211 1 96.81 20 PHE B O 1
ATOM 3010 N N . SER B 1 21 ? -9.125 -16.578 6.801 1 98.31 21 SER B N 1
ATOM 3011 C CA . SER B 1 21 ? -9.82 -15.594 5.969 1 98.31 21 SER B CA 1
ATOM 3012 C C . SER B 1 21 ? -9.578 -15.859 4.484 1 98.31 21 SER B C 1
ATOM 3014 O O . SER B 1 21 ? -8.445 -15.789 4.016 1 98.31 21 SER B O 1
ATOM 3016 N N . GLY B 1 22 ? -10.531 -16.234 3.773 1 98.62 22 GLY B N 1
ATOM 3017 C CA . GLY B 1 22 ? -10.398 -16.672 2.395 1 98.62 22 GLY B CA 1
ATOM 3018 C C . GLY B 1 22 ? -11.609 -17.422 1.889 1 98.62 22 GLY B C 1
ATOM 3019 O O . GLY B 1 22 ? -12.719 -17.25 2.406 1 98.62 22 GLY B O 1
ATOM 3020 N N . ALA B 1 23 ? -11.477 -18.094 0.827 1 98.81 23 ALA B N 1
ATOM 3021 C CA . ALA B 1 23 ? -12.516 -18.922 0.21 1 98.81 23 ALA B CA 1
ATOM 3022 C C . ALA B 1 23 ? -11.984 -20.312 -0.13 1 98.81 23 ALA B C 1
ATOM 3024 O O . ALA B 1 23 ? -10.781 -20.5 -0.296 1 98.81 23 ALA B O 1
ATOM 3025 N N . ALA B 1 24 ? -12.93 -21.234 -0.191 1 98.81 24 ALA B N 1
ATOM 3026 C CA . ALA B 1 24 ? -12.547 -22.609 -0.53 1 98.81 24 ALA B CA 1
ATOM 3027 C C . ALA B 1 24 ? -13.625 -23.281 -1.382 1 98.81 24 ALA B C 1
ATOM 3029 O O . ALA B 1 24 ? -14.797 -22.906 -1.325 1 98.81 24 ALA B O 1
ATOM 3030 N N . LEU B 1 25 ? -13.211 -24.203 -2.15 1 98.81 25 LEU B N 1
ATOM 3031 C CA . LEU B 1 25 ? -14.062 -25.016 -3.008 1 98.81 25 LEU B CA 1
ATOM 3032 C C . LEU B 1 25 ? -13.609 -26.469 -3.004 1 98.81 25 LEU B C 1
ATOM 3034 O O . LEU B 1 25 ? -12.414 -26.75 -3.127 1 98.81 25 LEU B O 1
ATOM 3038 N N . VAL B 1 26 ? -14.523 -27.375 -2.721 1 98.81 26 VAL B N 1
ATOM 3039 C CA . VAL B 1 26 ? -14.367 -28.812 -2.969 1 98.81 26 VAL B CA 1
ATOM 3040 C C . VAL B 1 26 ? -15.406 -29.266 -3.986 1 98.81 26 VAL B C 1
ATOM 3042 O O . VAL B 1 26 ? -16.609 -29.188 -3.732 1 98.81 26 VAL B O 1
ATOM 3045 N N . LYS B 1 27 ? -14.922 -29.766 -5.07 1 98.56 27 LYS B N 1
ATOM 3046 C CA . LYS B 1 27 ? -15.82 -30.156 -6.148 1 98.56 27 LYS B CA 1
ATOM 3047 C C . LYS B 1 27 ? -15.453 -31.531 -6.707 1 98.56 27 LYS B C 1
ATOM 3049 O O . LYS B 1 27 ? -14.312 -31.75 -7.125 1 98.56 27 LYS B O 1
ATOM 3054 N N . LYS B 1 28 ? -16.328 -32.5 -6.75 1 97.5 28 LYS B N 1
ATOM 3055 C CA . LYS B 1 28 ? -16.203 -33.844 -7.328 1 97.5 28 LYS B CA 1
ATOM 3056 C C . LYS B 1 28 ? -16.953 -33.938 -8.648 1 97.5 28 LYS B C 1
ATOM 3058 O O . LYS B 1 28 ? -18.188 -34.062 -8.656 1 97.5 28 LYS B O 1
ATOM 3063 N N . GLY B 1 29 ? -16.109 -34.031 -9.742 1 95.5 29 GLY B N 1
ATOM 3064 C CA . GLY B 1 29 ? -16.781 -33.938 -11.031 1 95.5 29 GLY B CA 1
ATOM 3065 C C . GLY B 1 29 ? -17.609 -32.688 -11.164 1 95.5 29 GLY B C 1
ATOM 3066 O O . GLY B 1 29 ? -17.094 -31.562 -11 1 95.5 29 GLY B O 1
ATOM 3067 N N . GLU B 1 30 ? -18.891 -32.844 -11.32 1 94.69 30 GLU B N 1
ATOM 3068 C CA . GLU B 1 30 ? -19.781 -31.688 -11.453 1 94.69 30 GLU B CA 1
ATOM 3069 C C . GLU B 1 30 ? -20.469 -31.359 -10.133 1 94.69 30 GLU B C 1
ATOM 3071 O O . GLU B 1 30 ? -21.109 -30.312 -10 1 94.69 30 GLU B O 1
ATOM 3076 N N . LEU B 1 31 ? -20.281 -32.125 -9.141 1 96.62 31 LEU B N 1
ATOM 3077 C CA . LEU B 1 31 ? -20.938 -31.938 -7.848 1 96.62 31 LEU B CA 1
ATOM 3078 C C . LEU B 1 31 ? -20.109 -31.047 -6.941 1 96.62 31 LEU B C 1
ATOM 3080 O O . LEU B 1 31 ? -18.969 -31.375 -6.605 1 96.62 31 LEU B O 1
ATOM 3084 N N . THR B 1 32 ? -20.703 -29.953 -6.539 1 98.19 32 THR B N 1
ATOM 3085 C CA . THR B 1 32 ? -20.062 -29.094 -5.566 1 98.19 32 THR B CA 1
ATOM 3086 C C . THR B 1 32 ? -20.297 -29.594 -4.145 1 98.19 32 THR B C 1
ATOM 3088 O O . THR B 1 32 ? -21.422 -29.547 -3.648 1 98.19 32 THR B O 1
ATOM 3091 N N . LEU B 1 33 ? -19.266 -30.016 -3.494 1 98 33 LEU B N 1
ATOM 3092 C CA . LEU B 1 33 ? -19.375 -30.516 -2.127 1 98 33 LEU B CA 1
ATOM 3093 C C . LEU B 1 33 ? -19.297 -29.359 -1.122 1 98 33 LEU B C 1
ATOM 3095 O O . LEU B 1 33 ? -19.875 -29.453 -0.038 1 98 33 LEU B O 1
ATOM 3099 N N . PHE B 1 34 ? -18.562 -28.328 -1.473 1 98.5 34 PHE B N 1
ATOM 3100 C CA . PHE B 1 34 ? -18.344 -27.203 -0.579 1 98.5 34 PHE B CA 1
ATOM 3101 C C . PHE B 1 34 ? -17.891 -25.969 -1.358 1 98.5 34 PHE B C 1
ATOM 3103 O O . PHE B 1 34 ? -17.078 -26.078 -2.27 1 98.5 34 PHE B O 1
ATOM 3110 N N . HIS B 1 35 ? -18.453 -24.859 -1.114 1 98.75 35 HIS B N 1
ATOM 3111 C CA . HIS B 1 35 ? -18.109 -23.578 -1.724 1 98.75 35 HIS B CA 1
ATOM 3112 C C . HIS B 1 35 ? -18.5 -22.422 -0.821 1 98.75 35 HIS B C 1
ATOM 3114 O O . HIS B 1 35 ? -19.641 -21.953 -0.868 1 98.75 35 HIS B O 1
ATOM 3120 N N . GLU B 1 36 ? -17.516 -21.969 0.021 1 98.62 36 GLU B N 1
ATOM 3121 C CA . GLU B 1 36 ? -17.828 -20.938 0.993 1 98.62 36 GLU B CA 1
ATOM 3122 C C . GLU B 1 36 ? -16.641 -20 1.191 1 98.62 36 GLU B C 1
ATOM 3124 O O . GLU B 1 36 ? -15.523 -20.312 0.782 1 98.62 36 GLU B O 1
ATOM 3129 N N . ALA B 1 37 ? -16.938 -18.844 1.688 1 98.75 37 ALA B N 1
ATOM 3130 C CA . ALA B 1 37 ? -15.938 -17.844 2.027 1 98.75 37 ALA B CA 1
ATOM 3131 C C . ALA B 1 37 ? -16.031 -17.438 3.498 1 98.75 37 ALA B C 1
ATOM 3133 O O . ALA B 1 37 ? -17.078 -17.625 4.129 1 98.75 37 ALA B O 1
ATOM 3134 N N . TYR B 1 38 ? -14.969 -16.984 4.027 1 98.62 38 TYR B N 1
ATOM 3135 C CA . TYR B 1 38 ? -14.836 -16.625 5.434 1 98.62 38 TYR B CA 1
ATOM 3136 C C . TYR B 1 38 ? -14 -15.359 5.59 1 98.62 38 TYR B C 1
ATOM 3138 O O . TYR B 1 38 ? -13.188 -15.031 4.727 1 98.62 38 TYR B O 1
ATOM 3146 N N . GLY B 1 39 ? -14.219 -14.586 6.68 1 98.25 39 GLY B N 1
ATOM 3147 C CA . GLY B 1 39 ? -13.383 -13.461 7.047 1 98.25 39 GLY B CA 1
ATOM 3148 C C . GLY B 1 39 ? -13.617 -12.234 6.184 1 98.25 39 GLY B C 1
ATOM 3149 O O . GLY B 1 39 ? -14.703 -12.062 5.621 1 98.25 39 GLY B O 1
ATOM 3150 N N . ASP B 1 40 ? -12.539 -11.336 6.176 1 98.25 40 ASP B N 1
ATOM 3151 C CA . ASP B 1 40 ? -12.719 -10.023 5.574 1 98.25 40 ASP B CA 1
ATOM 3152 C C . ASP B 1 40 ? -11.812 -9.844 4.359 1 98.25 40 ASP B C 1
ATOM 3154 O O . ASP B 1 40 ? -10.617 -10.125 4.426 1 98.25 40 ASP B O 1
ATOM 3158 N N . ALA B 1 41 ? -12.414 -9.352 3.234 1 98.69 41 ALA B N 1
ATOM 3159 C CA . ALA B 1 41 ? -11.633 -8.914 2.08 1 98.69 41 ALA B CA 1
ATOM 3160 C C . ALA B 1 41 ? -10.875 -7.625 2.383 1 98.69 41 ALA B C 1
ATOM 3162 O O . ALA B 1 41 ? -9.797 -7.387 1.832 1 98.69 41 ALA B O 1
ATOM 3163 N N . HIS B 1 42 ? -11.484 -6.809 3.215 1 98.44 42 HIS B N 1
ATOM 3164 C CA . HIS B 1 42 ? -10.891 -5.57 3.711 1 98.44 42 HIS B CA 1
ATOM 3165 C C . HIS B 1 42 ? -11.234 -5.34 5.176 1 98.44 42 HIS B C 1
ATOM 3167 O O . HIS B 1 42 ? -12.367 -4.969 5.496 1 98.44 42 HIS B O 1
ATOM 3173 N N . LYS B 1 43 ? -10.312 -5.406 6.062 1 97.88 43 LYS B N 1
ATOM 3174 C CA . LYS B 1 43 ? -10.562 -5.344 7.5 1 97.88 43 LYS B CA 1
ATOM 3175 C C . LYS B 1 43 ? -10.953 -3.934 7.93 1 97.88 43 LYS B C 1
ATOM 3177 O O . LYS B 1 43 ? -11.852 -3.758 8.758 1 97.88 43 LYS B O 1
ATOM 3182 N N . GLY B 1 44 ? -10.297 -2.945 7.383 1 97.25 44 GLY B N 1
ATOM 3183 C CA . GLY B 1 44 ? -10.508 -1.572 7.809 1 97.25 44 GLY B CA 1
ATOM 3184 C C . GLY B 1 44 ? -11.938 -1.1 7.598 1 97.25 44 GLY B C 1
ATOM 3185 O O . GLY B 1 44 ? -12.469 -0.342 8.406 1 97.25 44 GLY B O 1
ATOM 3186 N N . PHE B 1 45 ? -12.578 -1.551 6.504 1 97.56 45 PHE B N 1
ATOM 3187 C CA . PHE B 1 45 ? -13.938 -1.146 6.188 1 97.56 45 PHE B CA 1
ATOM 3188 C C . PHE B 1 45 ? -14.922 -2.281 6.465 1 97.56 45 PHE B C 1
ATOM 3190 O O . PHE B 1 45 ? -16.109 -2.154 6.203 1 97.56 45 PHE B O 1
ATOM 3197 N N . GLY B 1 46 ? -14.453 -3.441 6.938 1 97.62 46 GLY B N 1
ATOM 3198 C CA . GLY B 1 46 ? -15.297 -4.57 7.289 1 97.62 46 GLY B CA 1
ATOM 3199 C C . GLY B 1 46 ? -15.953 -5.223 6.086 1 97.62 46 GLY B C 1
ATOM 3200 O O . GLY B 1 46 ? -17.109 -5.652 6.156 1 97.62 46 GLY B O 1
ATOM 3201 N N . ILE B 1 47 ? -15.297 -5.203 4.914 1 98.31 47 ILE B N 1
ATOM 3202 C CA . ILE B 1 47 ? -15.812 -5.867 3.725 1 98.31 47 ILE B CA 1
ATOM 3203 C C . ILE B 1 47 ? -15.578 -7.375 3.832 1 98.31 47 ILE B C 1
ATOM 3205 O O . ILE B 1 47 ? -14.43 -7.824 3.895 1 98.31 47 ILE B O 1
ATOM 3209 N N . LYS B 1 48 ? -16.609 -8.156 3.787 1 98.62 48 LYS B N 1
ATOM 3210 C CA . LYS B 1 48 ? -16.516 -9.609 3.926 1 98.62 48 LYS B CA 1
ATOM 3211 C C . LYS B 1 48 ? -16.047 -10.25 2.623 1 98.62 48 LYS B C 1
ATOM 3213 O O . LYS B 1 48 ? -16.391 -9.781 1.535 1 98.62 48 LYS B O 1
ATOM 3218 N N . ASN B 1 49 ? -15.305 -11.305 2.758 1 98.81 49 ASN B N 1
ATOM 3219 C CA . ASN B 1 49 ? -15.055 -12.156 1.599 1 98.81 49 ASN B CA 1
ATOM 3220 C C . ASN B 1 49 ? -16.328 -12.812 1.098 1 98.81 49 ASN B C 1
ATOM 3222 O O . ASN B 1 49 ? -17.219 -13.133 1.889 1 98.81 49 ASN B O 1
ATOM 3226 N N . THR B 1 50 ? -16.406 -13 -0.15 1 98.62 50 THR B N 1
ATOM 3227 C CA . THR B 1 50 ? -17.438 -13.781 -0.811 1 98.62 50 THR B CA 1
ATOM 3228 C C . THR B 1 50 ? -16.812 -14.812 -1.754 1 98.62 50 THR B C 1
ATOM 3230 O O . THR B 1 50 ? -15.594 -14.836 -1.938 1 98.62 50 THR B O 1
ATOM 3233 N N . ILE B 1 51 ? -17.609 -15.633 -2.326 1 98.19 51 ILE B N 1
ATOM 3234 C CA . ILE B 1 51 ? -17.125 -16.688 -3.221 1 98.19 51 ILE B CA 1
ATOM 3235 C C . ILE B 1 51 ? -16.609 -16.047 -4.516 1 98.19 51 ILE B C 1
ATOM 3237 O O . ILE B 1 51 ? -15.945 -16.719 -5.316 1 98.19 51 ILE B O 1
ATOM 3241 N N . THR B 1 52 ? -16.844 -14.711 -4.723 1 97.94 52 THR B N 1
ATOM 3242 C CA . THR B 1 52 ? -16.391 -14.047 -5.938 1 97.94 52 THR B CA 1
ATOM 3243 C C . THR B 1 52 ? -15.188 -13.156 -5.645 1 97.94 52 THR B C 1
ATOM 3245 O O . THR B 1 52 ? -14.641 -12.523 -6.551 1 97.94 52 THR B O 1
ATOM 3248 N N . THR B 1 53 ? -14.828 -13.07 -4.367 1 98.75 53 THR B N 1
ATOM 3249 C CA . THR B 1 53 ? -13.641 -12.305 -4.027 1 98.75 53 THR B CA 1
ATOM 3250 C C . THR B 1 53 ? -12.414 -12.859 -4.742 1 98.75 53 THR B C 1
ATOM 3252 O O . THR B 1 53 ? -12.234 -14.078 -4.82 1 98.75 53 THR B O 1
ATOM 3255 N N . LYS B 1 54 ? -11.617 -11.961 -5.352 1 98.88 54 LYS B N 1
ATOM 3256 C CA . LYS B 1 54 ? -10.359 -12.352 -5.988 1 98.88 54 LYS B CA 1
ATOM 3257 C C . LYS B 1 54 ? -9.211 -12.328 -4.988 1 98.88 54 LYS B C 1
ATOM 3259 O O . LYS B 1 54 ? -9.031 -11.352 -4.262 1 98.88 54 LYS B O 1
ATOM 3264 N N . PHE B 1 55 ? -8.461 -13.438 -4.949 1 98.88 55 PHE B N 1
ATOM 3265 C CA . PHE B 1 55 ? -7.367 -13.602 -4 1 98.88 55 PHE B CA 1
ATOM 3266 C C . PHE B 1 55 ? -6.039 -13.773 -4.727 1 98.88 55 PHE B C 1
ATOM 3268 O O . PHE B 1 55 ? -5.988 -14.359 -5.809 1 98.88 55 PHE B O 1
ATOM 3275 N N . ASP B 1 56 ? -5 -13.211 -4.082 1 98.81 56 ASP B N 1
ATOM 3276 C CA . ASP B 1 56 ? -3.639 -13.453 -4.551 1 98.81 56 ASP B CA 1
ATOM 3277 C C . ASP B 1 56 ? -3.311 -14.945 -4.531 1 98.81 56 ASP B C 1
ATOM 3279 O O . ASP B 1 56 ? -3.68 -15.656 -3.59 1 98.81 56 ASP B O 1
ATOM 3283 N N . THR B 1 57 ? -2.594 -15.383 -5.547 1 98.38 57 THR B N 1
ATOM 3284 C CA . THR B 1 57 ? -2.326 -16.812 -5.633 1 98.38 57 THR B CA 1
ATOM 3285 C C . THR B 1 57 ? -0.857 -17.109 -5.344 1 98.38 57 THR B C 1
ATOM 3287 O O . THR B 1 57 ? -0.421 -18.25 -5.426 1 98.38 57 THR B O 1
ATOM 3290 N N . ALA B 1 58 ? -0.109 -16.078 -5.082 1 98.25 58 ALA B N 1
ATOM 3291 C CA . ALA B 1 58 ? 1.331 -16.281 -4.941 1 98.25 58 ALA B CA 1
ATOM 3292 C C . ALA B 1 58 ? 1.859 -17.234 -6.004 1 98.25 58 ALA B C 1
ATOM 3294 O O . ALA B 1 58 ? 1.659 -17.016 -7.203 1 98.25 58 ALA B O 1
ATOM 3295 N N . SER B 1 59 ? 2.484 -18.297 -5.684 1 98.5 59 SER B N 1
ATOM 3296 C CA . SER B 1 59 ? 3.234 -19.141 -6.594 1 98.5 59 SER B CA 1
ATOM 3297 C C . SER B 1 59 ? 2.301 -20 -7.457 1 98.5 59 SER B C 1
ATOM 3299 O O . SER B 1 59 ? 2.73 -20.594 -8.445 1 98.5 59 SER B O 1
ATOM 3301 N N . ILE B 1 60 ? 1.049 -20.094 -7.148 1 98.81 60 ILE B N 1
ATOM 3302 C CA . ILE B 1 60 ? 0.139 -20.797 -8.039 1 98.81 60 ILE B CA 1
ATOM 3303 C C . ILE B 1 60 ? 0.161 -20.156 -9.422 1 98.81 60 ILE B C 1
ATOM 3305 O O . ILE B 1 60 ? -0.125 -20.812 -10.43 1 98.81 60 ILE B O 1
ATOM 3309 N N . THR B 1 61 ? 0.532 -18.922 -9.477 1 98.88 61 THR B N 1
ATOM 3310 C CA . THR B 1 61 ? 0.688 -18.172 -10.727 1 98.88 61 THR B CA 1
ATOM 3311 C C . THR B 1 61 ? 1.582 -18.938 -11.695 1 98.88 61 THR B C 1
ATOM 3313 O O . THR B 1 61 ? 1.376 -18.891 -12.914 1 98.88 61 THR B O 1
ATOM 3316 N N . LYS B 1 62 ? 2.521 -19.641 -11.211 1 98.88 62 LYS B N 1
ATOM 3317 C CA . LYS B 1 62 ? 3.463 -20.391 -12.055 1 98.88 62 LYS B CA 1
ATOM 3318 C C . LYS B 1 62 ? 2.729 -21.328 -13.008 1 98.88 62 LYS B C 1
ATOM 3320 O O . LYS B 1 62 ? 3.207 -21.594 -14.109 1 98.88 62 LYS B O 1
ATOM 3325 N N . LEU B 1 63 ? 1.583 -21.781 -12.617 1 98.81 63 LEU B N 1
ATOM 3326 C CA . LEU B 1 63 ? 0.814 -22.688 -13.469 1 98.81 63 LEU B CA 1
ATOM 3327 C C . LEU B 1 63 ? 0.348 -21.984 -14.734 1 98.81 63 LEU B C 1
ATOM 3329 O O . LEU B 1 63 ? 0.325 -22.578 -15.812 1 98.81 63 LEU B O 1
ATOM 3333 N N . PHE B 1 64 ? -0.039 -20.719 -14.602 1 98.88 64 PHE B N 1
ATOM 3334 C CA . PHE B 1 64 ? -0.476 -19.969 -15.766 1 98.88 64 PHE B CA 1
ATOM 3335 C C . PHE B 1 64 ? 0.687 -19.719 -16.719 1 98.88 64 PHE B C 1
ATOM 3337 O O . PHE B 1 64 ? 0.529 -19.812 -17.938 1 98.88 64 PHE B O 1
ATOM 3344 N N . THR B 1 65 ? 1.837 -19.375 -16.156 1 98.94 65 THR B N 1
ATOM 3345 C CA . THR B 1 65 ? 3.051 -19.203 -16.938 1 98.94 65 THR B CA 1
ATOM 3346 C C . THR B 1 65 ? 3.396 -20.484 -17.688 1 98.94 65 THR B C 1
ATOM 3348 O O . THR B 1 65 ? 3.758 -20.453 -18.859 1 98.94 65 THR B O 1
ATOM 3351 N N . THR B 1 66 ? 3.295 -21.609 -16.984 1 98.88 66 THR B N 1
ATOM 3352 C CA . THR B 1 66 ? 3.551 -22.922 -17.578 1 98.88 66 THR B CA 1
ATOM 3353 C C . THR B 1 66 ? 2.676 -23.125 -18.812 1 98.88 66 THR B C 1
ATOM 3355 O O . THR B 1 66 ? 3.172 -23.531 -19.859 1 98.88 66 THR B O 1
ATOM 3358 N N . VAL B 1 67 ? 1.433 -22.844 -18.688 1 98.81 67 VAL B N 1
ATOM 3359 C CA . VAL B 1 67 ? 0.517 -23.031 -19.812 1 98.81 67 VAL B CA 1
ATOM 3360 C C . VAL B 1 67 ? 0.92 -22.125 -20.969 1 98.81 67 VAL B C 1
ATOM 3362 O O . VAL B 1 67 ? 0.898 -22.547 -22.141 1 98.81 67 VAL B O 1
ATOM 3365 N N . GLY B 1 68 ? 1.254 -20.859 -20.641 1 98.81 68 GLY B N 1
ATOM 3366 C CA . GLY B 1 68 ? 1.731 -19.969 -21.703 1 98.81 68 GLY B CA 1
ATOM 3367 C C . GLY B 1 68 ? 2.916 -20.531 -22.453 1 98.81 68 GLY B C 1
ATOM 3368 O O . GLY B 1 68 ? 2.947 -20.484 -23.688 1 98.81 68 GLY B O 1
ATOM 3369 N N . ILE B 1 69 ? 3.902 -21.078 -21.781 1 98.94 69 ILE B N 1
ATOM 3370 C CA . ILE B 1 69 ? 5.098 -21.656 -22.391 1 98.94 69 ILE B CA 1
ATOM 3371 C C . ILE B 1 69 ? 4.715 -22.891 -23.203 1 98.94 69 ILE B C 1
ATOM 3373 O O . ILE B 1 69 ? 5.172 -23.047 -24.344 1 98.94 69 ILE B O 1
ATOM 3377 N N . LEU B 1 70 ? 3.875 -23.734 -22.672 1 98.81 70 LEU B N 1
ATOM 3378 C CA . LEU B 1 70 ? 3.488 -24.969 -23.359 1 98.81 70 LEU B CA 1
ATOM 3379 C C . LEU B 1 70 ? 2.691 -24.656 -24.625 1 98.81 70 LEU B C 1
ATOM 3381 O O . LEU B 1 70 ? 2.768 -25.391 -25.609 1 98.81 70 LEU B O 1
ATOM 3385 N N . GLN B 1 71 ? 1.914 -23.547 -24.578 1 98.56 71 GLN B N 1
ATOM 3386 C CA . GLN B 1 71 ? 1.243 -23.109 -25.797 1 98.56 71 GLN B CA 1
ATOM 3387 C C . GLN B 1 71 ? 2.25 -22.812 -26.906 1 98.56 71 GLN B C 1
ATOM 3389 O O . GLN B 1 71 ? 2.023 -23.172 -28.062 1 98.56 71 GLN B O 1
ATOM 3394 N N . LEU B 1 72 ? 3.342 -22.172 -26.562 1 98.81 72 LEU B N 1
ATOM 3395 C CA . LEU B 1 72 ? 4.375 -21.859 -27.547 1 98.81 72 LEU B CA 1
ATOM 3396 C C . LEU B 1 72 ? 5.031 -23.141 -28.062 1 98.81 72 LEU B C 1
ATOM 3398 O O . LEU B 1 72 ? 5.34 -23.266 -29.25 1 98.81 72 LEU B O 1
ATOM 3402 N N . ILE B 1 73 ? 5.25 -24.094 -27.203 1 98.75 73 ILE B N 1
ATOM 3403 C CA . ILE B 1 73 ? 5.824 -25.391 -27.578 1 98.75 73 ILE B CA 1
ATOM 3404 C C . ILE B 1 73 ? 4.852 -26.141 -28.484 1 98.75 73 ILE B C 1
ATOM 3406 O O . ILE B 1 73 ? 5.25 -26.703 -29.516 1 98.75 73 ILE B O 1
ATOM 3410 N N . ASP B 1 74 ? 3.625 -26.125 -28.047 1 98.12 74 ASP B N 1
ATOM 3411 C CA . ASP B 1 74 ? 2.572 -26.797 -28.797 1 98.12 74 ASP B CA 1
ATOM 3412 C C . ASP B 1 74 ? 2.477 -26.25 -30.219 1 98.12 74 ASP B C 1
ATOM 3414 O O . ASP B 1 74 ? 2.123 -26.969 -31.156 1 98.12 74 ASP B O 1
ATOM 3418 N N . LYS B 1 75 ? 2.801 -25 -30.453 1 97.69 75 LYS B N 1
ATOM 3419 C CA . LYS B 1 75 ? 2.76 -24.344 -31.75 1 97.69 75 LYS B CA 1
ATOM 3420 C C . LYS B 1 75 ? 4.113 -24.438 -32.438 1 97.69 75 LYS B C 1
ATOM 3422 O O . LYS B 1 75 ? 4.316 -23.812 -33.5 1 97.69 75 LYS B O 1
ATOM 3427 N N . ASP B 1 76 ? 5.004 -25.141 -31.938 1 98.19 76 ASP B N 1
ATOM 3428 C CA . ASP B 1 76 ? 6.336 -25.375 -32.469 1 98.19 76 ASP B CA 1
ATOM 3429 C C . ASP B 1 76 ? 7.113 -24.062 -32.625 1 98.19 76 ASP B C 1
ATOM 3431 O O . ASP B 1 76 ? 7.891 -23.906 -33.562 1 98.19 76 ASP B O 1
ATOM 3435 N N . LEU B 1 77 ? 6.863 -23.078 -31.766 1 98.56 77 LEU B N 1
ATOM 3436 C CA . LEU B 1 77 ? 7.605 -21.828 -31.766 1 98.56 77 LEU B CA 1
ATOM 3437 C C . LEU B 1 77 ? 8.883 -21.938 -30.938 1 98.56 77 LEU B C 1
ATOM 3439 O O . LEU B 1 77 ? 9.852 -21.219 -31.188 1 98.56 77 LEU B O 1
ATOM 3443 N N . ILE B 1 78 ? 8.82 -22.797 -29.906 1 98.75 78 ILE B N 1
ATOM 3444 C CA . ILE B 1 78 ? 9.984 -23.188 -29.125 1 98.75 78 ILE B CA 1
ATOM 3445 C C . ILE B 1 78 ? 9.891 -24.672 -28.75 1 98.75 78 ILE B C 1
ATOM 3447 O O . ILE B 1 78 ? 8.875 -25.312 -29.016 1 98.75 78 ILE B O 1
ATOM 3451 N N . SER B 1 79 ? 10.977 -25.188 -28.203 1 98.69 79 SER B N 1
ATOM 3452 C CA . SER B 1 79 ? 10.984 -26.562 -27.719 1 98.69 79 SER B CA 1
ATOM 3453 C C . SER B 1 79 ? 11.523 -26.641 -26.297 1 98.69 79 SER B C 1
ATOM 3455 O O . SER B 1 79 ? 12.102 -25.688 -25.781 1 98.69 79 SER B O 1
ATOM 3457 N N . PHE B 1 80 ? 11.336 -27.734 -25.703 1 98.75 80 PHE B N 1
ATOM 3458 C CA . PHE B 1 80 ? 11.828 -27.984 -24.344 1 98.75 80 PHE B CA 1
ATOM 3459 C C . PHE B 1 80 ? 13.344 -27.875 -24.281 1 98.75 80 PHE B C 1
ATOM 3461 O O . PHE B 1 80 ? 13.906 -27.484 -23.266 1 98.75 80 PHE B O 1
ATOM 3468 N N . GLU B 1 81 ? 14.008 -28.156 -25.344 1 98.56 81 GLU B N 1
ATOM 3469 C CA . GLU B 1 81 ? 15.461 -28.281 -25.375 1 98.56 81 GLU B CA 1
ATOM 3470 C C . GLU B 1 81 ? 16.109 -26.953 -25.734 1 98.56 81 GLU B C 1
ATOM 3472 O O . GLU B 1 81 ? 17.328 -26.781 -25.578 1 98.56 81 GLU B O 1
ATOM 3477 N N . ASP B 1 82 ? 15.312 -25.984 -26.125 1 98.75 82 ASP B N 1
ATOM 3478 C CA . ASP B 1 82 ? 15.883 -24.688 -26.5 1 98.75 82 ASP B CA 1
ATOM 3479 C C . ASP B 1 82 ? 16.609 -24.062 -25.328 1 98.75 82 ASP B C 1
ATOM 3481 O O . ASP B 1 82 ? 16.109 -24.062 -24.203 1 98.75 82 ASP B O 1
ATOM 3485 N N . LYS B 1 83 ? 17.828 -23.547 -25.578 1 98.44 83 LYS B N 1
ATOM 3486 C CA . LYS B 1 83 ? 18.625 -22.875 -24.562 1 98.44 83 LYS B CA 1
ATOM 3487 C C . LYS B 1 83 ? 18.078 -21.484 -24.266 1 98.44 83 LYS B C 1
ATOM 3489 O O . LYS B 1 83 ? 17.891 -20.688 -25.188 1 98.44 83 LYS B O 1
ATOM 3494 N N . VAL B 1 84 ? 17.859 -21.203 -22.969 1 98.56 84 VAL B N 1
ATOM 3495 C CA . VAL B 1 84 ? 17.141 -20 -22.578 1 98.56 84 VAL B CA 1
ATOM 3496 C C . VAL B 1 84 ? 17.953 -18.766 -22.953 1 98.56 84 VAL B C 1
ATOM 3498 O O . VAL B 1 84 ? 17.391 -17.766 -23.406 1 98.56 84 VAL B O 1
ATOM 3501 N N . LEU B 1 85 ? 19.281 -18.812 -22.828 1 97.94 85 LEU B N 1
ATOM 3502 C CA . LEU B 1 85 ? 20.125 -17.641 -23.078 1 97.94 85 LEU B CA 1
ATOM 3503 C C . LEU B 1 85 ? 20.234 -17.391 -24.578 1 97.94 85 LEU B C 1
ATOM 3505 O O . LEU B 1 85 ? 20.562 -16.266 -25 1 97.94 85 LEU B O 1
ATOM 3509 N N . ASP B 1 86 ? 20.031 -18.422 -25.406 1 97.19 86 ASP B N 1
ATOM 3510 C CA . ASP B 1 86 ? 20 -18.203 -26.844 1 97.19 86 ASP B CA 1
ATOM 3511 C C . ASP B 1 86 ? 18.75 -17.406 -27.25 1 97.19 86 ASP B C 1
ATOM 3513 O O . ASP B 1 86 ? 18.781 -16.656 -28.219 1 97.19 86 ASP B O 1
ATOM 3517 N N . ILE B 1 87 ? 17.703 -17.594 -26.484 1 98.19 87 ILE B N 1
ATOM 3518 C CA . ILE B 1 87 ? 16.453 -16.891 -26.766 1 98.19 87 ILE B CA 1
ATOM 3519 C C . ILE B 1 87 ? 16.531 -15.469 -26.219 1 98.19 87 ILE B C 1
ATOM 3521 O O . ILE B 1 87 ? 16.203 -14.516 -26.938 1 98.19 87 ILE B O 1
ATOM 3525 N N . LEU B 1 88 ? 16.875 -15.078 -24.922 1 97.25 88 LEU B N 1
ATOM 3526 C CA . LEU B 1 88 ? 16.75 -13.812 -24.203 1 97.25 88 LEU B CA 1
ATOM 3527 C C . LEU B 1 88 ? 17.984 -12.945 -24.422 1 97.25 88 LEU B C 1
ATOM 3529 O O . LEU B 1 88 ? 17.969 -11.75 -24.125 1 97.25 88 LEU B O 1
ATOM 3533 N N . ASP B 1 89 ? 18.922 -13.266 -25.047 1 88.81 89 ASP B N 1
ATOM 3534 C CA . ASP B 1 89 ? 20.141 -12.531 -25.328 1 88.81 89 ASP B CA 1
ATOM 3535 C C . ASP B 1 89 ? 20.672 -11.82 -24.094 1 88.81 89 ASP B C 1
ATOM 3537 O O . ASP B 1 89 ? 20.969 -10.625 -24.125 1 88.81 89 ASP B O 1
ATOM 3541 N N . ILE B 1 90 ? 20.547 -12.328 -22.906 1 91.88 90 ILE B N 1
ATOM 3542 C CA . ILE B 1 90 ? 21.141 -11.836 -21.672 1 91.88 90 ILE B CA 1
ATOM 3543 C C . ILE B 1 90 ? 22.641 -12.117 -21.688 1 91.88 90 ILE B C 1
ATOM 3545 O O . ILE B 1 90 ? 23.062 -13.281 -21.75 1 91.88 90 ILE B O 1
ATOM 3549 N N . LYS B 1 91 ? 23.391 -10.93 -21.641 1 87.94 91 LYS B N 1
ATOM 3550 C CA . LYS B 1 91 ? 24.844 -11.047 -21.641 1 87.94 91 LYS B CA 1
ATOM 3551 C C . LYS B 1 91 ? 25.422 -10.867 -20.25 1 87.94 91 LYS B C 1
ATOM 3553 O O . LYS B 1 91 ? 24.734 -10.359 -19.344 1 87.94 91 LYS B O 1
ATOM 3558 N N . ASP B 1 92 ? 26.578 -11.352 -19.891 1 93 92 ASP B N 1
ATOM 3559 C CA . ASP B 1 92 ? 27.281 -11.172 -18.625 1 93 92 ASP B CA 1
ATOM 3560 C C . ASP B 1 92 ? 26.453 -11.703 -17.453 1 93 92 ASP B C 1
ATOM 3562 O O . ASP B 1 92 ? 26.031 -10.938 -16.594 1 93 92 ASP B O 1
ATOM 3566 N N . THR B 1 93 ? 26.172 -12.836 -17.344 1 97.94 93 THR B N 1
ATOM 3567 C CA . THR B 1 93 ? 25.375 -13.523 -16.312 1 97.94 93 THR B CA 1
ATOM 3568 C C . THR B 1 93 ? 26.109 -14.773 -15.828 1 97.94 93 THR B C 1
ATOM 3570 O O . THR B 1 93 ? 27.016 -15.266 -16.5 1 97.94 93 THR B O 1
ATOM 3573 N N . ASN B 1 94 ? 25.734 -15.219 -14.664 1 98.25 94 ASN B N 1
ATOM 3574 C CA . ASN B 1 94 ? 26.266 -16.469 -14.133 1 98.25 94 ASN B CA 1
ATOM 3575 C C . ASN B 1 94 ? 25.359 -17.641 -14.484 1 98.25 94 ASN B C 1
ATOM 3577 O O . ASN B 1 94 ? 25.641 -18.781 -14.109 1 98.25 94 ASN B O 1
ATOM 3581 N N . ILE B 1 95 ? 24.328 -17.422 -15.211 1 98.44 95 ILE B N 1
ATOM 3582 C CA . ILE B 1 95 ? 23.438 -18.484 -15.656 1 98.44 95 ILE B CA 1
ATOM 3583 C C . ILE B 1 95 ? 24.125 -19.312 -16.734 1 98.44 95 ILE B C 1
ATOM 3585 O O . ILE B 1 95 ? 24.672 -18.766 -17.703 1 98.44 95 ILE B O 1
ATOM 3589 N N . SER B 1 96 ? 24.141 -20.594 -16.562 1 98.25 96 SER B N 1
ATOM 3590 C CA . SER B 1 96 ? 24.766 -21.5 -17.516 1 98.25 96 SER B CA 1
ATOM 3591 C C . SER B 1 96 ? 24.078 -21.406 -18.891 1 98.25 96 SER B C 1
ATOM 3593 O O . SER B 1 96 ? 22.859 -21.328 -18.969 1 98.25 96 SER B O 1
ATOM 3595 N N . LYS B 1 97 ? 24.844 -21.531 -19.969 1 97.31 97 LYS B N 1
ATOM 3596 C CA . LYS B 1 97 ? 24.328 -21.531 -21.328 1 97.31 97 LYS B CA 1
ATOM 3597 C C . LYS B 1 97 ? 23.562 -22.812 -21.625 1 97.31 97 LYS B C 1
ATOM 3599 O O . LYS B 1 97 ? 22.828 -22.891 -22.625 1 97.31 97 LYS B O 1
ATOM 3604 N N . GLU B 1 98 ? 23.703 -23.766 -20.734 1 98.31 98 GLU B N 1
ATOM 3605 C CA . GLU B 1 98 ? 23.094 -25.078 -20.953 1 98.31 98 GLU B CA 1
ATOM 3606 C C . GLU B 1 98 ? 21.672 -25.109 -20.422 1 98.31 98 GLU B C 1
ATOM 3608 O O . GLU B 1 98 ? 20.922 -26.047 -20.688 1 98.31 98 GLU B O 1
ATOM 3613 N N . VAL B 1 99 ? 21.312 -24.125 -19.672 1 98.75 99 VAL B N 1
ATOM 3614 C CA . VAL B 1 99 ? 19.953 -24.094 -19.125 1 98.75 99 VAL B CA 1
ATOM 3615 C C . VAL B 1 99 ? 18.938 -24.016 -20.266 1 98.75 99 VAL B C 1
ATOM 3617 O O . VAL B 1 99 ? 19.047 -23.156 -21.141 1 98.75 99 VAL B O 1
ATOM 3620 N N . ASN B 1 100 ? 18 -24.922 -20.312 1 98.88 100 ASN B N 1
ATOM 3621 C CA . ASN B 1 100 ? 16.984 -24.938 -21.359 1 98.88 100 ASN B CA 1
ATOM 3622 C C . ASN B 1 100 ? 15.578 -24.781 -20.766 1 98.88 100 ASN B C 1
ATOM 3624 O O . ASN B 1 100 ? 15.43 -24.609 -19.547 1 98.88 100 ASN B O 1
ATOM 3628 N N . ILE B 1 101 ? 14.578 -24.766 -21.578 1 98.94 101 ILE B N 1
ATOM 3629 C CA . ILE B 1 101 ? 13.195 -24.516 -21.172 1 98.94 101 ILE B CA 1
ATOM 3630 C C . ILE B 1 101 ? 12.727 -25.609 -20.219 1 98.94 101 ILE B C 1
ATOM 3632 O O . ILE B 1 101 ? 12.07 -25.328 -19.219 1 98.94 101 ILE B O 1
ATOM 3636 N N . TYR B 1 102 ? 13.062 -26.859 -20.484 1 98.94 102 TYR B N 1
ATOM 3637 C CA . TYR B 1 102 ? 12.695 -27.984 -19.625 1 98.94 102 TYR B CA 1
ATOM 3638 C C . TYR B 1 102 ? 13.234 -27.797 -18.219 1 98.94 102 TYR B C 1
ATOM 3640 O O . TYR B 1 102 ? 12.523 -28.016 -17.234 1 98.94 102 TYR B O 1
ATOM 3648 N N . HIS B 1 103 ? 14.484 -27.375 -18.141 1 98.94 103 HIS B N 1
ATOM 3649 C CA . HIS B 1 103 ? 15.117 -27.172 -16.844 1 98.94 103 HIS B CA 1
ATOM 3650 C C . HIS B 1 103 ? 14.352 -26.125 -16.016 1 98.94 103 HIS B C 1
ATOM 3652 O O . HIS B 1 103 ? 14.164 -26.297 -14.812 1 98.94 103 HIS B O 1
ATOM 3658 N N . LEU B 1 104 ? 13.961 -25.047 -16.656 1 98.94 104 LEU B N 1
ATOM 3659 C CA . LEU B 1 104 ? 13.242 -23.984 -15.977 1 98.94 104 LEU B CA 1
ATOM 3660 C C . LEU B 1 104 ? 11.875 -24.469 -15.5 1 98.94 104 LEU B C 1
ATOM 3662 O O . LEU B 1 104 ? 11.492 -24.219 -14.352 1 98.94 104 LEU B O 1
ATOM 3666 N N . LEU B 1 105 ? 11.172 -25.203 -16.281 1 98.94 105 LEU B N 1
ATOM 3667 C CA . LEU B 1 105 ? 9.812 -25.656 -15.977 1 98.94 105 LEU B CA 1
ATOM 3668 C C . LEU B 1 105 ? 9.82 -26.672 -14.836 1 98.94 105 LEU B C 1
ATOM 3670 O O . LEU B 1 105 ? 8.844 -26.781 -14.094 1 98.94 105 LEU B O 1
ATOM 3674 N N . THR B 1 106 ? 10.938 -27.438 -14.664 1 98.88 106 THR B N 1
ATOM 3675 C CA . THR B 1 106 ? 10.938 -28.594 -13.773 1 98.88 106 THR B CA 1
ATOM 3676 C C . THR B 1 106 ? 11.789 -28.312 -12.539 1 98.88 106 THR B C 1
ATOM 3678 O O . THR B 1 106 ? 12.039 -29.219 -11.742 1 98.88 106 THR B O 1
ATOM 3681 N N . HIS B 1 107 ? 12.281 -27.094 -12.406 1 98.69 107 HIS B N 1
ATOM 3682 C CA . HIS B 1 107 ? 13.109 -26.688 -11.281 1 98.69 107 HIS B CA 1
ATOM 3683 C C . HIS B 1 107 ? 14.406 -27.484 -11.234 1 98.69 107 HIS B C 1
ATOM 3685 O O . HIS B 1 107 ? 14.891 -27.844 -10.156 1 98.69 107 HIS B O 1
ATOM 3691 N N . THR B 1 108 ? 14.938 -27.734 -12.445 1 98.81 108 THR B N 1
ATOM 3692 C CA . THR B 1 108 ? 16.188 -28.469 -12.531 1 98.81 108 THR B CA 1
ATOM 3693 C C . THR B 1 108 ? 17.281 -27.625 -13.18 1 98.81 108 THR B C 1
ATOM 3695 O O . THR B 1 108 ? 18.281 -28.141 -13.648 1 98.81 108 THR B O 1
ATOM 3698 N N . SER B 1 109 ? 17.125 -26.312 -13.242 1 98.69 109 SER B N 1
ATOM 3699 C CA . SER B 1 109 ? 18.062 -25.422 -13.914 1 98.69 109 SER B CA 1
ATOM 3700 C C . SER B 1 109 ? 19.328 -25.219 -13.078 1 98.69 109 SER B C 1
ATOM 3702 O O . SER B 1 109 ? 20.406 -24.922 -13.625 1 98.69 109 SER B O 1
ATOM 3704 N N . GLY B 1 110 ? 19.156 -25.234 -11.773 1 98.44 110 GLY B N 1
ATOM 3705 C CA . GLY B 1 110 ? 20.266 -25.016 -10.867 1 98.44 110 GLY B CA 1
ATOM 3706 C C . GLY B 1 110 ? 20.609 -23.547 -10.695 1 98.44 110 GLY B C 1
ATOM 3707 O O . GLY B 1 110 ? 21.469 -23.188 -9.891 1 98.44 110 GLY B O 1
ATOM 3708 N N . ILE B 1 111 ? 20 -22.594 -11.336 1 98.62 111 ILE B N 1
ATOM 3709 C CA . ILE B 1 111 ? 20.328 -21.188 -11.258 1 98.62 111 ILE B CA 1
ATOM 3710 C C . ILE B 1 111 ? 20.047 -20.656 -9.852 1 98.62 111 ILE B C 1
ATOM 3712 O O . ILE B 1 111 ? 19.219 -21.234 -9.125 1 98.62 111 ILE B O 1
ATOM 3716 N N . GLY B 1 112 ? 20.734 -19.625 -9.469 1 98.25 112 GLY B N 1
ATOM 3717 C CA . GLY B 1 112 ? 20.438 -18.969 -8.203 1 98.25 112 GLY B CA 1
ATOM 3718 C C . GLY B 1 112 ? 19.094 -18.266 -8.195 1 98.25 112 GLY B C 1
ATOM 3719 O O . GLY B 1 112 ? 18.719 -17.641 -9.195 1 98.25 112 GLY B O 1
ATOM 3720 N N . ASP B 1 113 ? 18.422 -18.406 -7.082 1 98.31 113 ASP B N 1
ATOM 3721 C CA . ASP B 1 113 ? 17.156 -17.703 -6.918 1 98.31 113 ASP B CA 1
ATOM 3722 C C . ASP B 1 113 ? 17.344 -16.328 -6.289 1 98.31 113 ASP B C 1
ATOM 3724 O O . ASP B 1 113 ? 18.391 -16.062 -5.68 1 98.31 113 ASP B O 1
ATOM 3728 N N . ASP B 1 114 ? 16.406 -15.391 -6.5 1 96.94 114 ASP B N 1
ATOM 3729 C CA . ASP B 1 114 ? 16.516 -14.094 -5.836 1 96.94 114 ASP B CA 1
ATOM 3730 C C . ASP B 1 114 ? 16.438 -14.25 -4.316 1 96.94 114 ASP B C 1
ATOM 3732 O O . ASP B 1 114 ? 17.203 -13.617 -3.582 1 96.94 114 ASP B O 1
ATOM 3736 N N . ALA B 1 115 ? 15.523 -15.039 -3.834 1 95.75 115 ALA B N 1
ATOM 3737 C CA . ALA B 1 115 ? 15.484 -15.547 -2.463 1 95.75 115 ALA B CA 1
ATOM 3738 C C . ALA B 1 115 ? 15.398 -17.062 -2.443 1 95.75 115 ALA B C 1
ATOM 3740 O O . ALA B 1 115 ? 14.383 -17.641 -2.85 1 95.75 115 ALA B O 1
ATOM 3741 N N . ASP B 1 116 ? 16.406 -17.688 -1.994 1 95.56 116 ASP B N 1
ATOM 3742 C CA . ASP B 1 116 ? 16.438 -19.141 -1.928 1 95.56 116 ASP B CA 1
ATOM 3743 C C . ASP B 1 116 ? 15.664 -19.656 -0.714 1 95.56 116 ASP B C 1
ATOM 3745 O O . ASP B 1 116 ? 16.234 -19.844 0.361 1 95.56 116 ASP B O 1
ATOM 3749 N N . GLU B 1 117 ? 14.461 -19.984 -0.945 1 90.69 117 GLU B N 1
ATOM 3750 C CA . GLU B 1 117 ? 13.578 -20.391 0.148 1 90.69 117 GLU B CA 1
ATOM 3751 C C . GLU B 1 117 ? 14.031 -21.703 0.776 1 90.69 117 GLU B C 1
ATOM 3753 O O . GLU B 1 117 ? 13.844 -21.922 1.975 1 90.69 117 GLU B O 1
ATOM 3758 N N . GLU B 1 118 ? 14.555 -22.578 0.015 1 92.44 118 GLU B N 1
ATOM 3759 C CA . GLU B 1 118 ? 15.047 -23.844 0.54 1 92.44 118 GLU B CA 1
ATOM 3760 C C . GLU B 1 118 ? 16.266 -23.641 1.432 1 92.44 118 GLU B C 1
ATOM 3762 O O . GLU B 1 118 ? 16.578 -24.5 2.264 1 92.44 118 GLU B O 1
ATOM 3767 N N . ALA B 1 119 ? 16.953 -22.547 1.251 1 93.44 119 ALA B N 1
ATOM 3768 C CA . ALA B 1 119 ? 18.078 -22.188 2.111 1 93.44 119 ALA B CA 1
ATOM 3769 C C . ALA B 1 119 ? 17.625 -21.359 3.305 1 93.44 119 ALA B C 1
ATOM 3771 O O . ALA B 1 119 ? 18.438 -20.922 4.125 1 93.44 119 ALA B O 1
ATOM 3772 N N . GLY B 1 120 ? 16.375 -21.094 3.389 1 92.75 120 GLY B N 1
ATOM 3773 C CA . GLY B 1 120 ? 15.836 -20.375 4.535 1 92.75 120 GLY B CA 1
ATOM 3774 C C . GLY B 1 120 ? 15.711 -18.891 4.312 1 92.75 120 GLY B C 1
ATOM 3775 O O . GLY B 1 120 ? 15.398 -18.141 5.242 1 92.75 120 GLY B O 1
ATOM 3776 N N . GLU B 1 121 ? 16 -18.438 3.104 1 94.44 121 GLU B N 1
ATOM 3777 C CA . GLU B 1 121 ? 15.875 -17 2.816 1 94.44 121 GLU B CA 1
ATOM 3778 C C . GLU B 1 121 ? 14.414 -16.594 2.682 1 94.44 121 GLU B C 1
ATOM 3780 O O . GLU B 1 121 ? 13.578 -17.375 2.221 1 94.44 121 GLU B O 1
ATOM 3785 N N . GLU B 1 122 ? 14.117 -15.391 3.117 1 93.94 122 GLU B N 1
ATOM 3786 C CA . GLU B 1 122 ? 12.773 -14.828 3.004 1 93.94 122 GLU B CA 1
ATOM 3787 C C . GLU B 1 122 ? 12.695 -13.828 1.854 1 93.94 122 GLU B C 1
ATOM 3789 O O . GLU B 1 122 ? 13.5 -12.898 1.772 1 93.94 122 GLU B O 1
ATOM 3794 N N . TYR B 1 123 ? 11.734 -14.023 1.06 1 95.62 123 TYR B N 1
ATOM 3795 C CA . TYR B 1 123 ? 11.57 -13.156 -0.104 1 95.62 123 TYR B CA 1
ATOM 3796 C C . TYR B 1 123 ? 11.352 -11.711 0.319 1 95.62 123 TYR B C 1
ATOM 3798 O O . TYR B 1 123 ? 11.906 -10.789 -0.292 1 95.62 123 TYR B O 1
ATOM 3806 N N . GLU B 1 124 ? 10.617 -11.461 1.391 1 96.12 124 GLU B N 1
ATOM 3807 C CA . GLU B 1 124 ? 10.281 -10.125 1.858 1 96.12 124 GLU B CA 1
ATOM 3808 C C . GLU B 1 124 ? 11.539 -9.352 2.27 1 96.12 124 GLU B C 1
ATOM 3810 O O . GLU B 1 124 ? 11.555 -8.125 2.225 1 96.12 124 GLU B O 1
ATOM 3815 N N . ASP B 1 125 ? 12.602 -10.031 2.592 1 96.44 125 ASP B N 1
ATOM 3816 C CA . ASP B 1 125 ? 13.82 -9.383 3.072 1 96.44 125 ASP B CA 1
ATOM 3817 C C . ASP B 1 125 ? 14.5 -8.586 1.96 1 96.44 125 ASP B C 1
ATOM 3819 O O . ASP B 1 125 ? 15.227 -7.629 2.23 1 96.44 125 ASP B O 1
ATOM 3823 N N . ILE B 1 126 ? 14.242 -8.984 0.725 1 95.94 126 ILE B N 1
ATOM 3824 C CA . ILE B 1 126 ? 14.82 -8.289 -0.42 1 95.94 126 ILE B CA 1
ATOM 3825 C C . ILE B 1 126 ? 14.391 -6.82 -0.402 1 95.94 126 ILE B C 1
ATOM 3827 O O . ILE B 1 126 ? 15.164 -5.938 -0.776 1 95.94 126 ILE B O 1
ATOM 3831 N N . TRP B 1 127 ? 13.273 -6.57 0.098 1 96.94 127 TRP B N 1
ATOM 3832 C CA . TRP B 1 127 ? 12.625 -5.277 -0.096 1 96.94 127 TRP B CA 1
ATOM 3833 C C . TRP B 1 127 ? 12.883 -4.355 1.091 1 96.94 127 TRP B C 1
ATOM 3835 O O . TRP B 1 127 ? 12.375 -3.232 1.134 1 96.94 127 TRP B O 1
ATOM 3845 N N . ARG B 1 128 ? 13.594 -4.785 2.045 1 93.81 128 ARG B N 1
ATOM 3846 C CA . ARG B 1 128 ? 13.953 -3.941 3.18 1 93.81 128 ARG B CA 1
ATOM 3847 C C . ARG B 1 128 ? 14.797 -2.75 2.729 1 93.81 128 ARG B C 1
ATOM 3849 O O . ARG B 1 128 ? 14.633 -1.642 3.244 1 93.81 128 ARG B O 1
ATOM 3856 N N . GLU B 1 129 ? 15.586 -2.984 1.708 1 91.94 129 GLU B N 1
ATOM 3857 C CA . GLU B 1 129 ? 16.5 -1.93 1.274 1 91.94 129 GLU B CA 1
ATOM 3858 C C . GLU B 1 129 ? 16.141 -1.434 -0.124 1 91.94 129 GLU B C 1
ATOM 3860 O O . GLU B 1 129 ? 16.625 -0.381 -0.555 1 91.94 129 GLU B O 1
ATOM 3865 N N . LYS B 1 130 ? 15.344 -2.164 -0.818 1 95.31 130 LYS B N 1
ATOM 3866 C CA . LYS B 1 130 ? 14.914 -1.835 -2.174 1 95.31 130 LYS B CA 1
ATOM 3867 C C . LYS B 1 130 ? 13.414 -1.555 -2.219 1 95.31 130 LYS B C 1
ATOM 3869 O O . LYS B 1 130 ? 12.617 -2.309 -1.656 1 95.31 130 LYS B O 1
ATOM 3874 N N . PRO B 1 131 ? 13.062 -0.415 -2.898 1 98 131 PRO B N 1
ATOM 3875 C CA . PRO B 1 131 ? 11.617 -0.216 -3.029 1 98 131 PRO B CA 1
ATOM 3876 C C . PRO B 1 131 ? 10.922 -1.363 -3.764 1 98 131 PRO B C 1
ATOM 3878 O O . PRO B 1 131 ? 11.234 -1.63 -4.926 1 98 131 PRO B O 1
ATOM 3881 N N . ASN B 1 132 ? 10.016 -1.994 -3.088 1 98.19 132 ASN B N 1
ATOM 3882 C CA . ASN B 1 132 ? 9.328 -3.113 -3.725 1 98.19 132 ASN B CA 1
ATOM 3883 C C . ASN B 1 132 ? 8.586 -2.672 -4.984 1 98.19 132 ASN B C 1
ATOM 3885 O O . ASN B 1 132 ? 8.422 -3.455 -5.918 1 98.19 132 ASN B O 1
ATOM 3889 N N . TYR B 1 133 ? 8.18 -1.421 -5.043 1 98.12 133 TYR B N 1
ATOM 3890 C CA . TYR B 1 133 ? 7.383 -0.889 -6.145 1 98.12 133 TYR B CA 1
ATOM 3891 C C . TYR B 1 133 ? 8.273 -0.483 -7.312 1 98.12 133 TYR B C 1
ATOM 3893 O O . TYR B 1 133 ? 7.793 0.047 -8.312 1 98.12 133 TYR B O 1
ATOM 3901 N N . SER B 1 134 ? 9.609 -0.684 -7.215 1 97.25 134 SER B N 1
ATOM 3902 C CA . SER B 1 134 ? 10.523 -0.429 -8.32 1 97.25 134 SER B CA 1
ATOM 3903 C C . SER B 1 134 ? 10.508 -1.573 -9.328 1 97.25 134 SER B C 1
ATOM 3905 O O . SER B 1 134 ? 11.016 -1.435 -10.438 1 97.25 134 SER B O 1
ATOM 3907 N N . VAL B 1 135 ? 9.961 -2.723 -9.016 1 98 135 VAL B N 1
ATOM 3908 C CA . VAL B 1 135 ? 9.875 -3.898 -9.875 1 98 135 VAL B CA 1
ATOM 3909 C C . VAL B 1 135 ? 8.445 -4.059 -10.398 1 98 135 VAL B C 1
ATOM 3911 O O . VAL B 1 135 ? 7.562 -4.512 -9.672 1 98 135 VAL B O 1
ATOM 3914 N N . ARG B 1 136 ? 8.234 -3.732 -11.672 1 98 136 ARG B N 1
ATOM 3915 C CA . ARG B 1 136 ? 6.883 -3.752 -12.219 1 98 136 ARG B CA 1
ATOM 3916 C C . ARG B 1 136 ? 6.828 -4.547 -13.516 1 98 136 ARG B C 1
ATOM 3918 O O . ARG B 1 136 ? 5.793 -5.125 -13.859 1 98 136 ARG B O 1
ATOM 3925 N N . GLU B 1 137 ? 7.941 -4.531 -14.273 1 98.44 137 GLU B N 1
ATOM 3926 C CA . GLU B 1 137 ? 8.039 -5.32 -15.492 1 98.44 137 GLU B CA 1
ATOM 3927 C C . GLU B 1 137 ? 8.852 -6.594 -15.266 1 98.44 137 GLU B C 1
ATOM 3929 O O . GLU B 1 137 ? 9.703 -6.641 -14.383 1 98.44 137 GLU B O 1
ATOM 3934 N N . THR B 1 138 ? 8.625 -7.555 -16.125 1 98.75 138 THR B N 1
ATOM 3935 C CA . THR B 1 138 ? 9.305 -8.836 -15.961 1 98.75 138 THR B CA 1
ATOM 3936 C C . THR B 1 138 ? 10.82 -8.648 -15.953 1 98.75 138 THR B C 1
ATOM 3938 O O . THR B 1 138 ? 11.523 -9.258 -15.141 1 98.75 138 THR B O 1
ATOM 3941 N N . VAL B 1 139 ? 11.328 -7.758 -16.766 1 98.31 139 VAL B N 1
ATOM 3942 C CA . VAL B 1 139 ? 12.758 -7.551 -16.953 1 98.31 139 VAL B CA 1
ATOM 3943 C C . VAL B 1 139 ? 13.352 -6.914 -15.695 1 98.31 139 VAL B C 1
ATOM 3945 O O . VAL B 1 139 ? 14.547 -7.051 -15.43 1 98.31 139 VAL B O 1
ATOM 3948 N N . ASP B 1 140 ? 12.508 -6.25 -14.891 1 98.12 140 ASP B N 1
ATOM 3949 C CA . ASP B 1 140 ? 12.977 -5.535 -13.711 1 98.12 140 ASP B CA 1
ATOM 3950 C C . ASP B 1 140 ? 13.531 -6.504 -12.664 1 98.12 140 ASP B C 1
ATOM 3952 O O . ASP B 1 140 ? 14.227 -6.094 -11.734 1 98.12 140 ASP B O 1
ATOM 3956 N N . PHE B 1 141 ? 13.273 -7.793 -12.781 1 98.19 141 PHE B N 1
ATOM 3957 C CA . PHE B 1 141 ? 13.672 -8.789 -11.797 1 98.19 141 PHE B CA 1
ATOM 3958 C C . PHE B 1 141 ? 15.117 -9.227 -12.023 1 98.19 141 PHE B C 1
ATOM 3960 O O . PHE B 1 141 ? 15.742 -9.797 -11.133 1 98.19 141 PHE B O 1
ATOM 3967 N N . LEU B 1 142 ? 15.695 -9.023 -13.164 1 98.06 142 LEU B N 1
ATOM 3968 C CA . LEU B 1 142 ? 16.938 -9.633 -13.617 1 98.06 142 LEU B CA 1
ATOM 3969 C C . LEU B 1 142 ? 18.094 -9.289 -12.68 1 98.06 142 LEU B C 1
ATOM 3971 O O . LEU B 1 142 ? 18.844 -10.18 -12.258 1 98.06 142 LEU B O 1
ATOM 3975 N N . PRO B 1 143 ? 18.219 -8 -12.266 1 96.38 143 PRO B N 1
ATOM 3976 C CA . PRO B 1 143 ? 19.391 -7.645 -11.445 1 96.38 143 PRO B CA 1
ATOM 3977 C C . PRO B 1 143 ? 19.453 -8.43 -10.141 1 96.38 143 PRO B C 1
ATOM 3979 O O . PRO B 1 143 ? 20.531 -8.562 -9.547 1 96.38 143 PRO B O 1
ATOM 3982 N N . GLN B 1 144 ? 18.375 -9.008 -9.742 1 96.38 144 GLN B N 1
ATOM 3983 C CA . GLN B 1 144 ? 18.312 -9.641 -8.422 1 96.38 144 GLN B CA 1
ATOM 3984 C C . GLN B 1 144 ? 18.906 -11.047 -8.461 1 96.38 144 GLN B C 1
ATOM 3986 O O . GLN B 1 144 ? 19.156 -11.641 -7.41 1 96.38 144 GLN B O 1
ATOM 3991 N N . PHE B 1 145 ? 19.141 -11.57 -9.695 1 97.5 145 PHE B N 1
ATOM 3992 C CA . PHE B 1 145 ? 19.516 -12.977 -9.617 1 97.5 145 PHE B CA 1
ATOM 3993 C C . PHE B 1 145 ? 20.484 -13.344 -10.734 1 97.5 145 PHE B C 1
ATOM 3995 O O . PHE B 1 145 ? 21.125 -14.391 -10.688 1 97.5 145 PHE B O 1
ATOM 4002 N N . ILE B 1 146 ? 20.656 -12.594 -11.805 1 97.38 146 ILE B N 1
ATOM 4003 C CA . ILE B 1 146 ? 21.344 -13.055 -13.016 1 97.38 146 ILE B CA 1
ATOM 4004 C C . ILE B 1 146 ? 22.828 -13.297 -12.711 1 97.38 146 ILE B C 1
ATOM 4006 O O . ILE B 1 146 ? 23.5 -14.039 -13.43 1 97.38 146 ILE B O 1
ATOM 4010 N N . ASN B 1 147 ? 23.344 -12.703 -11.617 1 97.94 147 ASN B N 1
ATOM 4011 C CA . ASN B 1 147 ? 24.766 -12.867 -11.297 1 97.94 147 ASN B CA 1
ATOM 4012 C C . ASN B 1 147 ? 24.953 -13.758 -10.07 1 97.94 147 ASN B C 1
ATOM 4014 O O . ASN B 1 147 ? 26.078 -13.875 -9.555 1 97.94 147 ASN B O 1
ATOM 4018 N N . LYS B 1 148 ? 23.938 -14.352 -9.57 1 97.88 148 LYS B N 1
ATOM 4019 C CA . LYS B 1 148 ? 24.062 -15.25 -8.43 1 97.88 148 LYS B CA 1
ATOM 4020 C C . LYS B 1 148 ? 24.734 -16.562 -8.836 1 97.88 148 LYS B C 1
ATOM 4022 O O . LYS B 1 148 ? 24.594 -17.016 -9.977 1 97.88 148 LYS B O 1
ATOM 4027 N N . LYS B 1 149 ? 25.438 -17.156 -7.863 1 97.31 149 LYS B N 1
ATOM 4028 C CA . LYS B 1 149 ? 26.094 -18.453 -8.094 1 97.31 149 LYS B CA 1
ATOM 4029 C C . LYS B 1 149 ? 25.047 -19.562 -8.258 1 97.31 149 LYS B C 1
ATOM 4031 O O . LYS B 1 149 ? 24.125 -19.672 -7.461 1 97.31 149 LYS B O 1
ATOM 4036 N N . PRO B 1 150 ? 25.172 -20.391 -9.297 1 98.12 150 PRO B N 1
ATOM 4037 C CA . PRO B 1 150 ? 24.266 -21.531 -9.438 1 98.12 150 PRO B CA 1
ATOM 4038 C C . PRO B 1 150 ? 24.422 -22.547 -8.305 1 98.12 150 PRO B C 1
ATOM 4040 O O . PRO B 1 150 ? 25.516 -22.688 -7.734 1 98.12 150 PRO B O 1
ATOM 4043 N N . ASN B 1 151 ? 23.406 -23.219 -8.016 1 98.12 151 ASN B N 1
ATOM 4044 C CA . ASN B 1 151 ? 23.406 -24.25 -6.977 1 98.12 151 ASN B CA 1
ATOM 4045 C C . ASN B 1 151 ? 24.016 -25.562 -7.484 1 98.12 151 ASN B C 1
ATOM 4047 O O . ASN B 1 151 ? 24.609 -26.312 -6.711 1 98.12 151 ASN B O 1
ATOM 4051 N N . PHE B 1 152 ? 23.844 -25.953 -8.75 1 98.38 152 PHE B N 1
ATOM 4052 C CA . PHE B 1 152 ? 24.344 -27.156 -9.414 1 98.38 152 PHE B CA 1
ATOM 4053 C C . PHE B 1 152 ? 24.234 -27.016 -10.93 1 98.38 152 PHE B C 1
ATOM 4055 O O . PHE B 1 152 ? 23.641 -26.062 -11.43 1 98.38 152 PHE B O 1
ATOM 4062 N N . GLU B 1 153 ? 24.781 -27.953 -11.672 1 98.44 153 GLU B N 1
ATOM 4063 C CA . GLU B 1 153 ? 24.703 -27.938 -13.133 1 98.44 153 GLU B CA 1
ATOM 4064 C C . GLU B 1 153 ? 23.297 -28.281 -13.617 1 98.44 153 GLU B C 1
ATOM 4066 O O . GLU B 1 153 ? 22.594 -29.078 -12.992 1 98.44 153 GLU B O 1
ATOM 4071 N N . PRO B 1 154 ? 22.953 -27.641 -14.719 1 98.69 154 PRO B N 1
ATOM 4072 C CA . PRO B 1 154 ? 21.609 -27.922 -15.242 1 98.69 154 PRO B CA 1
ATOM 4073 C C . PRO B 1 154 ? 21.344 -29.422 -15.383 1 98.69 154 PRO B C 1
ATOM 4075 O O . PRO B 1 154 ? 22.172 -30.156 -15.922 1 98.69 154 PRO B O 1
ATOM 4078 N N . GLY B 1 155 ? 20.219 -29.859 -14.828 1 98.38 155 GLY B N 1
ATOM 4079 C CA . GLY B 1 155 ? 19.781 -31.234 -14.969 1 98.38 155 GLY B CA 1
ATOM 4080 C C . GLY B 1 155 ? 20.375 -32.156 -13.922 1 98.38 155 GLY B C 1
ATOM 4081 O O . GLY B 1 155 ? 20.047 -33.344 -13.875 1 98.38 155 GLY B O 1
ATOM 4082 N N . LYS B 1 156 ? 21.203 -31.672 -13.055 1 98.31 156 LYS B N 1
ATOM 4083 C CA . LYS B 1 156 ? 21.922 -32.531 -12.125 1 98.31 156 LYS B CA 1
ATOM 4084 C C . LYS B 1 156 ? 21.297 -32.5 -10.734 1 98.31 156 LYS B C 1
ATOM 4086 O O . LYS B 1 156 ? 21.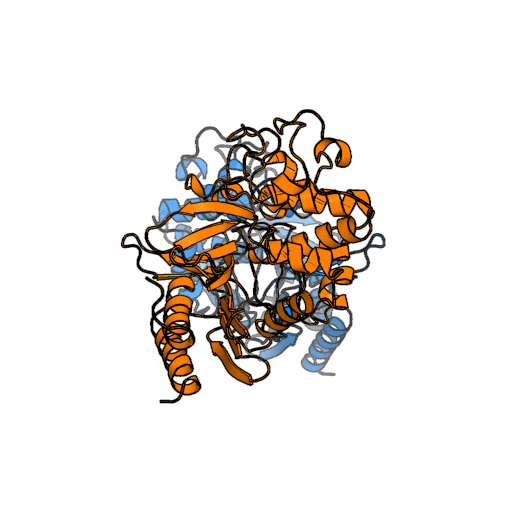812 -33.094 -9.789 1 98.31 156 LYS B O 1
ATOM 4091 N N . GLY B 1 157 ? 20.203 -31.812 -10.617 1 97.94 157 GLY B N 1
ATOM 4092 C CA . GLY B 1 157 ? 19.469 -31.688 -9.367 1 97.94 157 GLY B CA 1
ATOM 4093 C C . GLY B 1 157 ? 18.078 -31.109 -9.547 1 97.94 157 GLY B C 1
ATOM 4094 O O . GLY B 1 157 ? 17.641 -30.875 -10.672 1 97.94 157 GLY B O 1
ATOM 4095 N N . CYS B 1 158 ? 17.406 -31.047 -8.461 1 98.19 158 CYS B N 1
ATOM 4096 C CA . CYS B 1 158 ? 16.078 -30.453 -8.422 1 98.19 158 CYS B CA 1
ATOM 4097 C C . CYS B 1 158 ? 15.922 -29.547 -7.211 1 98.19 158 CYS B C 1
ATOM 4099 O O . CYS B 1 158 ? 15.984 -30 -6.07 1 98.19 158 CYS B O 1
ATOM 4101 N N . ARG B 1 159 ? 15.766 -28.266 -7.453 1 97.81 159 ARG B N 1
ATOM 4102 C CA . ARG B 1 159 ? 15.617 -27.25 -6.406 1 97.81 159 ARG B CA 1
ATOM 4103 C C . ARG B 1 159 ? 14.641 -26.172 -6.832 1 97.81 159 ARG B C 1
ATOM 4105 O O . ARG B 1 159 ? 14.812 -25.547 -7.883 1 97.81 159 ARG B O 1
ATOM 4112 N N . TYR B 1 160 ? 13.664 -26.047 -6.016 1 97.06 160 TYR B N 1
ATOM 4113 C CA . TYR B 1 160 ? 12.617 -25.078 -6.312 1 97.06 160 TYR B CA 1
ATOM 4114 C C . TYR B 1 160 ? 13.203 -23.688 -6.559 1 97.06 160 TYR B C 1
ATOM 4116 O O . TYR B 1 160 ? 14.031 -23.219 -5.777 1 97.06 160 TYR B O 1
ATOM 4124 N N . ASN B 1 161 ? 12.797 -23.062 -7.641 1 98.12 161 ASN B N 1
ATOM 4125 C CA . ASN B 1 161 ? 13.359 -21.781 -8.07 1 98.12 161 ASN B CA 1
ATOM 4126 C C . ASN B 1 161 ? 12.281 -20.859 -8.648 1 98.12 161 ASN B C 1
ATOM 4128 O O . ASN B 1 161 ? 11.664 -21.172 -9.664 1 98.12 161 ASN B O 1
ATOM 4132 N N . ASN B 1 162 ? 12.094 -19.688 -8.016 1 98.38 162 ASN B N 1
ATOM 4133 C CA . ASN B 1 162 ? 11.078 -18.75 -8.453 1 98.38 162 ASN B CA 1
ATOM 4134 C C . ASN B 1 162 ? 11.469 -18.047 -9.758 1 98.38 162 ASN B C 1
ATOM 4136 O O . ASN B 1 162 ? 10.688 -18 -10.703 1 98.38 162 ASN B O 1
ATOM 4140 N N . VAL B 1 163 ? 12.695 -17.578 -9.891 1 98.56 163 VAL B N 1
ATOM 4141 C CA . VAL B 1 163 ? 13.094 -16.672 -10.969 1 98.56 163 VAL B CA 1
ATOM 4142 C C . VAL B 1 163 ? 13.266 -17.469 -12.266 1 98.56 163 VAL B C 1
ATOM 4144 O O . VAL B 1 163 ? 13.328 -16.875 -13.352 1 98.56 163 VAL B O 1
ATOM 4147 N N . ALA B 1 164 ? 13.32 -18.797 -12.148 1 98.81 164 ALA B N 1
ATOM 4148 C CA . ALA B 1 164 ? 13.211 -19.609 -13.367 1 98.81 164 ALA B CA 1
ATOM 4149 C C . ALA B 1 164 ? 11.953 -19.25 -14.148 1 98.81 164 ALA B C 1
ATOM 4151 O O . ALA B 1 164 ? 11.977 -19.188 -15.383 1 98.81 164 ALA B O 1
ATOM 4152 N N . PHE B 1 165 ? 10.922 -18.953 -13.453 1 98.94 165 PHE B N 1
ATOM 4153 C CA . PHE B 1 165 ? 9.664 -18.625 -14.109 1 98.94 165 PHE B CA 1
ATOM 4154 C C . PHE B 1 165 ? 9.672 -17.188 -14.602 1 98.94 165 PHE B C 1
ATOM 4156 O O . PHE B 1 165 ? 8.984 -16.844 -15.57 1 98.94 165 PHE B O 1
ATOM 4163 N N . VAL B 1 166 ? 10.43 -16.328 -13.961 1 98.88 166 VAL B N 1
ATOM 4164 C CA . VAL B 1 166 ? 10.648 -14.992 -14.516 1 98.88 166 VAL B CA 1
ATOM 4165 C C . VAL B 1 166 ? 11.297 -15.102 -15.891 1 98.88 166 VAL B C 1
ATOM 4167 O O . VAL B 1 166 ? 10.867 -14.445 -16.844 1 98.88 166 VAL B O 1
ATOM 4170 N N . LEU B 1 167 ? 12.32 -15.953 -16 1 98.88 167 LEU B N 1
ATOM 4171 C CA . LEU B 1 167 ? 12.961 -16.188 -17.297 1 98.88 167 LEU B CA 1
ATOM 4172 C C . LEU B 1 167 ? 11.953 -16.719 -18.297 1 98.88 167 LEU B C 1
ATOM 4174 O O . LEU B 1 167 ? 11.953 -16.297 -19.469 1 98.88 167 LEU B O 1
ATOM 4178 N N . LEU B 1 168 ? 11.086 -17.656 -17.859 1 98.94 168 LEU B N 1
ATOM 4179 C CA . LEU B 1 168 ? 10.055 -18.188 -18.75 1 98.94 168 LEU B CA 1
ATOM 4180 C C . LEU B 1 168 ? 9.125 -17.078 -19.234 1 98.94 168 LEU B C 1
ATOM 4182 O O . LEU B 1 168 ? 8.711 -17.062 -20.391 1 98.94 168 LEU B O 1
ATOM 4186 N N . GLY B 1 169 ? 8.75 -16.172 -18.312 1 98.94 169 GLY B N 1
ATOM 4187 C CA . GLY B 1 169 ? 7.957 -15.016 -18.719 1 98.94 169 GLY B CA 1
ATOM 4188 C C . GLY B 1 169 ? 8.641 -14.172 -19.781 1 98.94 169 GLY B C 1
ATOM 4189 O O . GLY B 1 169 ? 8.008 -13.727 -20.734 1 98.94 169 GLY B O 1
ATOM 4190 N N . LEU B 1 170 ? 9.953 -13.93 -19.594 1 98.88 170 LEU B N 1
ATOM 4191 C CA . LEU B 1 170 ? 10.719 -13.164 -20.578 1 98.88 170 LEU B CA 1
ATOM 4192 C C . LEU B 1 170 ? 10.766 -13.891 -21.906 1 98.88 170 LEU B C 1
ATOM 4194 O O . LEU B 1 170 ? 10.758 -13.25 -22.969 1 98.88 170 LEU B O 1
ATOM 4198 N N . VAL B 1 171 ? 10.836 -15.211 -21.922 1 98.94 171 VAL B N 1
ATOM 4199 C CA . VAL B 1 171 ? 10.789 -16 -23.141 1 98.94 171 VAL B CA 1
ATOM 4200 C C . VAL B 1 171 ? 9.469 -15.75 -23.859 1 98.94 171 VAL B C 1
ATOM 4202 O O . VAL B 1 171 ? 9.453 -15.539 -25.078 1 98.94 171 VAL B O 1
ATOM 4205 N N . ILE B 1 172 ? 8.352 -15.781 -23.125 1 98.94 172 ILE B N 1
ATOM 4206 C CA . ILE B 1 172 ? 7.043 -15.508 -23.719 1 98.94 172 ILE B CA 1
ATOM 4207 C C . ILE B 1 172 ? 7.055 -14.133 -24.375 1 98.94 172 ILE B C 1
ATOM 4209 O O . ILE B 1 172 ? 6.621 -13.992 -25.531 1 98.94 172 ILE B O 1
ATOM 4213 N N . GLU B 1 173 ? 7.574 -13.156 -23.625 1 98.88 173 GLU B N 1
ATOM 4214 C CA . GLU B 1 173 ? 7.617 -11.805 -24.172 1 98.88 173 GLU B CA 1
ATOM 4215 C C . GLU B 1 173 ? 8.461 -11.75 -25.453 1 98.88 173 GLU B C 1
ATOM 4217 O O . GLU B 1 173 ? 8.055 -11.141 -26.438 1 98.88 173 GLU B O 1
ATOM 4222 N N . LYS B 1 174 ? 9.609 -12.383 -25.438 1 98.75 174 LYS B N 1
ATOM 4223 C CA . LYS B 1 174 ? 10.531 -12.359 -26.578 1 98.75 174 LYS B CA 1
ATOM 4224 C C . LYS B 1 174 ? 9.914 -13.008 -27.797 1 98.75 174 LYS B C 1
ATOM 4226 O O . LYS B 1 174 ? 9.992 -12.469 -28.906 1 98.75 174 LYS B O 1
ATOM 4231 N N . ILE B 1 175 ? 9.305 -14.156 -27.641 1 98.75 175 ILE B N 1
ATOM 4232 C CA . ILE B 1 175 ? 8.812 -14.969 -28.75 1 98.75 175 ILE B CA 1
ATOM 4233 C C . ILE B 1 175 ? 7.543 -14.336 -29.328 1 98.75 175 ILE B C 1
ATOM 4235 O O . ILE B 1 175 ? 7.332 -14.352 -30.547 1 98.75 175 ILE B O 1
ATOM 4239 N N . THR B 1 176 ? 6.68 -13.695 -28.516 1 98.62 176 THR B N 1
ATOM 4240 C CA . THR B 1 176 ? 5.359 -13.266 -28.953 1 98.62 176 THR B CA 1
ATOM 4241 C C . THR B 1 176 ? 5.352 -11.766 -29.25 1 98.62 176 THR B C 1
ATOM 4243 O O . THR B 1 176 ? 4.434 -11.266 -29.906 1 98.62 176 THR B O 1
ATOM 4246 N N . GLY B 1 177 ? 6.332 -11.039 -28.625 1 98.31 177 GLY B N 1
ATOM 4247 C CA . GLY B 1 177 ? 6.34 -9.594 -28.75 1 98.31 177 GLY B CA 1
ATOM 4248 C C . GLY B 1 177 ? 5.336 -8.914 -27.844 1 98.31 177 GLY B C 1
ATOM 4249 O O . GLY B 1 177 ? 5.145 -7.695 -27.922 1 98.31 177 GLY B O 1
ATOM 4250 N N . ARG B 1 178 ? 4.672 -9.656 -27.062 1 98.25 178 ARG B N 1
ATOM 4251 C CA . ARG B 1 178 ? 3.672 -9.133 -26.141 1 98.25 178 ARG B CA 1
ATOM 4252 C C . ARG B 1 178 ? 4.184 -9.156 -24.703 1 98.25 178 ARG B C 1
ATOM 4254 O O . ARG B 1 178 ? 5.012 -10 -24.344 1 98.25 178 ARG B O 1
ATOM 4261 N N . LYS B 1 179 ? 3.635 -8.227 -23.891 1 98.75 179 LYS B N 1
ATOM 4262 C CA . LYS B 1 179 ? 3.941 -8.297 -22.469 1 98.75 179 LYS B CA 1
ATOM 4263 C C . LYS B 1 179 ? 3.385 -9.57 -21.844 1 98.75 179 LYS B C 1
ATOM 4265 O O . LYS B 1 179 ? 2.303 -10.031 -22.219 1 98.75 179 LYS B O 1
ATOM 4270 N N . TYR B 1 180 ? 4.105 -10.086 -20.875 1 98.81 180 TYR B N 1
ATOM 4271 C CA . TYR B 1 180 ? 3.758 -11.352 -20.25 1 98.81 180 TYR B CA 1
ATOM 4272 C C . TYR B 1 180 ? 2.316 -11.336 -19.75 1 98.81 180 TYR B C 1
ATOM 4274 O O . TYR B 1 180 ? 1.53 -12.227 -20.094 1 98.81 180 TYR B O 1
ATOM 4282 N N . ARG B 1 181 ? 1.944 -10.336 -18.984 1 98.94 181 ARG B N 1
ATOM 4283 C CA . ARG B 1 181 ? 0.63 -10.289 -18.344 1 98.94 181 ARG B CA 1
ATOM 4284 C C . ARG B 1 181 ? -0.479 -10.203 -19.391 1 98.94 181 ARG B C 1
ATOM 4286 O O . ARG B 1 181 ? -1.532 -10.828 -19.234 1 98.94 181 ARG B O 1
ATOM 4293 N N . GLU B 1 182 ? -0.231 -9.469 -20.438 1 98.62 182 GLU B N 1
ATOM 4294 C CA . GLU B 1 182 ? -1.211 -9.352 -21.516 1 98.62 182 GLU B CA 1
ATOM 4295 C C . GLU B 1 182 ? -1.389 -10.688 -22.234 1 98.62 182 GLU B C 1
ATOM 4297 O O . GLU B 1 182 ? -2.512 -11.078 -22.562 1 98.62 182 GLU B O 1
ATOM 4302 N N . TYR B 1 183 ? -0.301 -11.328 -22.5 1 98.81 183 TYR B N 1
ATOM 4303 C CA . TYR B 1 183 ? -0.364 -12.625 -23.172 1 98.81 183 TYR B CA 1
ATOM 4304 C C . TYR B 1 183 ? -1.152 -13.633 -22.344 1 98.81 183 TYR B C 1
ATOM 4306 O O . TYR B 1 183 ? -2.029 -14.32 -22.859 1 98.81 183 TYR B O 1
ATOM 4314 N N . ILE B 1 184 ? -0.864 -13.742 -21.078 1 98.88 184 ILE B N 1
ATOM 4315 C CA . ILE B 1 184 ? -1.515 -14.711 -20.203 1 98.88 184 ILE B CA 1
ATOM 4316 C C . ILE B 1 184 ? -3 -14.383 -20.078 1 98.88 184 ILE B C 1
ATOM 4318 O O . ILE B 1 184 ? -3.848 -15.281 -20.125 1 98.88 184 ILE B O 1
ATOM 4322 N N . LYS B 1 185 ? -3.309 -13.117 -19.906 1 98.69 185 LYS B N 1
ATOM 4323 C CA . LYS B 1 185 ? -4.711 -12.719 -19.828 1 98.69 185 LYS B CA 1
ATOM 4324 C C . LYS B 1 185 ? -5.488 -13.188 -21.062 1 98.69 185 LYS B C 1
ATOM 4326 O O . LYS B 1 185 ? -6.535 -13.828 -20.922 1 98.69 185 LYS B O 1
ATOM 4331 N N . GLU B 1 186 ? -4.961 -12.945 -22.172 1 98 186 GLU B N 1
ATOM 4332 C CA . GLU B 1 186 ? -5.676 -13.203 -23.422 1 98 186 GLU B CA 1
ATOM 4333 C C . GLU B 1 186 ? -5.66 -14.695 -23.766 1 98 186 GLU B C 1
ATOM 4335 O O . GLU B 1 186 ? -6.684 -15.258 -24.156 1 98 186 GLU B O 1
ATOM 4340 N N . ASN B 1 187 ? -4.539 -15.344 -23.609 1 97.69 187 ASN B N 1
ATOM 4341 C CA . ASN B 1 187 ? -4.348 -16.688 -24.172 1 97.69 187 ASN B CA 1
ATOM 4342 C C . ASN B 1 187 ? -4.586 -17.766 -23.125 1 97.69 187 ASN B C 1
ATOM 4344 O O . ASN B 1 187 ? -4.668 -18.953 -23.453 1 97.69 187 ASN B O 1
ATOM 4348 N N . VAL B 1 188 ? -4.738 -17.391 -21.906 1 98.12 188 VAL B N 1
ATOM 4349 C CA . VAL B 1 188 ? -5.004 -18.391 -20.875 1 98.12 188 VAL B CA 1
ATOM 4350 C C . VAL B 1 188 ? -6.309 -18.047 -20.156 1 98.12 188 VAL B C 1
ATOM 4352 O O . VAL B 1 188 ? -7.32 -18.734 -20.344 1 98.12 188 VAL B O 1
ATOM 4355 N N . PHE B 1 189 ? -6.391 -16.891 -19.484 1 98.56 189 PHE B N 1
ATOM 4356 C CA . PHE B 1 189 ? -7.551 -16.578 -18.656 1 98.56 189 PHE B CA 1
ATOM 4357 C C . PHE B 1 189 ? -8.805 -16.469 -19.516 1 98.56 189 PHE B C 1
ATOM 4359 O O . PHE B 1 189 ? -9.789 -17.172 -19.281 1 98.56 189 PHE B O 1
ATOM 4366 N N . GLU B 1 190 ? -8.758 -15.602 -20.5 1 97.75 190 GLU B N 1
ATOM 4367 C CA . GLU B 1 190 ? -9.93 -15.359 -21.344 1 97.75 190 GLU B CA 1
ATOM 4368 C C . GLU B 1 190 ? -10.281 -16.594 -22.172 1 97.75 190 GLU B C 1
ATOM 4370 O O . GLU B 1 190 ? -11.461 -16.922 -22.328 1 97.75 190 GLU B O 1
ATOM 4375 N N . LYS B 1 191 ? -9.305 -17.234 -22.656 1 95.69 191 LYS B N 1
ATOM 4376 C CA . LYS B 1 191 ? -9.523 -18.438 -23.469 1 95.69 191 LYS B CA 1
ATOM 4377 C C . LYS B 1 191 ? -10.25 -19.516 -22.656 1 95.69 191 LYS B C 1
ATOM 4379 O O . LYS B 1 191 ? -11.109 -20.219 -23.188 1 95.69 191 LYS B O 1
ATOM 4384 N N . ILE B 1 192 ? -9.922 -19.672 -21.422 1 96.75 192 ILE B N 1
ATOM 4385 C CA . ILE B 1 192 ? -10.469 -20.719 -20.578 1 96.75 192 ILE B CA 1
ATOM 4386 C C . ILE B 1 192 ? -11.789 -20.25 -19.969 1 96.75 192 ILE B C 1
ATOM 4388 O O . ILE B 1 192 ? -12.57 -21.062 -19.469 1 96.75 192 ILE B O 1
ATOM 4392 N N . GLY B 1 193 ? -12.023 -18.953 -19.953 1 97.38 193 GLY B N 1
ATOM 4393 C CA . GLY B 1 193 ? -13.234 -18.391 -19.375 1 97.38 193 GLY B CA 1
ATOM 4394 C C . GLY B 1 193 ? -13.07 -18.016 -17.922 1 97.38 193 GLY B C 1
ATOM 4395 O O . GLY B 1 193 ? -14.055 -17.969 -17.172 1 97.38 193 GLY B O 1
ATOM 4396 N N . MET B 1 194 ? -11.867 -17.828 -17.469 1 98.25 194 MET B N 1
ATOM 4397 C CA . MET B 1 194 ? -11.602 -17.344 -16.125 1 98.25 194 MET B CA 1
ATOM 4398 C C . MET B 1 194 ? -11.867 -15.852 -16 1 98.25 194 MET B C 1
ATOM 4400 O O . MET B 1 194 ? -10.938 -15.055 -15.883 1 98.25 194 MET B O 1
ATOM 4404 N N . LYS B 1 195 ? -13.055 -15.453 -15.82 1 97.25 195 LYS B N 1
ATOM 4405 C CA . LYS B 1 195 ? -13.523 -14.078 -15.961 1 97.25 195 LYS B CA 1
ATOM 4406 C C . LYS B 1 195 ? -13.117 -13.234 -14.75 1 97.25 195 LYS B C 1
ATOM 4408 O O . LYS B 1 195 ? -13.133 -12 -14.812 1 97.25 195 LYS B O 1
ATOM 4413 N N . ASP B 1 196 ? -12.844 -13.883 -13.672 1 98.19 196 ASP B N 1
ATOM 4414 C CA . ASP B 1 196 ? -12.5 -13.172 -12.445 1 98.19 196 ASP B CA 1
ATOM 4415 C C . ASP B 1 196 ? -11.039 -13.414 -12.062 1 98.19 196 ASP B C 1
ATOM 4417 O O . ASP B 1 196 ? -10.727 -13.586 -10.883 1 98.19 196 ASP B O 1
ATOM 4421 N N . THR B 1 197 ? -10.234 -13.547 -13.062 1 98.75 197 THR B N 1
ATOM 4422 C CA . THR B 1 197 ? -8.805 -13.766 -12.883 1 98.75 197 THR B CA 1
ATOM 4423 C C . THR B 1 197 ? -7.996 -12.695 -13.617 1 98.75 197 THR B C 1
ATOM 4425 O O . THR B 1 197 ? -8.359 -12.289 -14.727 1 98.75 197 THR B O 1
ATOM 4428 N N . GLY B 1 198 ? -6.957 -12.18 -13.016 1 98.69 198 GLY B N 1
ATOM 4429 C CA . GLY B 1 198 ? -6.109 -11.18 -13.641 1 98.69 198 GLY B CA 1
ATOM 4430 C C . GLY B 1 198 ? -4.938 -10.766 -12.773 1 98.69 198 GLY B C 1
ATOM 4431 O O . GLY B 1 198 ? -4.711 -11.344 -11.711 1 98.69 198 GLY B O 1
ATOM 4432 N N . PHE B 1 199 ? -4.145 -9.859 -13.312 1 98.81 199 PHE B N 1
ATOM 4433 C CA . PHE B 1 199 ? -3.057 -9.227 -12.578 1 98.81 199 PHE B CA 1
ATOM 4434 C C . PHE B 1 199 ? -3.465 -7.832 -12.109 1 98.81 199 PHE B C 1
ATOM 4436 O O . PHE B 1 199 ? -3.709 -6.941 -12.922 1 98.81 199 PHE B O 1
ATOM 4443 N N . TYR B 1 200 ? -3.537 -7.633 -10.797 1 98.62 200 TYR B N 1
ATOM 4444 C CA . TYR B 1 200 ? -4.016 -6.391 -10.203 1 98.62 200 TYR B CA 1
ATOM 4445 C C . TYR B 1 200 ? -2.936 -5.754 -9.336 1 98.62 200 TYR B C 1
ATOM 4447 O O . TYR B 1 200 ? -2.469 -6.363 -8.367 1 98.62 200 TYR B O 1
ATOM 4455 N N . SER B 1 201 ? -2.547 -4.559 -9.727 1 98.5 201 SER B N 1
ATOM 4456 C CA . SER B 1 201 ? -1.511 -3.869 -8.969 1 98.5 201 SER B CA 1
ATOM 4457 C C . SER B 1 201 ? -2.033 -3.412 -7.609 1 98.5 201 SER B C 1
ATOM 4459 O O . SER B 1 201 ? -3.166 -2.934 -7.504 1 98.5 201 SER B O 1
ATOM 4461 N N . MET B 1 202 ? -1.195 -3.496 -6.578 1 98.31 202 MET B N 1
ATOM 4462 C CA . MET B 1 202 ? -1.588 -3.15 -5.215 1 98.31 202 MET B CA 1
ATOM 4463 C C . MET B 1 202 ? -1.926 -1.667 -5.105 1 98.31 202 MET B C 1
ATOM 4465 O O . MET B 1 202 ? -2.729 -1.27 -4.262 1 98.31 202 MET B O 1
ATOM 4469 N N . ASP B 1 203 ? -1.332 -0.817 -5.914 1 98.31 203 ASP B N 1
ATOM 4470 C CA . ASP B 1 203 ? -1.611 0.615 -5.875 1 98.31 203 ASP B CA 1
ATOM 4471 C C . ASP B 1 203 ? -2.635 1.005 -6.938 1 98.31 203 ASP B C 1
ATOM 4473 O O . ASP B 1 203 ? -2.824 2.189 -7.219 1 98.31 203 ASP B O 1
ATOM 4477 N N . GLY B 1 204 ? -3.238 0.056 -7.59 1 98.12 204 GLY B N 1
ATOM 4478 C CA . GLY B 1 204 ? -4.297 0.33 -8.547 1 98.12 204 GLY B CA 1
ATOM 4479 C C . GLY B 1 204 ? -5.676 0.403 -7.914 1 98.12 204 GLY B C 1
ATOM 4480 O O . GLY B 1 204 ? -5.824 0.157 -6.715 1 98.12 204 GLY B O 1
ATOM 4481 N N . VAL B 1 205 ? -6.637 0.816 -8.688 1 98 205 VAL B N 1
ATOM 4482 C CA . VAL B 1 205 ? -8.047 0.728 -8.312 1 98 205 VAL B CA 1
ATOM 4483 C C . VAL B 1 205 ? -8.625 -0.595 -8.805 1 98 205 VAL B C 1
ATOM 4485 O O . VAL B 1 205 ? -8.875 -0.764 -10 1 98 205 VAL B O 1
ATOM 4488 N N . ASN B 1 206 ? -8.828 -1.532 -7.902 1 97.69 206 ASN B N 1
ATOM 4489 C CA . ASN B 1 206 ? -9.242 -2.887 -8.242 1 97.69 206 ASN B CA 1
ATOM 4490 C C . ASN B 1 206 ? -10.586 -3.236 -7.605 1 97.69 206 ASN B C 1
ATOM 4492 O O . ASN B 1 206 ? -10.789 -3.008 -6.41 1 97.69 206 ASN B O 1
ATOM 4496 N N . GLU B 1 207 ? -11.453 -3.777 -8.32 1 97.19 207 GLU B N 1
ATOM 4497 C CA . GLU B 1 207 ? -12.758 -4.172 -7.805 1 97.19 207 GLU B CA 1
ATOM 4498 C C . GLU B 1 207 ? -12.734 -5.605 -7.277 1 97.19 207 GLU B C 1
ATOM 4500 O O . GLU B 1 207 ? -12.289 -6.52 -7.973 1 97.19 207 GLU B O 1
ATOM 4505 N N . ASN B 1 208 ? -13.164 -5.77 -6.066 1 97.38 208 ASN B N 1
ATOM 4506 C CA . ASN B 1 208 ? -13.398 -7.086 -5.484 1 97.38 208 ASN B CA 1
ATOM 4507 C C . ASN B 1 208 ? -12.102 -7.871 -5.328 1 97.38 208 ASN B C 1
ATOM 4509 O O . ASN B 1 208 ? -12.07 -9.078 -5.582 1 97.38 208 ASN B O 1
ATOM 4513 N N . VAL B 1 209 ? -11.023 -7.242 -5.059 1 98.75 209 VAL B N 1
ATOM 4514 C CA . VAL B 1 209 ? -9.711 -7.828 -4.789 1 98.75 209 VAL B CA 1
ATOM 4515 C C . VAL B 1 209 ? -9.398 -7.73 -3.299 1 98.75 209 VAL B C 1
ATOM 4517 O O . VAL B 1 209 ? -9.391 -6.637 -2.729 1 98.75 209 VAL B O 1
ATOM 4520 N N . ALA B 1 210 ? -9.164 -8.867 -2.662 1 98.81 210 ALA B N 1
ATOM 4521 C CA . ALA B 1 210 ? -8.914 -8.891 -1.224 1 98.81 210 ALA B CA 1
ATOM 4522 C C . ALA B 1 210 ? -7.551 -8.297 -0.893 1 98.81 210 ALA B C 1
ATOM 4524 O O . ALA B 1 210 ? -6.574 -8.523 -1.613 1 98.81 210 ALA B O 1
ATOM 4525 N N . GLU B 1 211 ? -7.527 -7.551 0.162 1 98.19 211 GLU B N 1
ATOM 4526 C CA . GLU B 1 211 ? -6.262 -7.129 0.751 1 98.19 211 GLU B CA 1
ATOM 4527 C C . GLU B 1 211 ? -5.598 -8.273 1.516 1 98.19 211 GLU B C 1
ATOM 4529 O O . GLU B 1 211 ? -6.273 -9.023 2.217 1 98.19 211 GLU B O 1
ATOM 4534 N N . GLY B 1 212 ? -4.281 -8.438 1.354 1 98.5 212 GLY B N 1
ATOM 4535 C CA . GLY B 1 212 ? -3.561 -9.43 2.137 1 98.5 212 GLY B CA 1
ATOM 4536 C C . GLY B 1 212 ? -3.137 -8.914 3.502 1 98.5 212 GLY B C 1
ATOM 4537 O O . GLY B 1 212 ? -2.727 -7.762 3.639 1 98.5 212 GLY B O 1
ATOM 4538 N N . TYR B 1 213 ? -3.242 -9.789 4.543 1 98.62 213 TYR B N 1
ATOM 4539 C CA . TYR B 1 213 ? -2.91 -9.398 5.906 1 98.62 213 TYR B CA 1
ATOM 4540 C C . TYR B 1 213 ? -1.903 -10.359 6.52 1 98.62 213 TYR B C 1
ATOM 4542 O O . TYR B 1 213 ? -2.211 -11.539 6.734 1 98.62 213 TYR B O 1
ATOM 4550 N N . ALA B 1 214 ? -0.764 -9.859 6.781 1 98.25 214 ALA B N 1
ATOM 4551 C CA . ALA B 1 214 ? 0.273 -10.633 7.465 1 98.25 214 ALA B CA 1
ATOM 4552 C C . ALA B 1 214 ? 0.14 -10.508 8.977 1 98.25 214 ALA B C 1
ATOM 4554 O O . ALA B 1 214 ? -0.282 -9.469 9.492 1 98.25 214 ALA B O 1
ATOM 4555 N N . GLU B 1 215 ? 0.541 -11.508 9.672 1 96.75 215 GLU B N 1
ATOM 4556 C CA . GLU B 1 215 ? 0.468 -11.523 11.125 1 96.75 215 GLU B CA 1
ATOM 4557 C C . GLU B 1 215 ? 1.513 -10.602 11.742 1 96.75 215 GLU B C 1
ATOM 4559 O O . GLU B 1 215 ? 2.637 -10.508 11.25 1 96.75 215 GLU B O 1
ATOM 4564 N N . ILE B 1 216 ? 1.103 -9.875 12.68 1 96.94 216 ILE B N 1
ATOM 4565 C CA . ILE B 1 216 ? 2.02 -9.234 13.617 1 96.94 216 ILE B CA 1
ATOM 4566 C C . ILE B 1 216 ? 2.152 -10.094 14.875 1 96.94 216 ILE B C 1
ATOM 4568 O O . ILE B 1 216 ? 1.156 -10.383 15.547 1 96.94 216 ILE B O 1
ATOM 4572 N N . CYS B 1 217 ? 3.332 -10.5 15.203 1 95.19 217 CYS B N 1
ATOM 4573 C CA . CYS B 1 217 ? 3.547 -11.398 16.328 1 95.19 217 CYS B CA 1
ATOM 4574 C C . CYS B 1 217 ? 4.363 -10.711 17.422 1 95.19 217 CYS B C 1
ATOM 4576 O O . CYS B 1 217 ? 5.172 -9.828 17.141 1 95.19 217 CYS B O 1
ATOM 4578 N N . ASN B 1 218 ? 4.102 -11.117 18.672 1 94.88 218 ASN B N 1
ATOM 4579 C CA . ASN B 1 218 ? 4.938 -10.648 19.766 1 94.88 218 ASN B CA 1
ATOM 4580 C C . ASN B 1 218 ? 6.164 -11.539 19.953 1 94.88 218 ASN B C 1
ATOM 4582 O O . ASN B 1 218 ? 6.449 -12.398 19.109 1 94.88 218 ASN B O 1
ATOM 4586 N N . GLU B 1 219 ? 6.891 -11.273 20.984 1 93.5 219 GLU B N 1
ATOM 4587 C CA . GLU B 1 219 ? 8.141 -11.984 21.234 1 93.5 219 GLU B CA 1
ATOM 4588 C C . GLU B 1 219 ? 7.887 -13.469 21.469 1 93.5 219 GLU B C 1
ATOM 4590 O O . GLU B 1 219 ? 8.789 -14.297 21.297 1 93.5 219 GLU B O 1
ATOM 4595 N N . LYS B 1 220 ? 6.664 -13.805 21.984 1 93.69 220 LYS B N 1
ATOM 4596 C CA . LYS B 1 220 ? 6.301 -15.188 22.25 1 93.69 220 LYS B CA 1
ATOM 4597 C C . LYS B 1 220 ? 5.676 -15.836 21.016 1 93.69 220 LYS B C 1
ATOM 4599 O O . LYS B 1 220 ? 5.051 -16.891 21.109 1 93.69 220 LYS B O 1
ATOM 4604 N N . ASP B 1 221 ? 5.711 -15.141 19.797 1 89.44 221 ASP B N 1
ATOM 4605 C CA . ASP B 1 221 ? 5.211 -15.609 18.5 1 89.44 221 ASP B CA 1
ATOM 4606 C C . ASP B 1 221 ? 3.688 -15.711 18.516 1 89.44 221 ASP B C 1
ATOM 4608 O O . ASP B 1 221 ? 3.109 -16.5 17.75 1 89.44 221 ASP B O 1
ATOM 4612 N N . GLU B 1 222 ? 3.109 -15.109 19.422 1 93.06 222 GLU B N 1
ATOM 4613 C CA . GLU B 1 222 ? 1.653 -15 19.438 1 93.06 222 GLU B CA 1
ATOM 4614 C C . GLU B 1 222 ? 1.182 -13.898 18.484 1 93.06 222 GLU B C 1
ATOM 4616 O O . GLU B 1 222 ? 1.779 -12.82 18.438 1 93.06 222 GLU B O 1
ATOM 4621 N N . VAL B 1 223 ? 0.195 -14.211 17.734 1 93.62 223 VAL B N 1
ATOM 4622 C CA . VAL B 1 223 ? -0.363 -13.211 16.828 1 93.62 223 VAL B CA 1
ATOM 4623 C C . VAL B 1 223 ? -1.071 -12.125 17.625 1 93.62 223 VAL B C 1
ATOM 4625 O O . VAL B 1 223 ? -2.021 -12.398 18.359 1 93.62 223 VAL B O 1
ATOM 4628 N N . ILE B 1 224 ? -0.666 -10.867 17.469 1 95.06 224 ILE B N 1
ATOM 4629 C CA . ILE B 1 224 ? -1.243 -9.781 18.25 1 95.06 224 ILE B CA 1
ATOM 4630 C C . ILE B 1 224 ? -1.883 -8.75 17.328 1 95.06 224 ILE B C 1
ATOM 4632 O O . ILE B 1 224 ? -2.439 -7.754 17.797 1 95.06 224 ILE B O 1
ATOM 4636 N N . GLY B 1 225 ? -1.785 -8.992 16.094 1 95.81 225 GLY B N 1
ATOM 4637 C CA . GLY B 1 225 ? -2.381 -8.07 15.141 1 95.81 225 GLY B CA 1
ATOM 4638 C C . GLY B 1 225 ? -2.119 -8.445 13.695 1 95.81 225 GLY B C 1
ATOM 4639 O O . GLY B 1 225 ? -1.615 -9.539 13.414 1 95.81 225 GLY B O 1
ATOM 4640 N N . TRP B 1 226 ? -2.551 -7.57 12.758 1 97.75 226 TRP B N 1
ATOM 4641 C CA . TRP B 1 226 ? -2.422 -7.781 11.32 1 97.75 226 TRP B CA 1
ATOM 4642 C C . TRP B 1 226 ? -1.881 -6.535 10.633 1 97.75 226 TRP B C 1
ATOM 4644 O O . TRP B 1 226 ? -2.174 -5.41 11.047 1 97.75 226 TRP B O 1
ATOM 4654 N N . ARG B 1 227 ? -1.085 -6.68 9.656 1 98.06 227 ARG B N 1
ATOM 4655 C CA . ARG B 1 227 ? -0.655 -5.602 8.766 1 98.06 227 ARG B CA 1
ATOM 4656 C C . ARG B 1 227 ? -0.917 -5.957 7.309 1 98.06 227 ARG B C 1
ATOM 4658 O O . ARG B 1 227 ? -0.819 -7.125 6.922 1 98.06 227 ARG B O 1
ATOM 4665 N N . LYS B 1 228 ? -1.292 -5.016 6.539 1 98.5 228 LYS B N 1
ATOM 4666 C CA . LYS B 1 228 ? -1.372 -5.23 5.098 1 98.5 228 LYS B CA 1
ATOM 4667 C C . LYS B 1 228 ? -0.013 -5.617 4.523 1 98.5 228 LYS B C 1
ATOM 4669 O O . LYS B 1 228 ? 1.026 -5.199 5.035 1 98.5 228 LYS B O 1
ATOM 4674 N N . ASN B 1 229 ? 0.009 -6.301 3.445 1 98.56 229 ASN B N 1
ATOM 4675 C CA . ASN B 1 229 ? 1.244 -6.844 2.895 1 98.56 229 ASN B CA 1
ATOM 4676 C C . ASN B 1 229 ? 1.761 -6.004 1.732 1 98.56 229 ASN B C 1
ATOM 4678 O O . ASN B 1 229 ? 2.553 -6.48 0.918 1 98.56 229 ASN B O 1
ATOM 4682 N N . ILE B 1 230 ? 1.362 -4.758 1.635 1 98.38 230 ILE B N 1
ATOM 4683 C CA . ILE B 1 230 ? 1.553 -3.896 0.471 1 98.38 230 ILE B CA 1
ATOM 4684 C C . ILE B 1 230 ? 3.041 -3.615 0.275 1 98.38 230 ILE B C 1
ATOM 4686 O O . ILE B 1 230 ? 3.455 -3.145 -0.787 1 98.38 230 ILE B O 1
ATOM 4690 N N . TYR B 1 231 ? 3.869 -3.877 1.281 1 98.25 231 TYR B N 1
ATOM 4691 C CA . TYR B 1 231 ? 5.289 -3.562 1.168 1 98.25 231 TYR B CA 1
ATOM 4692 C C . TYR B 1 231 ? 6.125 -4.836 1.109 1 98.25 231 TYR B C 1
ATOM 4694 O O . TYR B 1 231 ? 7.359 -4.777 1.14 1 98.25 231 TYR B O 1
ATOM 4702 N N . ALA B 1 232 ? 5.52 -6.031 1.003 1 97.81 232 ALA B N 1
ATOM 4703 C CA . ALA B 1 232 ? 6.207 -7.297 1.241 1 97.81 232 ALA B CA 1
ATOM 4704 C C . ALA B 1 232 ? 6.777 -7.863 -0.055 1 97.81 232 ALA B C 1
ATOM 4706 O O . ALA B 1 232 ? 7.648 -8.734 -0.028 1 97.81 232 ALA B O 1
ATOM 4707 N N . TYR B 1 233 ? 6.371 -7.508 -1.155 1 97.88 233 TYR B N 1
ATOM 4708 C CA . TYR B 1 233 ? 6.766 -7.996 -2.471 1 97.88 233 TYR B CA 1
ATOM 4709 C C . TYR B 1 233 ? 6.305 -7.047 -3.568 1 97.88 233 TYR B C 1
ATOM 4711 O O . TYR B 1 233 ? 5.586 -6.082 -3.299 1 97.88 233 TYR B O 1
ATOM 4719 N N . PRO B 1 234 ? 6.73 -7.203 -4.828 1 98.19 234 PRO B N 1
ATOM 4720 C CA . PRO B 1 234 ? 6.395 -6.266 -5.898 1 98.19 234 PRO B CA 1
ATOM 4721 C C . PRO B 1 234 ? 4.887 -6.043 -6.039 1 98.19 234 PRO B C 1
ATOM 4723 O O . PRO B 1 234 ? 4.102 -6.953 -5.773 1 98.19 234 PRO B O 1
ATOM 4726 N N . PRO B 1 235 ? 4.445 -4.918 -6.461 1 98.19 235 PRO B N 1
ATOM 4727 C CA . PRO B 1 235 ? 3.045 -4.5 -6.359 1 98.19 235 PRO B CA 1
ATOM 4728 C C . PRO B 1 235 ? 2.146 -5.188 -7.383 1 98.19 235 PRO B C 1
ATOM 4730 O O . PRO B 1 235 ? 0.919 -5.125 -7.277 1 98.19 235 PRO B O 1
ATOM 4733 N N . ILE B 1 236 ? 2.701 -5.715 -8.438 1 98.69 236 ILE B N 1
ATOM 4734 C CA . ILE B 1 236 ? 1.904 -6.371 -9.469 1 98.69 236 ILE B CA 1
ATOM 4735 C C . ILE B 1 236 ? 2.5 -7.742 -9.781 1 98.69 236 ILE B C 1
ATOM 4737 O O . ILE B 1 236 ? 3.723 -7.902 -9.812 1 98.69 236 ILE B O 1
ATOM 4741 N N . GLY B 1 237 ? 1.644 -8.664 -9.992 1 98.56 237 GLY B N 1
ATOM 4742 C CA . GLY B 1 237 ? 2.062 -10.039 -10.219 1 98.56 237 GLY B CA 1
ATOM 4743 C C . GLY B 1 237 ? 3.016 -10.188 -11.391 1 98.56 237 GLY B C 1
ATOM 4744 O O . GLY B 1 237 ? 3.039 -9.344 -12.289 1 98.56 237 GLY B O 1
ATOM 4745 N N . SER B 1 238 ? 3.777 -11.219 -11.391 1 98.56 238 SER B N 1
ATOM 4746 C CA . SER B 1 238 ? 4.809 -11.594 -12.352 1 98.56 238 SER B CA 1
ATOM 4747 C C . SER B 1 238 ? 4.723 -13.078 -12.695 1 98.56 238 SER B C 1
ATOM 4749 O O . SER B 1 238 ? 3.842 -13.789 -12.211 1 98.56 238 SER B O 1
ATOM 4751 N N . PRO B 1 239 ? 5.57 -13.531 -13.586 1 98.94 239 PRO B N 1
ATOM 4752 C CA . PRO B 1 239 ? 5.449 -14.914 -14.047 1 98.94 239 PRO B CA 1
ATOM 4753 C C . PRO B 1 239 ? 5.598 -15.93 -12.914 1 98.94 239 PRO B C 1
ATOM 4755 O O . PRO B 1 239 ? 5.105 -17.062 -13.023 1 98.94 239 PRO B O 1
ATOM 4758 N N . ASP B 1 240 ? 6.211 -15.547 -11.859 1 98.56 240 ASP B N 1
ATOM 4759 C CA . ASP B 1 240 ? 6.465 -16.5 -10.789 1 98.56 240 ASP B CA 1
ATOM 4760 C C . ASP B 1 240 ? 5.41 -16.391 -9.688 1 98.56 240 ASP B C 1
ATOM 4762 O O . ASP B 1 240 ? 5.301 -17.266 -8.828 1 98.56 240 ASP B O 1
ATOM 4766 N N . SER B 1 241 ? 4.598 -15.289 -9.688 1 98.25 241 SER B N 1
ATOM 4767 C CA . SER B 1 241 ? 3.717 -15.094 -8.539 1 98.25 241 SER B CA 1
ATOM 4768 C C . SER B 1 241 ? 2.729 -13.953 -8.789 1 98.25 241 SER B C 1
ATOM 4770 O O . SER B 1 241 ? 2.957 -13.102 -9.648 1 98.25 241 SER B O 1
ATOM 4772 N N . GLY B 1 242 ? 1.602 -14.008 -8.133 1 98.25 242 GLY B N 1
ATOM 4773 C CA . GLY B 1 242 ? 0.894 -12.773 -7.844 1 98.25 242 GLY B CA 1
ATOM 4774 C C . GLY B 1 242 ? -0.293 -12.531 -8.758 1 98.25 242 GLY B C 1
ATOM 4775 O O . GLY B 1 242 ? -0.816 -11.422 -8.828 1 98.25 242 GLY B O 1
ATOM 4776 N N . ALA B 1 243 ? -0.713 -13.477 -9.562 1 98.81 243 ALA B N 1
ATOM 4777 C CA . ALA B 1 243 ? -2.035 -13.367 -10.172 1 98.81 243 ALA B CA 1
ATOM 4778 C C . ALA B 1 243 ? -3.135 -13.461 -9.117 1 98.81 243 ALA B C 1
ATOM 4780 O O . ALA B 1 243 ? -2.922 -14.016 -8.039 1 98.81 243 ALA B O 1
ATOM 4781 N N . PHE B 1 244 ? -4.215 -12.844 -9.398 1 98.94 244 PHE B N 1
ATOM 4782 C CA . PHE B 1 244 ? -5.395 -12.953 -8.555 1 98.94 244 PHE B CA 1
ATOM 4783 C C . PHE B 1 244 ? -6.477 -13.781 -9.234 1 98.94 244 PHE B C 1
ATOM 4785 O O . PHE B 1 244 ? -6.656 -13.688 -10.453 1 98.94 244 PHE B O 1
ATOM 4792 N N . THR B 1 245 ? -7.234 -14.555 -8.445 1 98.88 245 THR B N 1
ATOM 4793 C CA . THR B 1 245 ? -8.258 -15.43 -9.008 1 98.88 245 THR B CA 1
ATOM 4794 C C . THR B 1 245 ? -9.312 -15.781 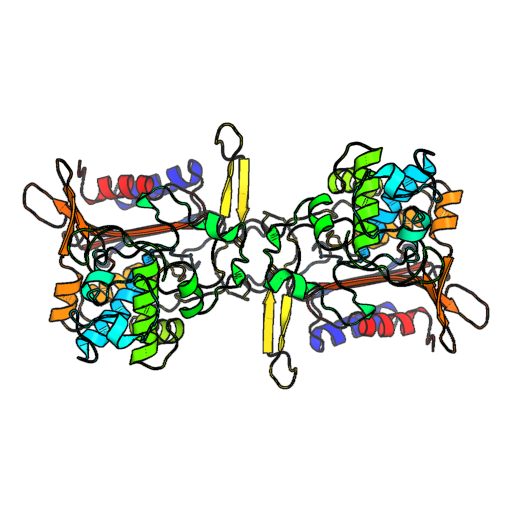-7.961 1 98.88 245 THR B C 1
ATOM 4796 O O . THR B 1 245 ? -9.312 -15.211 -6.867 1 98.88 245 THR B O 1
ATOM 4799 N N . THR B 1 246 ? -10.328 -16.578 -8.336 1 98.88 246 THR B N 1
ATOM 4800 C CA . THR B 1 246 ? -11.305 -17.172 -7.434 1 98.88 246 THR B CA 1
ATOM 4801 C C . THR B 1 246 ? -11.133 -18.688 -7.367 1 98.88 246 THR B C 1
ATOM 4803 O O . THR B 1 246 ? -10.484 -19.281 -8.234 1 98.88 246 THR B O 1
ATOM 4806 N N . VAL B 1 247 ? -11.68 -19.266 -6.305 1 98.75 247 VAL B N 1
ATOM 4807 C CA . VAL B 1 247 ? -11.586 -20.703 -6.172 1 98.75 247 VAL B CA 1
ATOM 4808 C C . VAL B 1 247 ? -12.312 -21.375 -7.336 1 98.75 247 VAL B C 1
ATOM 4810 O O . VAL B 1 247 ? -11.859 -22.406 -7.844 1 98.75 247 VAL B O 1
ATOM 4813 N N . ALA B 1 248 ? -13.391 -20.781 -7.836 1 98.69 248 ALA B N 1
ATOM 4814 C CA . ALA B 1 248 ? -14.133 -21.344 -8.969 1 98.69 248 ALA B CA 1
ATOM 4815 C C . ALA B 1 248 ? -13.312 -21.266 -10.25 1 98.69 248 ALA B C 1
ATOM 4817 O O . ALA B 1 248 ? -13.305 -22.219 -11.039 1 98.69 248 ALA B O 1
ATOM 4818 N N . ASP B 1 249 ? -12.664 -20.172 -10.508 1 98.75 249 ASP B N 1
ATOM 4819 C CA . ASP B 1 249 ? -11.852 -20.031 -11.711 1 98.75 249 ASP B CA 1
ATOM 4820 C C . ASP B 1 249 ? -10.695 -21.031 -11.719 1 98.75 249 ASP B C 1
ATOM 4822 O O . ASP B 1 249 ? -10.312 -21.531 -12.773 1 98.75 249 ASP B O 1
ATOM 4826 N N . LEU B 1 250 ? -10.086 -21.328 -10.578 1 98.44 250 LEU B N 1
ATOM 4827 C CA . LEU B 1 250 ? -8.992 -22.297 -10.523 1 98.44 250 LEU B CA 1
ATOM 4828 C C . LEU B 1 250 ? -9.492 -23.703 -10.82 1 98.44 250 LEU B C 1
ATOM 4830 O O . LEU B 1 250 ? -8.789 -24.484 -11.461 1 98.44 250 LEU B O 1
ATOM 4834 N N . ASP B 1 251 ? -10.672 -23.984 -10.266 1 98.38 251 ASP B N 1
ATOM 4835 C CA . ASP B 1 251 ? -11.281 -25.266 -10.633 1 98.38 251 ASP B CA 1
ATOM 4836 C C . ASP B 1 251 ? -11.5 -25.344 -12.141 1 98.38 251 ASP B C 1
ATOM 4838 O O . ASP B 1 251 ? -11.172 -26.359 -12.758 1 98.38 251 ASP B O 1
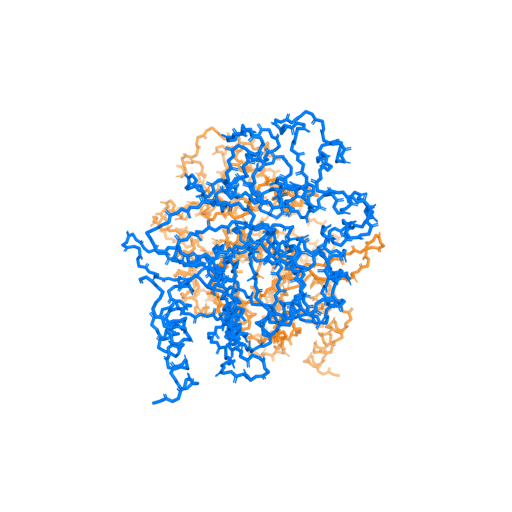ATOM 4842 N N . LEU B 1 252 ? -12.094 -24.312 -12.695 1 97.88 252 LEU B N 1
ATOM 4843 C CA . LEU B 1 252 ? -12.312 -24.25 -14.133 1 97.88 252 LEU B CA 1
ATOM 4844 C C . LEU B 1 252 ? -11.008 -24.453 -14.891 1 97.88 252 LEU B C 1
ATOM 4846 O O . LEU B 1 252 ? -10.969 -25.188 -15.891 1 97.88 252 LEU B O 1
ATOM 4850 N N . PHE B 1 253 ? -9.953 -23.828 -14.43 1 98.19 253 PHE B N 1
ATOM 4851 C CA . PHE B 1 253 ? -8.633 -23.859 -15.047 1 98.19 253 PHE B CA 1
ATOM 4852 C C . PHE B 1 253 ? -8.148 -25.297 -15.203 1 98.19 253 PHE B C 1
ATOM 4854 O O . PHE B 1 253 ? -7.844 -25.75 -16.312 1 98.19 253 PHE B O 1
ATOM 4861 N N . VAL B 1 254 ? -8.125 -26.109 -14.102 1 96.88 254 VAL B N 1
ATOM 4862 C CA . VAL B 1 254 ? -7.551 -27.438 -14.133 1 96.88 254 VAL B CA 1
ATOM 4863 C C . VAL B 1 254 ? -8.445 -28.375 -14.945 1 96.88 254 VAL B C 1
ATOM 4865 O O . VAL B 1 254 ? -7.957 -29.234 -15.672 1 96.88 254 VAL B O 1
ATOM 4868 N N . ARG B 1 255 ? -9.711 -28.188 -14.883 1 95.19 255 ARG B N 1
ATOM 4869 C CA . ARG B 1 255 ? -10.633 -29.062 -15.602 1 95.19 255 ARG B CA 1
ATOM 4870 C C . ARG B 1 255 ? -10.555 -28.828 -17.109 1 95.19 255 ARG B C 1
ATOM 4872 O O . ARG B 1 255 ? -10.562 -29.781 -17.891 1 95.19 255 ARG B O 1
ATOM 4879 N N . GLN B 1 256 ? -10.461 -27.578 -17.453 1 95.25 256 GLN B N 1
ATOM 4880 C CA . GLN B 1 256 ? -10.344 -27.266 -18.875 1 95.25 256 GLN B CA 1
ATOM 4881 C C . GLN B 1 256 ? -9.008 -27.75 -19.438 1 95.25 256 GLN B C 1
ATOM 4883 O O . GLN B 1 256 ? -8.938 -28.188 -20.594 1 95.25 256 GLN B O 1
ATOM 4888 N N . LEU B 1 257 ? -7.961 -27.656 -18.672 1 94.94 257 LEU B N 1
ATOM 4889 C CA . LEU B 1 257 ? -6.668 -28.188 -19.094 1 94.94 257 LEU B CA 1
ATOM 4890 C C . LEU B 1 257 ? -6.727 -29.719 -19.219 1 94.94 257 LEU B C 1
ATOM 4892 O O . LEU B 1 257 ? -6.281 -30.266 -20.219 1 94.94 257 LEU B O 1
ATOM 4896 N N . TYR B 1 258 ? -7.316 -30.297 -18.234 1 89.94 258 TYR B N 1
ATOM 4897 C CA . TYR B 1 258 ? -7.348 -31.766 -18.156 1 89.94 258 TYR B CA 1
ATOM 4898 C C . TYR B 1 258 ? -8.195 -32.344 -19.281 1 89.94 258 TYR B C 1
ATOM 4900 O O . TYR B 1 258 ? -7.887 -33.406 -19.812 1 89.94 258 TYR B O 1
ATOM 4908 N N . ASN B 1 259 ? -9.164 -31.578 -19.75 1 88.38 259 ASN B N 1
ATOM 4909 C CA . ASN B 1 259 ? -10.07 -32.062 -20.797 1 88.38 259 ASN B CA 1
ATOM 4910 C C . ASN B 1 259 ? -9.547 -31.719 -22.188 1 88.38 259 ASN B C 1
ATOM 4912 O O . ASN B 1 259 ? -10.219 -31.984 -23.188 1 88.38 259 ASN B O 1
ATOM 4916 N N . GLY B 1 260 ? -8.359 -31.156 -22.266 1 88 260 GLY B N 1
ATOM 4917 C CA . GLY B 1 260 ? -7.688 -30.953 -23.531 1 88 260 GLY B CA 1
ATOM 4918 C C . GLY B 1 260 ? -8.242 -29.797 -24.328 1 88 260 GLY B C 1
ATOM 4919 O O . GLY B 1 260 ? -8.164 -29.781 -25.562 1 88 260 GLY B O 1
ATOM 4920 N N . ARG B 1 261 ? -8.812 -28.859 -23.703 1 88.06 261 ARG B N 1
ATOM 4921 C CA . ARG B 1 261 ? -9.453 -27.75 -24.391 1 88.06 261 ARG B CA 1
ATOM 4922 C C . ARG B 1 261 ? -8.477 -26.594 -24.609 1 88.06 261 ARG B C 1
ATOM 4924 O O . ARG B 1 261 ? -8.766 -25.656 -25.359 1 88.06 261 ARG B O 1
ATOM 4931 N N . VAL B 1 262 ? -7.312 -26.672 -24 1 92.94 262 VAL B N 1
ATOM 4932 C CA . VAL B 1 262 ? -6.402 -25.531 -24 1 92.94 262 VAL B CA 1
ATOM 4933 C C . VAL B 1 262 ? -5.133 -25.891 -24.781 1 92.94 262 VAL B C 1
ATOM 4935 O O . VAL B 1 262 ? -4.598 -25.062 -25.516 1 92.94 262 VAL B O 1
ATOM 4938 N N . LEU B 1 263 ? -4.629 -27.078 -24.641 1 97.44 263 LEU B N 1
ATOM 4939 C CA . LEU B 1 263 ? -3.428 -27.609 -25.266 1 97.44 263 LEU B CA 1
ATOM 4940 C C . LEU B 1 263 ? -3.746 -28.875 -26.062 1 97.44 263 LEU B C 1
ATOM 4942 O O . LEU B 1 263 ? -4.797 -29.5 -25.859 1 97.44 263 LEU B O 1
ATOM 4946 N N . SER B 1 264 ? -2.885 -29.266 -26.969 1 97.38 264 SER B N 1
ATOM 4947 C CA . SER B 1 264 ? -3.045 -30.547 -27.672 1 97.38 264 SER B CA 1
ATOM 4948 C C . SER B 1 264 ? -3.066 -31.719 -26.688 1 97.38 264 SER B C 1
ATOM 4950 O O . SER B 1 264 ? -2.594 -31.594 -25.562 1 97.38 264 SER B O 1
ATOM 4952 N N . LYS B 1 265 ? -3.623 -32.812 -27.141 1 96.69 265 LYS B N 1
ATOM 4953 C CA . LYS B 1 265 ? -3.717 -34 -26.297 1 96.69 265 LYS B CA 1
ATOM 4954 C C . LYS B 1 265 ? -2.338 -34.438 -25.812 1 96.69 265 LYS B C 1
ATOM 4956 O O . LYS B 1 265 ? -2.17 -34.781 -24.641 1 96.69 265 LYS B O 1
ATOM 4961 N N . ALA B 1 266 ? -1.39 -34.469 -26.656 1 96.94 266 ALA B N 1
ATOM 4962 C CA . ALA B 1 266 ? -0.041 -34.906 -26.328 1 96.94 266 ALA B CA 1
ATOM 4963 C C . ALA B 1 266 ? 0.583 -34.031 -25.25 1 96.94 266 ALA B C 1
ATOM 4965 O O . ALA B 1 266 ? 1.157 -34.531 -24.281 1 96.94 266 ALA B O 1
ATOM 4966 N N . ILE B 1 267 ? 0.483 -32.688 -25.406 1 97.69 267 ILE B N 1
ATOM 4967 C CA . ILE B 1 267 ? 1.082 -31.766 -24.469 1 97.69 267 ILE B CA 1
ATOM 4968 C C . ILE B 1 267 ? 0.319 -31.797 -23.141 1 97.69 267 ILE B C 1
ATOM 4970 O O . ILE B 1 267 ? 0.914 -31.672 -22.078 1 97.69 267 ILE B O 1
ATOM 4974 N N . THR B 1 268 ? -0.985 -31.984 -23.219 1 97.56 268 THR B N 1
ATOM 4975 C CA . THR B 1 268 ? -1.795 -32.094 -22.016 1 97.56 268 THR B CA 1
ATOM 4976 C C . THR B 1 268 ? -1.386 -33.312 -21.203 1 97.56 268 THR B C 1
ATOM 4978 O O . THR B 1 268 ? -1.211 -33.219 -19.984 1 97.56 268 THR B O 1
ATOM 4981 N N . GLU B 1 269 ? -1.284 -34.469 -21.875 1 96.75 269 GLU B N 1
ATOM 4982 C CA . GLU B 1 269 ? -0.84 -35.688 -21.188 1 96.75 269 GLU B CA 1
ATOM 4983 C C . GLU B 1 269 ? 0.536 -35.469 -20.562 1 96.75 269 GLU B C 1
ATOM 4985 O O . GLU B 1 269 ? 0.773 -35.906 -19.438 1 96.75 269 GLU B O 1
ATOM 4990 N N . ASP B 1 270 ? 1.378 -34.844 -21.281 1 97.81 270 ASP B N 1
ATOM 4991 C CA . ASP B 1 270 ? 2.721 -34.594 -20.781 1 97.81 270 ASP B CA 1
ATOM 4992 C C . ASP B 1 270 ? 2.678 -33.656 -19.562 1 97.81 270 ASP B C 1
ATOM 4994 O O . ASP B 1 270 ? 3.42 -33.875 -18.609 1 97.81 270 ASP B O 1
ATOM 4998 N N . LEU B 1 271 ? 1.852 -32.656 -19.562 1 98.12 271 LEU B N 1
ATOM 4999 C CA . LEU B 1 271 ? 1.68 -31.703 -18.469 1 98.12 271 LEU B CA 1
ATOM 5000 C C . LEU B 1 271 ? 1.312 -32.406 -17.188 1 98.12 271 LEU B C 1
ATOM 5002 O O . LEU B 1 271 ? 1.801 -32.062 -16.109 1 98.12 271 LEU B O 1
ATOM 5006 N N . PHE B 1 272 ? 0.506 -33.406 -17.266 1 97.25 272 PHE B N 1
ATOM 5007 C CA . PHE B 1 272 ? -0.022 -34.031 -16.078 1 97.25 272 PHE B CA 1
ATOM 5008 C C . PHE B 1 272 ? 0.74 -35.344 -15.773 1 97.25 272 PHE B C 1
ATOM 5010 O O . PHE B 1 272 ? 0.217 -36.219 -15.117 1 97.25 272 PHE B O 1
ATOM 5017 N N . THR B 1 273 ? 1.949 -35.438 -16.25 1 97.44 273 THR B N 1
ATOM 5018 C CA . THR B 1 273 ? 2.869 -36.531 -15.93 1 97.44 273 THR B CA 1
ATOM 5019 C C . THR B 1 273 ? 4.047 -36.031 -15.102 1 97.44 273 THR B C 1
ATOM 5021 O O . THR B 1 273 ? 4.711 -35.062 -15.492 1 97.44 273 THR B O 1
ATOM 5024 N N . PRO B 1 274 ? 4.293 -36.656 -13.898 1 98.38 274 PRO B N 1
ATOM 5025 C CA . PRO B 1 274 ? 5.461 -36.25 -13.117 1 98.38 274 PRO B CA 1
ATOM 5026 C C . PRO B 1 274 ? 6.766 -36.375 -13.891 1 98.38 274 PRO B C 1
ATOM 5028 O O . PRO B 1 274 ? 6.914 -37.281 -14.727 1 98.38 274 PRO B O 1
ATOM 5031 N N . LYS B 1 275 ? 7.777 -35.562 -13.57 1 98.5 275 LYS B N 1
ATOM 5032 C CA . LYS B 1 275 ? 8.984 -35.531 -14.383 1 98.5 275 LYS B CA 1
ATOM 5033 C C . LYS B 1 275 ? 10.211 -35.906 -13.57 1 98.5 275 LYS B C 1
ATOM 5035 O O . LYS B 1 275 ? 10.992 -36.781 -13.984 1 98.5 275 LYS B O 1
ATOM 5040 N N . VAL B 1 276 ? 10.344 -35.188 -12.43 1 98.5 276 VAL B N 1
ATOM 5041 C CA . VAL B 1 276 ? 11.594 -35.312 -11.688 1 98.5 276 VAL B CA 1
ATOM 5042 C C . VAL B 1 276 ? 11.305 -35.562 -10.211 1 98.5 276 VAL B C 1
ATOM 5044 O O . VAL B 1 276 ? 10.406 -34.906 -9.641 1 98.5 276 VAL B O 1
ATOM 5047 N N . VAL B 1 277 ? 12.094 -36.438 -9.562 1 97.94 277 VAL B N 1
ATOM 5048 C CA . VAL B 1 277 ? 11.984 -36.656 -8.125 1 97.94 277 VAL B CA 1
ATOM 5049 C C . VAL B 1 277 ? 12.578 -35.469 -7.383 1 97.94 277 VAL B C 1
ATOM 5051 O O . VAL B 1 277 ? 13.727 -35.062 -7.637 1 97.94 277 VAL B O 1
ATOM 5054 N N . HIS B 1 278 ? 11.82 -34.875 -6.555 1 97.44 278 HIS B N 1
ATOM 5055 C CA . HIS B 1 278 ? 12.312 -33.812 -5.688 1 97.44 278 HIS B CA 1
ATOM 5056 C C . HIS B 1 278 ? 12.742 -34.375 -4.328 1 97.44 278 HIS B C 1
ATOM 5058 O O . HIS B 1 278 ? 13.883 -34.188 -3.91 1 97.44 278 HIS B O 1
ATOM 5064 N N . THR B 1 279 ? 11.812 -35.031 -3.656 1 96.88 279 THR B N 1
ATOM 5065 C CA . THR B 1 279 ? 12.078 -35.625 -2.352 1 96.88 279 THR B CA 1
ATOM 5066 C C . THR B 1 279 ? 11.367 -36.969 -2.215 1 96.88 279 THR B C 1
ATOM 5068 O O . THR B 1 279 ? 10.203 -37.094 -2.596 1 96.88 279 THR B O 1
ATOM 5071 N N . LYS B 1 280 ? 12.016 -38 -1.636 1 96.62 280 LYS B N 1
ATOM 5072 C CA . LYS B 1 280 ? 11.43 -39.312 -1.365 1 96.62 280 LYS B CA 1
ATOM 5073 C C . LYS B 1 280 ? 11.18 -39.5 0.128 1 96.62 280 LYS B C 1
ATOM 5075 O O . LYS B 1 280 ? 12.062 -39.25 0.948 1 96.62 280 LYS B O 1
ATOM 5080 N N . TYR B 1 281 ? 9.977 -39.875 0.376 1 95.62 281 TYR B N 1
ATOM 5081 C CA . TYR B 1 281 ? 9.602 -40.219 1.736 1 95.62 281 TYR B CA 1
ATOM 5082 C C . TYR B 1 281 ? 9.281 -41.719 1.829 1 95.62 281 TYR B C 1
ATOM 5084 O O . TYR B 1 281 ? 9.453 -42.469 0.858 1 95.62 281 TYR B O 1
ATOM 5092 N N . GLU B 1 282 ? 8.891 -42.156 3.051 1 94.62 282 GLU B N 1
ATOM 5093 C CA . GLU B 1 282 ? 8.672 -43.594 3.283 1 94.62 282 GLU B CA 1
ATOM 5094 C C . GLU B 1 282 ? 7.531 -44.125 2.422 1 94.62 282 GLU B C 1
ATOM 5096 O O . GLU B 1 282 ? 7.668 -45.156 1.779 1 94.62 282 GLU B O 1
ATOM 5101 N N . LYS B 1 283 ? 6.461 -43.375 2.371 1 95.38 283 LYS B N 1
ATOM 5102 C CA . LYS B 1 283 ? 5.262 -43.906 1.728 1 95.38 283 LYS B CA 1
ATOM 5103 C C . LYS B 1 283 ? 4.961 -43.156 0.426 1 95.38 283 LYS B C 1
ATOM 5105 O O . LYS B 1 283 ? 4.195 -43.656 -0.407 1 95.38 283 LYS B O 1
ATOM 5110 N N . ILE B 1 284 ? 5.523 -42 0.26 1 96.44 284 ILE B N 1
ATOM 5111 C CA . ILE B 1 284 ? 5.203 -41.188 -0.91 1 96.44 284 ILE B CA 1
ATOM 5112 C C . ILE B 1 284 ? 6.48 -40.562 -1.472 1 96.44 284 ILE B C 1
ATOM 5114 O O . ILE B 1 284 ? 7.473 -40.406 -0.752 1 96.44 284 ILE B O 1
ATOM 5118 N N . THR B 1 285 ? 6.449 -40.25 -2.695 1 97.94 285 THR B N 1
ATOM 5119 C CA . THR B 1 285 ? 7.492 -39.469 -3.381 1 97.94 285 THR B CA 1
ATOM 5120 C C . THR B 1 285 ? 6.938 -38.156 -3.936 1 97.94 285 THR B C 1
ATOM 5122 O O . THR B 1 285 ? 5.898 -38.156 -4.598 1 97.94 285 THR B O 1
ATOM 5125 N N . HIS B 1 286 ? 7.566 -37.094 -3.529 1 97.94 286 HIS B N 1
ATOM 5126 C CA . HIS B 1 286 ? 7.258 -35.781 -4.094 1 97.94 286 HIS B CA 1
ATOM 5127 C C . HIS B 1 286 ? 8.008 -35.562 -5.398 1 97.94 286 HIS B C 1
ATOM 5129 O O . HIS B 1 286 ? 9.242 -35.5 -5.41 1 97.94 286 HIS B O 1
ATOM 5135 N N . MET B 1 287 ? 7.281 -35.406 -6.457 1 98.62 287 MET B N 1
ATOM 5136 C CA . MET B 1 287 ? 7.898 -35.219 -7.77 1 98.62 287 MET B CA 1
ATOM 5137 C C . MET B 1 287 ? 7.488 -33.875 -8.375 1 98.62 287 MET B C 1
ATOM 5139 O O . MET B 1 287 ? 6.387 -33.375 -8.125 1 98.62 287 MET B O 1
ATOM 5143 N N . MET B 1 288 ? 8.414 -33.344 -9.148 1 98.56 288 MET B N 1
ATOM 5144 C CA . MET B 1 288 ? 8.141 -32.094 -9.875 1 98.56 288 MET B CA 1
ATOM 5145 C C . MET B 1 288 ? 7.684 -32.406 -11.305 1 98.56 288 MET B C 1
ATOM 5147 O O . MET B 1 288 ? 8.078 -33.406 -11.883 1 98.56 288 MET B O 1
ATOM 5151 N N . GLY B 1 289 ? 6.75 -31.625 -11.789 1 98.56 289 GLY B N 1
ATOM 5152 C CA . GLY B 1 289 ? 6.383 -31.547 -13.195 1 98.56 289 GLY B CA 1
ATOM 5153 C C . GLY B 1 289 ? 6.641 -30.172 -13.797 1 98.56 289 GLY B C 1
ATOM 5154 O O . GLY B 1 289 ? 7.625 -29.516 -13.453 1 98.56 289 GLY B O 1
ATOM 5155 N N . TYR B 1 290 ? 5.848 -29.859 -14.836 1 98.5 290 TYR B N 1
ATOM 5156 C CA . TYR B 1 290 ? 5.887 -28.5 -15.367 1 98.5 290 TYR B CA 1
ATOM 5157 C C . TYR B 1 290 ? 5.094 -27.547 -14.484 1 98.5 290 TYR B C 1
ATOM 5159 O O . TYR B 1 290 ? 3.889 -27.375 -14.672 1 98.5 290 TYR B O 1
ATOM 5167 N N . GLY B 1 291 ? 5.738 -26.891 -13.57 1 97.31 291 GLY B N 1
ATOM 5168 C CA . GLY B 1 291 ? 5.066 -25.969 -12.664 1 97.31 291 GLY B CA 1
ATOM 5169 C C . GLY B 1 291 ? 4.242 -26.672 -11.602 1 97.31 291 GLY B C 1
ATOM 5170 O O . GLY B 1 291 ? 4.113 -26.172 -10.484 1 97.31 291 GLY B O 1
ATOM 5171 N N . TYR B 1 292 ? 3.725 -27.844 -11.844 1 98 292 TYR B N 1
ATOM 5172 C CA . TYR B 1 292 ? 2.959 -28.656 -10.898 1 98 292 TYR B CA 1
ATOM 5173 C C . TYR B 1 292 ? 3.881 -29.5 -10.039 1 98 292 TYR B C 1
ATOM 5175 O O . TYR B 1 292 ? 5.039 -29.734 -10.398 1 98 292 TYR B O 1
ATOM 5183 N N . GLU B 1 293 ? 3.309 -29.906 -8.961 1 98.5 293 GLU B N 1
ATOM 5184 C CA . GLU B 1 293 ? 3.896 -30.938 -8.109 1 98.5 293 GLU B CA 1
ATOM 5185 C C . GLU B 1 293 ? 2.99 -32.156 -8.023 1 98.5 293 GLU B C 1
ATOM 5187 O O . GLU B 1 293 ? 1.766 -32.031 -8.094 1 98.5 293 GLU B O 1
ATOM 5192 N N . PHE B 1 294 ? 3.658 -33.312 -7.891 1 98.5 294 PHE B N 1
ATOM 5193 C CA . PHE B 1 294 ? 2.953 -34.594 -7.848 1 98.5 294 PHE B CA 1
ATOM 5194 C C . PHE B 1 294 ? 3.311 -35.344 -6.582 1 98.5 294 PHE B C 1
ATOM 5196 O O . PHE B 1 294 ? 4.488 -35.531 -6.27 1 98.5 294 PHE B O 1
ATOM 5203 N N . ILE B 1 295 ? 2.309 -35.75 -5.918 1 98.12 295 ILE B N 1
ATOM 5204 C CA . ILE B 1 295 ? 2.484 -36.688 -4.805 1 98.12 295 ILE B CA 1
ATOM 5205 C C . ILE B 1 295 ? 2.176 -38.094 -5.266 1 98.12 295 ILE B C 1
ATOM 5207 O O . ILE B 1 295 ? 1.029 -38.438 -5.59 1 98.12 295 ILE B O 1
ATOM 5211 N N . VAL B 1 296 ? 3.195 -38.938 -5.234 1 97.94 296 VAL B N 1
ATOM 5212 C CA . VAL B 1 296 ? 3.111 -40.281 -5.832 1 97.94 296 VAL B CA 1
ATOM 5213 C C . VAL B 1 296 ? 3.246 -41.344 -4.75 1 97.94 296 VAL B C 1
ATOM 5215 O O . VAL B 1 296 ? 4.129 -41.25 -3.893 1 97.94 296 VAL B O 1
ATOM 5218 N N . SER B 1 297 ? 2.404 -42.344 -4.824 1 96.62 297 SER B N 1
ATOM 5219 C CA . SER B 1 297 ? 2.484 -43.469 -3.893 1 96.62 297 SER B CA 1
ATOM 5220 C C . SER B 1 297 ? 3.68 -44.375 -4.203 1 96.62 297 SER B C 1
ATOM 5222 O O . SER B 1 297 ? 3.855 -44.812 -5.344 1 96.62 297 SER B O 1
ATOM 5224 N N . ASN B 1 298 ? 4.422 -44.688 -3.174 1 96.06 298 ASN B N 1
ATOM 5225 C CA . ASN B 1 298 ? 5.566 -45.594 -3.371 1 96.06 298 ASN B CA 1
ATOM 5226 C C . ASN B 1 298 ? 5.125 -47.031 -3.582 1 96.06 298 ASN B C 1
ATOM 5228 O O . ASN B 1 298 ? 5.887 -47.844 -4.105 1 96.06 298 ASN B O 1
ATOM 5232 N N . ASP B 1 299 ? 3.984 -47.375 -3.129 1 94.94 299 ASP B N 1
ATOM 5233 C CA . ASP B 1 299 ? 3.49 -48.75 -3.184 1 94.94 299 ASP B CA 1
ATOM 5234 C C . ASP B 1 299 ? 3.168 -49.156 -4.617 1 94.94 299 ASP B C 1
ATOM 5236 O O . ASP B 1 299 ? 3.463 -50.281 -5.027 1 94.94 299 ASP B O 1
ATOM 5240 N N . ASN B 1 300 ? 2.543 -48.281 -5.324 1 94.88 300 ASN B N 1
ATOM 5241 C CA . ASN B 1 300 ? 2.084 -48.688 -6.648 1 94.88 300 ASN B CA 1
ATOM 5242 C C . ASN B 1 300 ? 2.48 -47.656 -7.715 1 94.88 300 ASN B C 1
ATOM 5244 O O . ASN B 1 300 ? 2.086 -47.781 -8.875 1 94.88 300 ASN B O 1
ATOM 5248 N N . ASN B 1 301 ? 3.139 -46.562 -7.305 1 94.69 301 ASN B N 1
ATOM 5249 C CA . ASN B 1 301 ? 3.654 -45.531 -8.195 1 94.69 301 ASN B CA 1
ATOM 5250 C C . ASN B 1 301 ? 2.525 -44.719 -8.828 1 94.69 301 ASN B C 1
ATOM 5252 O O . ASN B 1 301 ? 2.711 -44.125 -9.883 1 94.69 301 ASN B O 1
ATOM 5256 N N . GLU B 1 302 ? 1.393 -44.719 -8.172 1 95.81 302 GLU B N 1
ATOM 5257 C CA . GLU B 1 302 ? 0.266 -43.938 -8.664 1 95.81 302 GLU B CA 1
ATOM 5258 C C . GLU B 1 302 ? 0.288 -42.5 -8.109 1 95.81 302 GLU B C 1
ATOM 5260 O O . GLU B 1 302 ? 0.673 -42.312 -6.953 1 95.81 302 GLU B O 1
ATOM 5265 N N . VAL B 1 303 ? -0.176 -41.594 -8.945 1 97.19 303 VAL B N 1
ATOM 5266 C CA . VAL B 1 303 ? -0.324 -40.219 -8.492 1 97.19 303 VAL B CA 1
ATOM 5267 C C . VAL B 1 303 ? -1.524 -40.125 -7.551 1 97.19 303 VAL B C 1
ATOM 5269 O O . VAL B 1 303 ? -2.664 -40.344 -7.961 1 97.19 303 VAL B O 1
ATOM 5272 N N . ILE B 1 304 ? -1.219 -39.781 -6.328 1 97 304 ILE B N 1
ATOM 5273 C CA . ILE B 1 304 ? -2.285 -39.562 -5.355 1 97 304 ILE B CA 1
ATOM 5274 C C . ILE B 1 304 ? -3.008 -38.25 -5.656 1 97 304 ILE B C 1
ATOM 5276 O O . ILE B 1 304 ? -4.238 -38.25 -5.75 1 97 304 ILE B O 1
ATOM 5280 N N . TYR B 1 305 ? -2.312 -37.188 -5.832 1 97.12 305 TYR B N 1
ATOM 5281 C CA . TYR B 1 305 ? -2.885 -35.906 -6.262 1 97.12 305 TYR B CA 1
ATOM 5282 C C . TYR B 1 305 ? -1.823 -35.031 -6.895 1 97.12 305 TYR B C 1
ATOM 5284 O O . TYR B 1 305 ? -0.625 -35.281 -6.742 1 97.12 305 TYR B O 1
ATOM 5292 N N . ILE B 1 306 ? -2.242 -34.062 -7.645 1 98.12 306 ILE B N 1
ATOM 5293 C CA . ILE B 1 306 ? -1.476 -33.031 -8.297 1 98.12 306 ILE B CA 1
ATOM 5294 C C . ILE B 1 306 ? -1.71 -31.688 -7.57 1 98.12 306 ILE B C 1
ATOM 5296 O O . ILE B 1 306 ? -2.846 -31.359 -7.223 1 98.12 306 ILE B O 1
ATOM 5300 N N . THR B 1 307 ? -0.596 -30.953 -7.312 1 98.44 307 THR B N 1
ATOM 5301 C CA . THR B 1 307 ? -0.792 -29.859 -6.387 1 98.44 307 THR B CA 1
ATOM 5302 C C . THR B 1 307 ? 0.115 -28.672 -6.742 1 98.44 307 THR B C 1
ATOM 5304 O O . THR B 1 307 ? 1.046 -28.828 -7.535 1 98.44 307 THR B O 1
ATOM 5307 N N . LYS B 1 308 ? -0.233 -27.562 -6.359 1 98.69 308 LYS B N 1
ATOM 5308 C CA . LYS B 1 308 ? 0.559 -26.344 -6.273 1 98.69 308 LYS B CA 1
ATOM 5309 C C . LYS B 1 308 ? 0.103 -25.469 -5.105 1 98.69 308 LYS B C 1
ATOM 5311 O O . LYS B 1 308 ? -1.095 -25.359 -4.832 1 98.69 308 LYS B O 1
ATOM 5316 N N . ASP B 1 309 ? 0.992 -25 -4.344 1 97.88 309 ASP B N 1
ATOM 5317 C CA . ASP B 1 309 ? 0.652 -24.078 -3.266 1 97.88 309 ASP B CA 1
ATOM 5318 C C . ASP B 1 309 ? 1.335 -22.719 -3.465 1 97.88 309 ASP B C 1
ATOM 5320 O O . ASP B 1 309 ? 2.164 -22.562 -4.363 1 97.88 309 ASP B O 1
ATOM 5324 N N . GLY B 1 310 ? 0.885 -21.734 -2.873 1 97.62 310 GLY B N 1
ATOM 5325 C CA . GLY B 1 310 ? 1.446 -20.391 -2.865 1 97.62 310 GLY B CA 1
ATOM 5326 C C . GLY B 1 310 ? 1.411 -19.734 -1.496 1 97.62 310 GLY B C 1
ATOM 5327 O O . GLY B 1 310 ? 0.449 -19.906 -0.746 1 97.62 310 GLY B O 1
ATOM 5328 N N . CYS B 1 311 ? 2.525 -19.062 -1.229 1 96.62 311 CYS B N 1
ATOM 5329 C CA . CYS B 1 311 ? 2.586 -18.375 0.053 1 96.62 311 CYS B CA 1
ATOM 5330 C C . CYS B 1 311 ? 3.43 -17.109 -0.049 1 96.62 311 CYS B C 1
ATOM 5332 O O . CYS B 1 311 ? 4.434 -17.078 -0.764 1 96.62 311 CYS B O 1
ATOM 5334 N N . ASN B 1 312 ? 3.064 -16.125 0.543 1 96.81 312 ASN B N 1
ATOM 5335 C CA . ASN B 1 312 ? 3.689 -14.844 0.846 1 96.81 312 ASN B CA 1
ATOM 5336 C C . ASN B 1 312 ? 3.111 -14.227 2.115 1 96.81 312 ASN B C 1
ATOM 5338 O O . ASN B 1 312 ? 2.098 -14.695 2.635 1 96.81 312 ASN B O 1
ATOM 5342 N N . PRO B 1 313 ? 3.785 -13.242 2.709 1 97.56 313 PRO B N 1
ATOM 5343 C CA . PRO B 1 313 ? 3.105 -12.586 3.828 1 97.56 313 PRO B CA 1
ATOM 5344 C C . PRO B 1 313 ? 1.676 -12.172 3.488 1 97.56 313 PRO B C 1
ATOM 5346 O O . PRO B 1 313 ? 1.451 -11.461 2.506 1 97.56 313 PRO B O 1
ATOM 5349 N N . GLY B 1 314 ? 0.745 -12.703 4.25 1 98.25 314 GLY B N 1
ATOM 5350 C CA . GLY B 1 314 ? -0.652 -12.336 4.086 1 98.25 314 GLY B CA 1
ATOM 5351 C C . GLY B 1 314 ? -1.354 -13.117 2.994 1 98.25 314 GLY B C 1
ATOM 5352 O O . GLY B 1 314 ? -2.494 -12.812 2.637 1 98.25 314 GLY B O 1
ATOM 5353 N N . VAL B 1 315 ? -0.707 -14.094 2.387 1 98.56 315 VAL B N 1
ATOM 5354 C CA . VAL B 1 315 ? -1.268 -14.93 1.33 1 98.56 315 VAL B CA 1
ATOM 5355 C C . VAL B 1 315 ? -0.949 -16.391 1.606 1 98.56 315 VAL B C 1
ATOM 5357 O O . VAL B 1 315 ? 0.202 -16.75 1.873 1 98.56 315 VAL B O 1
ATOM 5360 N N . ALA B 1 316 ? -1.909 -17.219 1.572 1 98.31 316 ALA B N 1
ATOM 5361 C CA . ALA B 1 316 ? -1.736 -18.672 1.702 1 98.31 316 ALA B CA 1
ATOM 5362 C C . ALA B 1 316 ? -2.74 -19.422 0.834 1 98.31 316 ALA B C 1
ATOM 5364 O O . ALA B 1 316 ? -3.953 -19.297 1.02 1 98.31 316 ALA B O 1
ATOM 5365 N N . CYS B 1 317 ? -2.23 -20.188 -0.081 1 98.38 317 CYS B N 1
ATOM 5366 C CA . CYS B 1 317 ? -3.1 -20.844 -1.055 1 98.38 317 CYS B CA 1
ATOM 5367 C C . CYS B 1 317 ? -2.715 -22.312 -1.231 1 98.38 317 CYS B C 1
ATOM 5369 O O . CYS B 1 317 ? -1.54 -22.672 -1.123 1 98.38 317 CYS B O 1
ATOM 5371 N N . LYS B 1 318 ? -3.684 -23.156 -1.428 1 98.56 318 LYS B N 1
ATOM 5372 C CA . LYS B 1 318 ? -3.512 -24.562 -1.745 1 98.56 318 LYS B CA 1
ATOM 5373 C C . LYS B 1 318 ? -4.434 -24.984 -2.883 1 98.56 318 LYS B C 1
ATOM 5375 O O . LYS B 1 318 ? -5.645 -24.75 -2.832 1 98.56 318 LYS B O 1
ATOM 5380 N N . PHE B 1 319 ? -3.865 -25.484 -3.896 1 98.5 319 PHE B N 1
ATOM 5381 C CA . PHE B 1 319 ? -4.586 -26.062 -5.031 1 98.5 319 PHE B CA 1
ATOM 5382 C C . PHE B 1 319 ? -4.238 -27.531 -5.207 1 98.5 319 PHE B C 1
ATOM 5384 O O . PHE B 1 319 ? -3.092 -27.875 -5.496 1 98.5 319 PHE B O 1
ATOM 5391 N N . ASN B 1 320 ? -5.246 -28.453 -5.055 1 98.38 320 ASN B N 1
ATOM 5392 C CA . ASN B 1 320 ? -5.098 -29.891 -5.242 1 98.38 320 ASN B CA 1
ATOM 5393 C C . ASN B 1 320 ? -6.105 -30.422 -6.25 1 98.38 320 ASN B C 1
ATOM 5395 O O . ASN B 1 320 ? -7.27 -30.031 -6.242 1 98.38 320 ASN B O 1
ATOM 5399 N N . TYR B 1 321 ? -5.648 -31.25 -7.117 1 97.88 321 TYR B N 1
ATOM 5400 C CA . TYR B 1 321 ? -6.5 -32.062 -7.98 1 97.88 321 TYR B CA 1
ATOM 5401 C C . TYR B 1 321 ? -6.262 -33.531 -7.738 1 97.88 321 TYR B C 1
ATOM 5403 O O . TYR B 1 321 ? -5.117 -34 -7.766 1 97.88 321 TYR B O 1
ATOM 5411 N N . TYR B 1 322 ? -7.305 -34.281 -7.461 1 96.88 322 TYR B N 1
ATOM 5412 C CA . TYR B 1 322 ? -7.285 -35.719 -7.254 1 96.88 322 TYR B CA 1
ATOM 5413 C C . TYR B 1 322 ? -7.855 -36.469 -8.461 1 96.88 322 TYR B C 1
ATOM 5415 O O . TYR B 1 322 ? -9.062 -36.719 -8.531 1 96.88 322 TYR B O 1
ATOM 5423 N N . PRO B 1 323 ? -6.957 -36.938 -9.32 1 94.19 323 PRO B N 1
ATOM 5424 C CA . PRO B 1 323 ? -7.449 -37.469 -10.594 1 94.19 323 PRO B CA 1
ATOM 5425 C C . PRO B 1 323 ? -8.273 -38.75 -10.414 1 94.19 323 PRO B C 1
ATOM 5427 O O . PRO B 1 323 ? -9.234 -38.969 -11.156 1 94.19 323 PRO B O 1
ATOM 5430 N N . SER B 1 324 ? -7.918 -39.594 -9.445 1 93.81 324 SER B N 1
ATOM 5431 C CA . SER B 1 324 ? -8.578 -40.906 -9.297 1 93.81 324 SER B CA 1
ATOM 5432 C C . SER B 1 324 ? -10.062 -40.719 -8.977 1 93.81 324 SER B C 1
ATOM 5434 O O . SER B 1 324 ? -10.883 -41.594 -9.32 1 93.81 324 SER B O 1
ATOM 5436 N N . ILE B 1 325 ? -10.414 -39.656 -8.312 1 95.5 325 ILE B N 1
ATOM 5437 C CA . ILE B 1 325 ? -11.805 -39.438 -7.938 1 95.5 325 ILE B CA 1
ATOM 5438 C C . ILE B 1 325 ? -12.336 -38.188 -8.602 1 95.5 325 ILE B C 1
ATOM 5440 O O . ILE B 1 325 ? -13.43 -37.719 -8.281 1 95.5 325 ILE B O 1
ATOM 5444 N N . ASP B 1 326 ? -11.57 -37.531 -9.438 1 96.06 326 ASP B N 1
ATOM 5445 C CA . ASP B 1 326 ? -11.922 -36.312 -10.164 1 96.06 326 ASP B CA 1
ATOM 5446 C C . ASP B 1 326 ? -12.422 -35.25 -9.211 1 96.06 326 ASP B C 1
ATOM 5448 O O . ASP B 1 326 ? -13.539 -34.719 -9.367 1 96.06 326 ASP B O 1
ATOM 5452 N N . THR B 1 327 ? -11.594 -34.906 -8.289 1 97.88 327 THR B N 1
ATOM 5453 C CA . THR B 1 327 ? -11.977 -33.938 -7.254 1 97.88 327 THR B CA 1
ATOM 5454 C C . THR B 1 327 ? -10.945 -32.844 -7.137 1 97.88 327 THR B C 1
ATOM 5456 O O . THR B 1 327 ? -9.742 -33.094 -7.188 1 97.88 327 THR B O 1
ATOM 5459 N N . THR B 1 328 ? -11.461 -31.609 -7.055 1 98.31 328 THR B N 1
ATOM 5460 C CA . THR B 1 328 ? -10.594 -30.469 -6.758 1 98.31 328 THR B CA 1
ATOM 5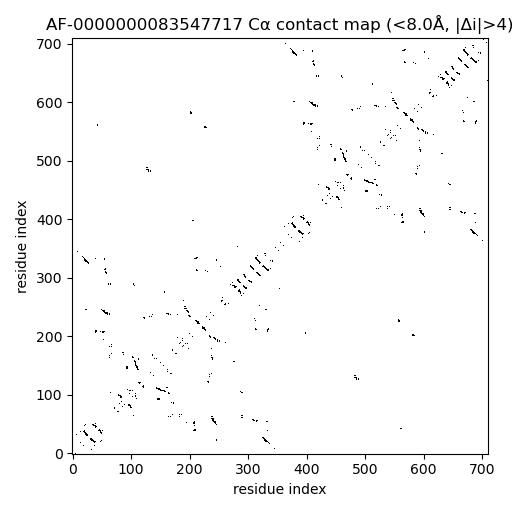461 C C . THR B 1 328 ? -10.812 -29.984 -5.328 1 98.31 328 THR B C 1
ATOM 5463 O O . THR B 1 328 ? -11.945 -29.969 -4.836 1 98.31 328 THR B O 1
ATOM 5466 N N . LEU B 1 329 ? -9.758 -29.688 -4.641 1 98.75 329 LEU B N 1
ATOM 5467 C CA . LEU B 1 329 ? -9.711 -28.938 -3.393 1 98.75 329 LEU B CA 1
ATOM 5468 C C . LEU B 1 329 ? -8.922 -27.641 -3.566 1 98.75 329 LEU B C 1
ATOM 5470 O O . LEU B 1 329 ? -7.699 -27.672 -3.738 1 98.75 329 LEU B O 1
ATOM 5474 N N . VAL B 1 330 ? -9.586 -26.484 -3.557 1 98.88 330 VAL B N 1
ATOM 5475 C CA . VAL B 1 330 ? -8.953 -25.188 -3.727 1 98.88 330 VAL B CA 1
ATOM 5476 C C . VAL B 1 330 ? -9.195 -24.328 -2.484 1 98.88 330 VAL B C 1
ATOM 5478 O O . VAL B 1 330 ? -10.336 -24.172 -2.037 1 98.88 330 VAL B O 1
ATOM 5481 N N . VAL B 1 331 ? -8.164 -23.859 -1.888 1 98.81 331 VAL B N 1
ATOM 5482 C CA . VAL B 1 331 ? -8.211 -22.938 -0.758 1 98.81 331 VAL B CA 1
ATOM 5483 C C . VAL B 1 331 ? -7.391 -21.688 -1.077 1 98.81 331 VAL B C 1
ATOM 5485 O O . VAL B 1 331 ? -6.207 -21.781 -1.413 1 98.81 331 VAL B O 1
ATOM 5488 N N . LEU B 1 332 ? -8.008 -20.562 -1.083 1 98.81 332 LEU B N 1
ATOM 5489 C CA . LEU B 1 332 ? -7.355 -19.266 -1.234 1 98.81 332 LEU B CA 1
ATOM 5490 C C . LEU B 1 332 ? -7.566 -18.391 0.005 1 98.81 332 LEU B C 1
ATOM 5492 O O . LEU B 1 332 ? -8.703 -18.219 0.451 1 98.81 332 LEU B O 1
ATOM 5496 N N . ALA B 1 333 ? -6.469 -17.922 0.568 1 98.81 333 ALA B N 1
ATOM 5497 C CA . ALA B 1 333 ? -6.562 -17.125 1.787 1 98.81 333 ALA B CA 1
ATOM 5498 C C . ALA B 1 333 ? -5.805 -15.805 1.642 1 98.81 333 ALA B C 1
ATOM 5500 O O . ALA B 1 333 ? -4.723 -15.766 1.051 1 98.81 333 ALA B O 1
ATOM 5501 N N . ASN B 1 334 ? -6.395 -14.711 2.174 1 98.75 334 ASN B N 1
ATOM 5502 C CA . ASN B 1 334 ? -5.746 -13.406 2.172 1 98.75 334 ASN B CA 1
ATOM 5503 C C . ASN B 1 334 ? -5.195 -13.055 3.551 1 98.75 334 ASN B C 1
ATOM 5505 O O . ASN B 1 334 ? -5.246 -11.891 3.963 1 98.75 334 ASN B O 1
ATOM 5509 N N . GLN B 1 335 ? -4.797 -14.031 4.273 1 97.94 335 GLN B N 1
ATOM 5510 C CA . GLN B 1 335 ? -4.215 -13.938 5.609 1 97.94 335 GLN B CA 1
ATOM 5511 C C . GLN B 1 335 ? -3.227 -15.07 5.863 1 97.94 335 GLN B C 1
ATOM 5513 O O . GLN B 1 335 ? -3.33 -16.141 5.254 1 97.94 335 GLN B O 1
ATOM 5518 N N . ASP B 1 336 ? -2.225 -14.719 6.727 1 96.19 336 ASP B N 1
ATOM 5519 C CA . ASP B 1 336 ? -1.356 -15.812 7.156 1 96.19 336 ASP B CA 1
ATOM 5520 C C . ASP B 1 336 ? -2.154 -16.906 7.871 1 96.19 336 ASP B C 1
ATOM 5522 O O . ASP B 1 336 ? -2.826 -16.625 8.867 1 96.19 336 ASP B O 1
ATOM 5526 N N . CYS B 1 337 ? -2.178 -18.078 7.305 1 94.69 337 CYS B N 1
ATOM 5527 C CA . CYS B 1 337 ? -2.797 -19.234 7.957 1 94.69 337 CYS B CA 1
ATOM 5528 C C . CYS B 1 337 ? -2.252 -20.531 7.391 1 94.69 337 CYS B C 1
ATOM 5530 O O . CYS B 1 337 ? -1.646 -20.547 6.316 1 94.69 337 CYS B O 1
ATOM 5532 N N . ASN B 1 338 ? -2.371 -21.547 8.117 1 96.25 338 ASN B N 1
ATOM 5533 C CA . ASN B 1 338 ? -1.867 -22.859 7.719 1 96.25 338 ASN B CA 1
ATOM 5534 C C . ASN B 1 338 ? -2.875 -23.609 6.848 1 96.25 338 ASN B C 1
ATOM 5536 O O . ASN B 1 338 ? -3.514 -24.562 7.305 1 96.25 338 ASN B O 1
ATOM 5540 N N . VAL B 1 339 ? -2.93 -23.281 5.59 1 97.44 339 VAL B N 1
ATOM 5541 C CA . VAL B 1 339 ? -3.891 -23.891 4.676 1 97.44 339 VAL B CA 1
ATOM 5542 C C . VAL B 1 339 ? -3.477 -25.328 4.367 1 97.44 339 VAL B C 1
ATOM 5544 O O . VAL B 1 339 ? -4.289 -26.125 3.896 1 97.44 339 VAL B O 1
ATOM 5547 N N . TRP B 1 340 ? -2.25 -25.703 4.566 1 96.81 340 TRP B N 1
ATOM 5548 C CA . TRP B 1 340 ? -1.782 -27.062 4.379 1 96.81 340 TRP B CA 1
ATOM 5549 C C . TRP B 1 340 ? -2.447 -28.016 5.375 1 96.81 340 TRP B C 1
ATOM 5551 O O . TRP B 1 340 ? -2.904 -29.094 5.004 1 96.81 340 TRP B O 1
ATOM 5561 N N . ASP B 1 341 ? -2.465 -27.531 6.637 1 96.56 341 ASP B N 1
ATOM 5562 C CA . ASP B 1 341 ? -3.168 -28.312 7.652 1 96.56 341 ASP B CA 1
ATOM 5563 C C . ASP B 1 341 ? -4.652 -28.438 7.32 1 96.56 341 ASP B C 1
ATOM 5565 O O . ASP B 1 341 ? -5.234 -29.516 7.434 1 96.56 341 ASP B O 1
ATOM 5569 N N . LEU B 1 342 ? -5.238 -27.359 6.941 1 97.5 342 LEU B N 1
ATOM 5570 C CA . LEU B 1 342 ? -6.648 -27.328 6.566 1 97.5 342 LEU B CA 1
ATOM 5571 C C . LEU B 1 342 ? -6.926 -28.297 5.414 1 97.5 342 LEU B C 1
ATOM 5573 O O . LEU B 1 342 ? -7.852 -29.109 5.488 1 97.5 342 LEU B O 1
ATOM 5577 N N . ALA B 1 343 ? -6.148 -28.203 4.363 1 97.5 343 ALA B N 1
ATOM 5578 C CA . ALA B 1 343 ? -6.301 -29.078 3.203 1 97.5 343 ALA B CA 1
ATOM 5579 C C . ALA B 1 343 ? -6.113 -30.547 3.59 1 97.5 343 ALA B C 1
ATOM 5581 O O . ALA B 1 343 ? -6.809 -31.422 3.074 1 97.5 343 ALA B O 1
ATOM 5582 N N . GLY B 1 344 ? -5.098 -30.812 4.461 1 96.56 344 GLY B N 1
ATOM 5583 C CA . GLY B 1 344 ? -4.867 -32.188 4.926 1 96.56 344 GLY B CA 1
ATOM 5584 C C . GLY B 1 344 ? -6.078 -32.781 5.609 1 96.56 344 GLY B C 1
ATOM 5585 O O . GLY B 1 344 ? -6.387 -33.969 5.406 1 96.56 344 GLY B O 1
ATOM 5586 N N . LYS B 1 345 ? -6.77 -32.031 6.43 1 96.81 345 LYS B N 1
ATOM 5587 C CA . LYS B 1 345 ? -7.973 -32.5 7.113 1 96.81 345 LYS B CA 1
ATOM 5588 C C . LYS B 1 345 ? -9.07 -32.844 6.109 1 96.81 345 LYS B C 1
ATOM 5590 O O . LYS B 1 345 ? -9.75 -33.875 6.266 1 96.81 345 LYS B O 1
ATOM 5595 N N . VAL B 1 346 ? -9.242 -32.031 5.133 1 97.81 346 VAL B N 1
ATOM 5596 C CA . VAL B 1 346 ? -10.258 -32.281 4.117 1 97.81 346 VAL B CA 1
ATOM 5597 C C . VAL B 1 346 ? -9.867 -33.5 3.279 1 97.81 346 VAL B C 1
ATOM 5599 O O . VAL B 1 346 ? -10.719 -34.344 2.943 1 97.81 346 VAL B O 1
ATOM 5602 N N . GLU B 1 347 ? -8.586 -33.562 2.902 1 96.25 347 GLU B N 1
ATOM 5603 C CA . GLU B 1 347 ? -8.055 -34.656 2.1 1 96.25 347 GLU B CA 1
ATOM 5604 C C . GLU B 1 347 ? -8.344 -36 2.756 1 96.25 347 GLU B C 1
ATOM 5606 O O . GLU B 1 347 ? -8.672 -36.969 2.074 1 96.25 347 GLU B O 1
ATOM 5611 N N . LYS B 1 348 ? -8.227 -36.094 4.078 1 95.5 348 LYS B N 1
ATOM 5612 C CA . LYS B 1 348 ? -8.492 -37.312 4.812 1 95.5 348 LYS B CA 1
ATOM 5613 C C . LYS B 1 348 ? -9.93 -37.781 4.605 1 95.5 348 LYS B C 1
ATOM 5615 O O . LYS B 1 348 ? -10.203 -38.969 4.543 1 95.5 348 LYS B O 1
ATOM 5620 N N . ILE B 1 349 ? -10.805 -36.812 4.523 1 95 349 ILE B N 1
ATOM 5621 C CA . ILE B 1 349 ? -12.211 -37.125 4.316 1 95 349 ILE B CA 1
ATOM 5622 C C . ILE B 1 349 ? -12.422 -37.594 2.881 1 95 349 ILE B C 1
ATOM 5624 O O . ILE B 1 349 ? -13.242 -38.5 2.631 1 95 349 ILE B O 1
ATOM 5628 N N . LEU B 1 350 ? -11.672 -37.062 1.938 1 94.75 350 LEU B N 1
ATOM 5629 C CA . LEU B 1 350 ? -11.891 -37.312 0.516 1 94.75 350 LEU B CA 1
ATOM 5630 C C . LEU B 1 350 ? -11.297 -38.656 0.101 1 94.75 350 LEU B C 1
ATOM 5632 O O . LEU B 1 350 ? -11.914 -39.406 -0.661 1 94.75 350 LEU B O 1
ATOM 5636 N N . ILE B 1 351 ? -10.094 -39 0.592 1 92.81 351 ILE B N 1
ATOM 5637 C CA . ILE B 1 351 ? -9.414 -40.188 0.039 1 92.81 351 ILE B CA 1
ATOM 5638 C C . ILE B 1 351 ? -8.82 -41.031 1.17 1 92.81 351 ILE B C 1
ATOM 5640 O O . ILE B 1 351 ? -8.156 -42.031 0.922 1 92.81 351 ILE B O 1
ATOM 5644 N N . GLY B 1 352 ? -9.117 -40.656 2.359 1 87.88 352 GLY B N 1
ATOM 5645 C CA . GLY B 1 352 ? -8.547 -41.406 3.48 1 87.88 352 GLY B CA 1
ATOM 5646 C C . GLY B 1 352 ? -7.133 -40.969 3.816 1 87.88 352 GLY B C 1
ATOM 5647 O O . GLY B 1 352 ? -6.578 -40.062 3.16 1 87.88 352 GLY B O 1
ATOM 5648 N N . LYS B 1 353 ? -6.617 -41.594 4.898 1 76.5 353 LYS B N 1
ATOM 5649 C CA . LYS B 1 353 ? -5.273 -41.219 5.344 1 76.5 353 LYS B CA 1
ATOM 5650 C C . LYS B 1 353 ? -4.219 -41.719 4.363 1 76.5 353 LYS B C 1
ATOM 5652 O O . LYS B 1 353 ? -4.238 -42.875 3.949 1 76.5 353 LYS B O 1
ATOM 5657 N N . ILE B 1 354 ? -3.539 -40.719 3.842 1 68.69 354 ILE B N 1
ATOM 5658 C CA . ILE B 1 354 ? -2.441 -41.125 2.965 1 68.69 354 ILE B CA 1
ATOM 5659 C C . ILE B 1 354 ? -1.302 -41.719 3.797 1 68.69 354 ILE B C 1
ATOM 5661 O O . ILE B 1 354 ? -0.768 -42.781 3.471 1 68.69 354 ILE B O 1
ATOM 5665 N N . SER B 1 355 ? -0.441 -41.094 4.695 1 54.91 355 SER B N 1
ATOM 5666 C CA . SER B 1 355 ? 0.585 -41.594 5.605 1 54.91 355 SER B CA 1
ATOM 5667 C C . SER B 1 355 ? 0.353 -41.094 7.027 1 54.91 355 SER B C 1
ATOM 5669 O O . SER B 1 355 ? -0.261 -40.031 7.223 1 54.91 355 SER B O 1
#

Nearest PDB structures (foldseek):
  3tg9-assembly1_B  TM=9.622E-01  e=5.669E-35  Halalkalibacterium halodurans C-125
  3tg9-assembly1_A  TM=9.582E-01  e=4.806E-34  Halalkalibacterium halodurans C-125
  2qmi-assembly1_C  TM=8.318E-01  e=5.250E-23  Pyrococcus abyssi
  3fkv-assembly3_A  TM=7.261E-01  e=5.790E-18  Escherichia coli
  6lc9-assembly1_A  TM=7.224E-01  e=7.354E-17  Enterobacter cloacae

Foldseek 3Di:
DPLLVLLVVLVVVCVVPWVFFFWKWKAFVPRTSDTFGADALDDVVRHHAGLLFKFWFFQLLLVLLLLLLLVCVLVVLDHQQAFLCVQLVDPDFQQDSRQGNVLLQFQQRQFFALAQVVVPGAQLVVLPVPFQQQDDALVSCCVSGRHPHGRDHRPPAHGDHQCSQSSSQSSSCRSVVDGSQVSSVVQQCVQLVQPSKGKDFQPDDDPSYGFFWFFDADPVRDGDDTDTCCRRHHRIDGSRTTIIGGNVSVLSRLVCLCVCVRGHPVSSVQQPDFDAFHDDDDFWTWTTGRSKIFTAGPVPRHTQWIWDWRDDGRWTWIWIAGPVRGMIITITGRHDGDVVVSVQSSVCSVPRDRD/DPLLVLLVVLVVVCVVPWVFFFWKWKAFPPRTSDTFGHDALDDVVRHHAGLLFKFWFFQLLLVLLLLLLLVCVLVVLDHQQAFLCVQLVDPDFQQDSRQGNVLLQFQQRQFFALAQVVVPGAQLVVLPPPFQQQDDALVSCCVSGRHPHGRDHRPPAHGDHQCSQSSSQSSSCRSVVDGSQVSSVVQQCVQLVQPSKGKDFQPDDDPSYGFFWFFDADPVRHGDDTDTCCRRHHRIDGRRTTIIGGNVSVLSRLVCLCVCVRGHPVSSVQQPDFDAFHDDDDFWTWTTGRSKIFTAGPVPRHTQWIWDWRDDGRWTWIWIAGPVRGMIITITGRHDGDVVVSVQSSVCSVPRDRD